Protein AF-0000000067521881 (afdb_homodimer)

Foldseek 3Di:
DPDQAEEEEEELDPVLVVLVCVLCVQWRHHYHYHYHVVLVVCVPPPPPCDLVNSQVVLLVVVQVSVVVVHQAYEYQDLVSVLSYDPVPHPDPRHYHYLCLLVLVVQQPDPFAAEEEEADPVNVVSSVVVSVVSSVVVPGDHNYHYYYQYPLVVCVVVVVLVSSLVSLLVVVVVVVVPDPHAAEYRHSSNVVSQVVNCVVPVHDYHYSSVRRSVVCCVVVVIDTDPPD/DPDAAEEEEEELDPVLVVLVCVLCVQWRHHYHYHYHVVLVVCVPPPPPCDLVNSQVVLLVVVQVSVVVVHQAYEYQDLVSVLSYDPVPHPDPRHYHYLCLLVLVVQLPDPFAAEEEEADPVNVVSSVVVSVVSSVVVPGDHNYHYYYQYPLVVCVVVVVLVSSLVSLLVVVVVVVVPDPHAAEYRHSSNVVSQVVNCVVPVHDYHYSSVRRSVVCCVVRVIDTDPPD

Organism: Bacillus anthracis (NCBI:txid1392)

Radius of gyration: 23.56 Å; Cα contacts (8 Å, |Δi|>4): 724; chains: 2; bounding box: 46×70×55 Å

pLDDT: mean 90.74, std 8.78, range [34.91, 98.25]

Sequence (454 aa):
MELRKRLGCLHAHYSNIEYIENALSSFNIELIHFVDPALMYRVTSNENFLESNAQLKVKEQIEWIAQCNVDAILITCTNYIAILQEDQLSTSVPIIKVDEPFFDYISNIQQPQTILFTNPATVEGTVKRLKHHANNYQKSLDLEVIVIDSTFELIMQGLKEEYNQEITKSLNQIMKDEKKVISVAQLSMVDASQQVEYKTSKTIINPLNTLVSYIVNQLELEKKNQLMELRKRLGCLHAHYSNIEYIENALSSFNIELIHFVDPALMYRVTSNENFLESNAQLKVKEQIEWIAQCNVDAILITCTNYIAILQEDQLSTSVPIIKVDEPFFDYISNIQQPQTILFTNPATVEGTVKRLKHHANNYQKSLDLEVIVIDSTFELIMQGLKEEYNQEITKSLNQIMKDEKKVISVAQLSMVDASQQVEYKTSKTIINPLNTLVSYIVNQLELEKKNQL

Nearest PDB structures (foldseek):
  3out-assembly1_B  TM=7.288E-01  e=3.641E-08  Francisella tularensis subsp. tularensis
  2vvt-assembly1_B  TM=7.458E-01  e=1.969E-07  Enterococcus faecalis
  3out-assembly1_A  TM=7.317E-01  e=1.969E-07  Francisella tularensis subsp. tularensis
  3ist-assembly1_A  TM=7.489E-01  e=1.065E-06  Listeria monocytogenes EGD-e
  2oho-assembly1_A  TM=7.396E-01  e=1.002E-06  Streptococcus pyogenes M1 GAS

Structure (mmCIF, N/CA/C/O backbone):
data_AF-0000000067521881-model_v1
#
loop_
_entity.id
_entity.type
_entity.pdbx_description
1 polymer 'Aspartate racemase'
#
loop_
_atom_site.group_PDB
_atom_site.id
_atom_site.type_symbol
_atom_site.label_atom_id
_atom_site.label_alt_id
_atom_site.label_comp_id
_atom_site.label_asym_id
_atom_site.label_entity_id
_atom_site.label_seq_id
_atom_site.pdbx_PDB_ins_code
_atom_site.Cartn_x
_atom_site.Cartn_y
_atom_site.Cartn_z
_atom_site.occupancy
_atom_site.B_iso_or_equiv
_atom_site.auth_seq_id
_atom_site.auth_comp_id
_atom_site.auth_asym_id
_atom_site.auth_atom_id
_atom_site.pdbx_PDB_model_num
ATOM 1 N N . MET A 1 1 ? -3.945 -12.047 28.375 1 35.41 1 MET A N 1
ATOM 2 C CA . MET A 1 1 ? -2.881 -11.5 27.547 1 35.41 1 MET A CA 1
ATOM 3 C C . MET A 1 1 ? -3.404 -10.367 26.656 1 35.41 1 MET A C 1
ATOM 5 O O . MET A 1 1 ? -4.418 -10.531 25.984 1 35.41 1 MET A O 1
ATOM 9 N N . GLU A 1 2 ? -3.207 -9.141 27.031 1 50.16 2 GLU A N 1
ATOM 10 C CA . GLU A 1 2 ? -3.893 -8.008 26.422 1 50.16 2 GLU A CA 1
ATOM 11 C C . GLU A 1 2 ? -3.727 -8.031 24.906 1 50.16 2 GLU A C 1
ATOM 13 O O . GLU A 1 2 ? -2.625 -8.258 24.391 1 50.16 2 GLU A O 1
ATOM 18 N N . LEU A 1 3 ? -4.738 -8.219 24.078 1 67.31 3 LEU A N 1
ATOM 19 C CA . LEU A 1 3 ? -4.828 -8.398 22.625 1 67.31 3 LEU A CA 1
ATOM 20 C C . LEU A 1 3 ? -4.098 -7.281 21.891 1 67.31 3 LEU A C 1
ATOM 22 O O . LEU A 1 3 ? -4.168 -6.121 22.297 1 67.31 3 LEU A O 1
ATOM 26 N N . ARG A 1 4 ? -3.146 -7.594 21.125 1 85.06 4 ARG A N 1
ATOM 27 C CA . ARG A 1 4 ? -2.367 -6.688 20.297 1 85.06 4 ARG A CA 1
ATOM 28 C C . ARG A 1 4 ? -3.273 -5.707 19.562 1 85.06 4 ARG A C 1
ATOM 30 O O . ARG A 1 4 ? -4.258 -6.109 18.938 1 85.06 4 ARG A O 1
ATOM 37 N N . LYS A 1 5 ? -3.107 -4.34 19.875 1 93.94 5 LYS A N 1
ATOM 38 C CA . LYS A 1 5 ? -3.869 -3.301 19.188 1 93.94 5 LYS A CA 1
ATOM 39 C C . LYS A 1 5 ? -3.637 -3.352 17.688 1 93.94 5 LYS A C 1
ATOM 41 O O . LYS A 1 5 ? -2.533 -3.666 17.234 1 93.94 5 LYS A O 1
ATOM 46 N N . ARG A 1 6 ? -4.723 -3.125 17.062 1 94.25 6 ARG A N 1
ATOM 47 C CA . ARG A 1 6 ? -4.66 -3.119 15.602 1 94.25 6 ARG A CA 1
ATOM 48 C C . ARG A 1 6 ? -5.02 -1.745 15.047 1 94.25 6 ARG A C 1
ATOM 50 O O . ARG A 1 6 ? -6.047 -1.171 15.406 1 94.25 6 ARG A O 1
ATOM 57 N N . LEU A 1 7 ? -4.18 -1.203 14.195 1 96.88 7 LEU A N 1
ATOM 58 C CA . LEU A 1 7 ? -4.379 0.098 13.562 1 96.88 7 LEU A CA 1
ATOM 59 C C . LEU A 1 7 ? -4.52 -0.045 12.055 1 96.88 7 LEU A C 1
ATOM 61 O O . LEU A 1 7 ? -3.607 -0.54 11.383 1 96.88 7 LEU A O 1
ATOM 65 N N . GLY A 1 8 ? -5.703 0.278 11.508 1 97.06 8 GLY A N 1
ATOM 66 C CA . GLY A 1 8 ? -5.867 0.383 10.062 1 97.06 8 GLY A CA 1
ATOM 67 C C . GLY A 1 8 ? -5.391 1.71 9.508 1 97.06 8 GLY A C 1
ATOM 68 O O . GLY A 1 8 ? -5.809 2.771 9.969 1 97.06 8 GLY A O 1
ATOM 69 N N . CYS A 1 9 ? -4.508 1.667 8.555 1 97.81 9 CYS A N 1
ATOM 70 C CA . CYS A 1 9 ? -3.928 2.885 7.996 1 97.81 9 CYS A CA 1
ATOM 71 C C . CYS A 1 9 ? -4.336 3.068 6.539 1 97.81 9 CYS A C 1
ATOM 73 O O . CYS A 1 9 ? -4.109 2.188 5.711 1 97.81 9 CYS A O 1
ATOM 75 N N . LEU A 1 10 ? -4.953 4.191 6.246 1 97.56 10 LEU A N 1
ATOM 76 C CA . LEU A 1 10 ? -5.34 4.531 4.879 1 97.56 10 LEU A CA 1
ATOM 77 C C . LEU A 1 10 ? -4.387 5.57 4.289 1 97.56 10 LEU A C 1
ATOM 79 O O . LEU A 1 10 ? -4.277 6.684 4.809 1 97.56 10 LEU A O 1
ATOM 83 N N . HIS A 1 11 ? -3.742 5.188 3.189 1 95.75 11 HIS A N 1
ATOM 84 C CA . HIS A 1 11 ? -2.771 6.031 2.502 1 95.75 11 HIS A CA 1
ATOM 85 C C . HIS A 1 11 ? -3.225 6.344 1.079 1 95.75 11 HIS A C 1
ATOM 87 O O . HIS A 1 11 ? -3.869 5.516 0.432 1 95.75 11 HIS A O 1
ATOM 93 N N . ALA A 1 12 ? -2.844 7.508 0.588 1 91.88 12 ALA A N 1
ATOM 94 C CA . ALA A 1 12 ? -3.057 7.836 -0.819 1 91.88 12 ALA A CA 1
ATOM 95 C C . ALA A 1 12 ? -1.874 7.383 -1.672 1 91.88 12 ALA A C 1
ATOM 97 O O . ALA A 1 12 ? -1.986 7.285 -2.896 1 91.88 12 ALA A O 1
ATOM 98 N N . HIS A 1 13 ? -0.817 7.164 -1.057 1 90.94 13 HIS A N 1
ATOM 99 C CA . HIS A 1 13 ? 0.387 6.66 -1.705 1 90.94 13 HIS A CA 1
ATOM 100 C C . HIS A 1 13 ? 1.129 5.68 -0.802 1 90.94 13 HIS A C 1
ATOM 102 O O . HIS A 1 13 ? 1.209 5.887 0.411 1 90.94 13 HIS A O 1
ATOM 108 N N . TYR A 1 14 ? 1.736 4.68 -1.375 1 93.44 14 TYR A N 1
ATOM 109 C CA . TYR A 1 14 ? 2.303 3.574 -0.606 1 93.44 14 TYR A CA 1
ATOM 110 C C . TYR A 1 14 ? 3.553 4.02 0.143 1 93.44 14 TYR A C 1
ATOM 112 O O . TYR A 1 14 ? 3.949 3.391 1.128 1 93.44 14 TYR A O 1
ATOM 120 N N . SER A 1 15 ? 4.176 5.109 -0.265 1 90.5 15 SER A N 1
ATOM 121 C CA . SER A 1 15 ? 5.41 5.582 0.356 1 90.5 15 SER A CA 1
ATOM 122 C C . SER A 1 15 ? 5.176 5.984 1.81 1 90.5 15 SER A C 1
ATOM 124 O O . SER A 1 15 ? 6.121 6.043 2.6 1 90.5 15 SER A O 1
ATOM 126 N N . ASN A 1 16 ? 3.936 6.211 2.207 1 93.06 16 ASN A N 1
ATOM 127 C CA . ASN A 1 16 ? 3.635 6.641 3.57 1 93.06 16 ASN A CA 1
A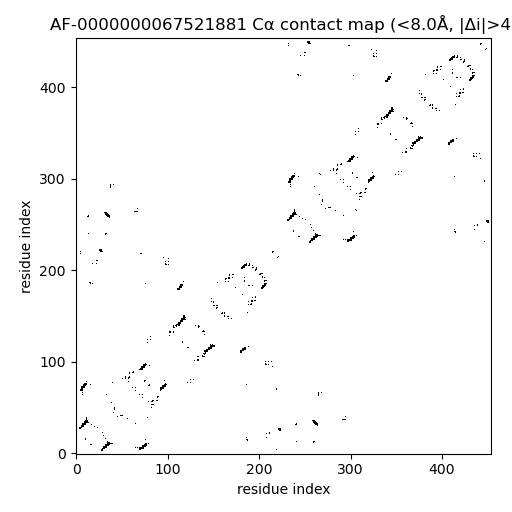TOM 128 C C . ASN A 1 16 ? 3.684 5.469 4.547 1 93.06 16 ASN A C 1
ATOM 130 O O . ASN A 1 16 ? 3.756 5.672 5.762 1 93.06 16 ASN A O 1
ATOM 134 N N . ILE A 1 17 ? 3.66 4.273 4.043 1 94.5 17 ILE A N 1
ATOM 135 C CA . ILE A 1 17 ? 3.658 3.074 4.875 1 94.5 17 ILE A CA 1
ATOM 136 C C . ILE A 1 17 ? 4.914 3.045 5.742 1 94.5 17 ILE A C 1
ATOM 138 O O . ILE A 1 17 ? 4.832 2.832 6.957 1 94.5 17 ILE A O 1
ATOM 142 N N . GLU A 1 18 ? 6.012 3.34 5.121 1 92 18 GLU A N 1
ATOM 143 C CA . GLU A 1 18 ? 7.289 3.221 5.816 1 92 18 GLU A CA 1
ATOM 144 C C . GLU A 1 18 ? 7.375 4.195 6.988 1 92 18 GLU A C 1
ATOM 146 O O . GLU A 1 18 ? 7.969 3.883 8.023 1 92 18 GLU A O 1
ATOM 151 N N . TYR A 1 19 ? 6.773 5.359 6.852 1 93.81 19 TYR A N 1
ATOM 152 C CA . TYR A 1 19 ? 6.789 6.336 7.934 1 93.81 19 TYR A CA 1
ATOM 153 C C . TYR A 1 19 ? 6.055 5.801 9.156 1 93.81 19 TYR A C 1
ATOM 155 O O . TYR A 1 19 ? 6.559 5.898 10.281 1 93.81 19 TYR A O 1
ATOM 163 N N . ILE A 1 20 ? 4.938 5.148 8.945 1 95.69 20 ILE A N 1
ATOM 164 C CA . ILE A 1 20 ? 4.117 4.664 10.047 1 95.69 20 ILE A CA 1
ATOM 165 C C . ILE A 1 20 ? 4.738 3.402 10.641 1 95.69 20 ILE A C 1
ATOM 167 O O . ILE A 1 20 ? 4.824 3.258 11.859 1 95.69 20 ILE A O 1
ATOM 171 N N . GLU A 1 21 ? 5.219 2.533 9.758 1 92.62 21 GLU A N 1
ATOM 172 C CA . GLU A 1 21 ? 5.883 1.315 10.219 1 92.62 21 GLU A CA 1
ATOM 173 C C . GLU A 1 21 ? 7.07 1.642 11.117 1 92.62 21 GLU A C 1
ATOM 175 O O . GLU A 1 21 ? 7.203 1.082 12.211 1 92.62 21 GLU A O 1
ATOM 180 N N . ASN A 1 22 ? 7.879 2.562 10.664 1 91.94 22 ASN A N 1
ATOM 181 C CA . ASN A 1 22 ? 9.07 2.924 11.422 1 91.94 22 ASN A CA 1
ATOM 182 C C . ASN A 1 22 ? 8.719 3.645 12.719 1 91.94 22 ASN A C 1
ATOM 184 O O . ASN A 1 22 ? 9.305 3.369 13.766 1 91.94 22 ASN A O 1
ATOM 188 N N . ALA A 1 23 ? 7.766 4.504 12.648 1 93.44 23 ALA A N 1
ATOM 189 C CA . ALA A 1 23 ? 7.398 5.332 13.789 1 93.44 23 ALA A CA 1
ATOM 190 C C . ALA A 1 23 ? 6.832 4.48 14.93 1 93.44 23 ALA A C 1
ATOM 192 O O . ALA A 1 23 ? 7.027 4.797 16.109 1 93.44 23 ALA A O 1
ATOM 193 N N . LEU A 1 24 ? 6.188 3.346 14.578 1 94.25 24 LEU A N 1
ATOM 194 C CA . LEU A 1 24 ? 5.512 2.553 15.594 1 94.25 24 LEU A CA 1
ATOM 195 C C . LEU A 1 24 ? 6.207 1.208 15.789 1 94.25 24 LEU A C 1
ATOM 197 O O . LEU A 1 24 ? 5.648 0.299 16.406 1 94.25 24 LEU A O 1
ATOM 201 N N . SER A 1 25 ? 7.426 1.089 15.281 1 90.62 25 SER A N 1
ATOM 202 C CA . SER A 1 25 ? 8.148 -0.181 15.266 1 90.62 25 SER A CA 1
ATOM 203 C C . SER A 1 25 ? 8.469 -0.653 16.672 1 90.62 25 SER A C 1
ATOM 205 O O . SER A 1 25 ? 8.609 -1.854 16.922 1 90.62 25 SER A O 1
ATOM 207 N N . SER A 1 26 ? 8.57 0.261 17.641 1 92.31 26 SER A N 1
ATOM 208 C CA . SER A 1 26 ? 8.977 -0.089 19 1 92.31 26 SER A CA 1
ATOM 209 C C . SER A 1 26 ? 7.77 -0.469 19.859 1 92.31 26 SER A C 1
ATOM 211 O O . SER A 1 26 ? 7.922 -0.858 21.016 1 92.31 26 SER A O 1
ATOM 213 N N . PHE A 1 27 ? 6.656 -0.385 19.297 1 93.38 27 PHE A N 1
ATOM 214 C CA . PHE A 1 27 ? 5.445 -0.625 20.078 1 93.38 27 PHE A CA 1
ATOM 215 C C . PHE A 1 27 ? 4.773 -1.923 19.641 1 93.38 27 PHE A C 1
ATOM 217 O O . PHE A 1 27 ? 4.98 -2.395 18.531 1 93.38 27 PHE A O 1
ATOM 224 N N . ASN A 1 28 ? 4.055 -2.539 20.562 1 90.75 28 ASN A N 1
ATOM 225 C CA . ASN A 1 28 ? 3.273 -3.742 20.281 1 90.75 28 ASN A CA 1
ATOM 226 C C . ASN A 1 28 ? 1.952 -3.406 19.594 1 90.75 28 ASN A C 1
ATOM 228 O O . ASN A 1 28 ? 0.921 -3.275 20.266 1 90.75 28 ASN A O 1
ATOM 232 N N . ILE A 1 29 ? 1.996 -3.318 18.312 1 93.12 29 ILE A N 1
ATOM 233 C CA . ILE A 1 29 ? 0.831 -2.928 17.516 1 93.12 29 ILE A CA 1
ATOM 234 C C . ILE A 1 29 ? 0.868 -3.619 16.156 1 93.12 29 ILE A C 1
ATOM 236 O O . ILE A 1 29 ? 1.942 -3.834 15.594 1 93.12 29 ILE A O 1
ATOM 240 N N . GLU A 1 30 ? -0.245 -4.051 15.688 1 91.38 30 GLU A N 1
ATOM 241 C CA . GLU A 1 30 ? -0.391 -4.574 14.336 1 91.38 30 GLU A CA 1
ATOM 242 C C . GLU A 1 30 ? -0.896 -3.496 13.383 1 91.38 30 GLU A C 1
ATOM 244 O O . GLU A 1 30 ? -1.925 -2.865 13.633 1 91.38 30 GLU A O 1
ATOM 249 N N . LEU A 1 31 ? -0.163 -3.309 12.352 1 94.25 31 LEU A N 1
ATOM 250 C CA . LEU A 1 31 ? -0.525 -2.301 11.359 1 94.25 31 LEU A CA 1
ATOM 251 C C . LEU A 1 31 ? -1.102 -2.949 10.109 1 94.25 31 LEU A C 1
ATOM 253 O O . LEU A 1 31 ? -0.491 -3.857 9.539 1 94.25 31 LEU A O 1
ATOM 257 N N . ILE A 1 32 ? -2.277 -2.516 9.719 1 93.94 32 ILE A N 1
ATOM 258 C CA . ILE A 1 32 ? -2.92 -2.949 8.484 1 93.94 32 ILE A CA 1
ATOM 259 C C . ILE A 1 32 ? -2.977 -1.786 7.492 1 93.94 32 ILE A C 1
ATOM 261 O O . ILE A 1 32 ? -3.693 -0.808 7.719 1 93.94 32 ILE A O 1
ATOM 265 N N . HIS A 1 33 ? -2.273 -1.905 6.375 1 95.94 33 HIS A N 1
ATOM 266 C CA . HIS A 1 33 ? -2.115 -0.774 5.469 1 95.94 33 HIS A CA 1
ATOM 267 C C . HIS A 1 33 ? -3.027 -0.91 4.254 1 95.94 33 HIS A C 1
ATOM 269 O O . HIS A 1 33 ? -3.047 -1.957 3.6 1 95.94 33 HIS A O 1
ATOM 275 N N . PHE A 1 34 ? -3.77 0.102 3.998 1 97.19 34 PHE A N 1
ATOM 276 C CA . PHE A 1 34 ? -4.57 0.292 2.795 1 97.19 34 PHE A CA 1
ATOM 277 C C . PHE A 1 34 ? -4.016 1.434 1.951 1 97.19 34 PHE A C 1
ATOM 279 O O . PHE A 1 34 ? -3.627 2.475 2.484 1 97.19 34 PHE A O 1
ATOM 286 N N . VAL A 1 35 ? -3.881 1.198 0.702 1 96.81 35 VAL A N 1
ATOM 287 C CA . VAL A 1 35 ? -3.395 2.23 -0.208 1 96.81 35 VAL A CA 1
ATOM 288 C C . VAL A 1 35 ? -4.391 2.424 -1.349 1 96.81 35 VAL A C 1
ATOM 290 O O . VAL A 1 35 ? -4.742 1.467 -2.041 1 96.81 35 VAL A O 1
ATOM 293 N N . ASP A 1 36 ? -4.879 3.598 -1.503 1 96.06 36 ASP A N 1
ATOM 294 C CA . ASP A 1 36 ? -5.785 3.955 -2.59 1 96.06 36 ASP A CA 1
ATOM 295 C C . ASP A 1 36 ? -5.418 5.312 -3.189 1 96.06 36 ASP A C 1
ATOM 297 O O . ASP A 1 36 ? -5.895 6.352 -2.729 1 96.06 36 ASP A O 1
ATOM 301 N N . PRO A 1 37 ? -4.676 5.324 -4.242 1 92.19 37 PRO A N 1
ATOM 302 C CA . PRO A 1 37 ? -4.27 6.586 -4.871 1 92.19 37 PRO A CA 1
ATOM 303 C C . PRO A 1 37 ? -5.348 7.164 -5.785 1 92.19 37 PRO A C 1
ATOM 305 O O . PRO A 1 37 ? -5.227 8.297 -6.25 1 92.19 37 PRO A O 1
ATOM 308 N N . ALA A 1 38 ? -6.398 6.434 -6.02 1 91.5 38 ALA A N 1
ATOM 309 C CA . ALA A 1 38 ? -7.305 6.754 -7.121 1 91.5 38 ALA A CA 1
ATOM 310 C C . ALA A 1 38 ? -8.164 7.973 -6.789 1 91.5 38 ALA A C 1
ATOM 312 O O . ALA A 1 38 ? -8.547 8.727 -7.684 1 91.5 38 ALA A O 1
ATOM 313 N N . LEU A 1 39 ? -8.461 8.125 -5.535 1 87.12 39 LEU A N 1
ATOM 314 C CA . LEU A 1 39 ? -9.359 9.211 -5.164 1 87.12 39 LEU A CA 1
ATOM 315 C C . LEU A 1 39 ? -8.812 10.555 -5.641 1 87.12 39 LEU A C 1
ATOM 317 O O . LEU A 1 39 ? -9.547 11.352 -6.234 1 87.12 39 LEU A O 1
ATOM 321 N N . MET A 1 40 ? -7.539 10.781 -5.406 1 80.38 40 MET A N 1
ATOM 322 C CA . MET A 1 40 ? -6.949 12.062 -5.785 1 80.38 40 MET A CA 1
ATOM 323 C C . MET A 1 40 ? -6.895 12.211 -7.301 1 80.38 40 MET A C 1
ATOM 325 O O . MET A 1 40 ? -7.137 13.297 -7.832 1 80.38 40 MET A O 1
ATOM 329 N N . TYR A 1 41 ? -6.637 11.141 -7.961 1 80.38 41 TYR A N 1
ATOM 330 C CA . TYR A 1 41 ? -6.629 11.156 -9.422 1 80.38 41 TYR A CA 1
ATOM 331 C C . TYR A 1 41 ? -8.008 11.508 -9.969 1 80.38 41 TYR A C 1
ATOM 333 O O . TYR A 1 41 ? -8.125 12.328 -10.883 1 80.38 41 TYR A O 1
ATOM 341 N N . ARG A 1 42 ? -9 10.961 -9.375 1 83.75 42 ARG A N 1
ATOM 342 C CA . ARG A 1 42 ? -10.359 11.148 -9.867 1 83.75 42 ARG A CA 1
ATOM 343 C C . ARG A 1 42 ? -10.859 12.562 -9.586 1 83.75 42 ARG A C 1
ATOM 345 O O . ARG A 1 42 ? -11.523 13.172 -10.43 1 83.75 42 ARG A O 1
ATOM 352 N N . VAL A 1 43 ? -10.562 13.047 -8.461 1 79.81 43 VAL A N 1
ATOM 353 C CA . VAL A 1 43 ? -11.008 14.375 -8.062 1 79.81 43 VAL A CA 1
ATOM 354 C C . VAL A 1 43 ? -10.344 15.43 -8.945 1 79.81 43 VAL A C 1
ATOM 356 O O . VAL A 1 43 ? -10.969 16.422 -9.305 1 79.81 43 VAL A O 1
ATOM 359 N N . THR A 1 44 ? -9.109 15.203 -9.391 1 74.25 44 THR A N 1
ATOM 360 C CA . THR A 1 44 ? -8.359 16.203 -10.141 1 74.25 44 THR A CA 1
ATOM 361 C C . THR A 1 44 ? -8.578 16.031 -11.641 1 74.25 44 THR A C 1
ATOM 363 O O . THR A 1 44 ? -8.539 17 -12.398 1 74.25 44 THR A O 1
ATOM 366 N N . SER A 1 45 ? -8.805 14.836 -12.055 1 74.38 45 SER A N 1
ATOM 367 C CA . SER A 1 45 ? -8.766 14.57 -13.484 1 74.38 45 SER A CA 1
ATOM 368 C C . SER A 1 45 ? -10.172 14.43 -14.062 1 74.38 45 SER A C 1
ATOM 370 O O . SER A 1 45 ? -10.359 14.523 -15.281 1 74.38 45 SER A O 1
ATOM 372 N N . ASN A 1 46 ? -11.148 14.188 -13.203 1 72.25 46 ASN A N 1
ATOM 373 C CA . ASN A 1 46 ? -12.492 13.93 -13.703 1 72.25 46 ASN A CA 1
ATOM 374 C C . ASN A 1 46 ? -13.453 15.055 -13.32 1 72.25 46 ASN A C 1
ATOM 376 O O . ASN A 1 46 ? -13.906 15.125 -12.18 1 72.25 46 ASN A O 1
ATOM 380 N N . GLU A 1 47 ? -13.789 15.727 -14.242 1 71.69 47 GLU A N 1
ATOM 381 C CA . GLU A 1 47 ? -14.672 16.875 -14.016 1 71.69 47 GLU A CA 1
ATOM 382 C C . GLU A 1 47 ? -16.047 16.406 -13.547 1 71.69 47 GLU A C 1
ATOM 384 O O . GLU A 1 47 ? -16.766 17.156 -12.875 1 71.69 47 GLU A O 1
ATOM 389 N N . ASN A 1 48 ? -16.344 15.172 -13.875 1 73.69 48 ASN A N 1
ATOM 390 C CA . ASN A 1 48 ? -17.672 14.656 -13.523 1 73.69 48 ASN A CA 1
ATOM 391 C C . ASN A 1 48 ? -17.656 13.984 -12.156 1 73.69 48 ASN A C 1
ATOM 393 O O . ASN A 1 48 ? -18.703 13.547 -11.664 1 73.69 48 ASN A O 1
ATOM 397 N N . PHE A 1 49 ? -16.547 13.938 -11.664 1 76.81 49 PHE A N 1
ATOM 398 C CA . PHE A 1 49 ? -16.438 13.367 -10.328 1 76.81 49 PHE A CA 1
ATOM 399 C C . PHE A 1 49 ? -16.719 14.414 -9.266 1 76.81 49 PHE A C 1
ATOM 401 O O . PHE A 1 49 ? -15.828 15.195 -8.906 1 76.81 49 PHE A O 1
ATOM 408 N N . LEU A 1 50 ? -17.969 14.359 -8.75 1 80.5 50 LEU A N 1
ATOM 409 C CA . LEU A 1 50 ? -18.469 15.375 -7.832 1 80.5 50 LEU A CA 1
ATOM 410 C C . LEU A 1 50 ? -17.922 15.148 -6.426 1 80.5 50 LEU A C 1
ATOM 412 O O . LEU A 1 50 ? -17.469 14.047 -6.102 1 80.5 50 LEU A O 1
ATOM 416 N N . GLU A 1 51 ? -17.922 16.141 -5.727 1 84.56 51 GLU A N 1
ATOM 417 C CA . GLU A 1 51 ? -17.5 16.078 -4.328 1 84.56 51 GLU A CA 1
ATOM 418 C C . GLU A 1 51 ? -18.297 15.031 -3.557 1 84.56 51 GLU A C 1
ATOM 420 O O . GLU A 1 51 ? -17.75 14.344 -2.693 1 84.56 51 GLU A O 1
ATOM 425 N N . SER A 1 52 ? -19.578 14.867 -3.916 1 89.62 52 SER A N 1
ATOM 426 C CA . SER A 1 52 ? -20.422 13.891 -3.254 1 89.62 52 SER A CA 1
ATOM 427 C C . SER A 1 52 ? -19.938 12.469 -3.527 1 89.62 52 SER A C 1
ATOM 429 O O . SER A 1 52 ? -20 11.609 -2.645 1 89.62 52 SER A O 1
ATOM 431 N N . ASN A 1 53 ? -19.453 12.242 -4.715 1 91.5 53 ASN A N 1
ATOM 432 C CA . ASN A 1 53 ? -18.891 10.945 -5.055 1 91.5 53 ASN A CA 1
ATOM 433 C C . ASN A 1 53 ? -17.625 10.648 -4.25 1 91.5 53 ASN A C 1
ATOM 435 O O . ASN A 1 53 ? -17.422 9.523 -3.797 1 91.5 53 ASN A O 1
ATOM 439 N N . ALA A 1 54 ? -16.859 11.664 -4.148 1 91.56 54 ALA A N 1
ATOM 440 C CA . ALA A 1 54 ? -15.625 11.523 -3.371 1 91.56 54 ALA A CA 1
ATOM 441 C C . ALA A 1 54 ? -15.938 11.219 -1.908 1 91.56 54 ALA A C 1
ATOM 443 O O . ALA A 1 54 ? -15.305 10.359 -1.3 1 91.56 54 ALA A O 1
ATOM 444 N N . GLN A 1 55 ? -16.953 11.891 -1.395 1 93.94 55 GLN A N 1
ATOM 445 C CA . GLN A 1 55 ? -17.359 11.68 -0.011 1 93.94 55 GLN A CA 1
ATOM 446 C C . GLN A 1 55 ? -17.875 10.25 0.199 1 93.94 55 GLN A C 1
ATOM 448 O O . GLN A 1 55 ? -17.547 9.609 1.196 1 93.94 55 GLN A O 1
ATOM 453 N N . LEU A 1 56 ? -18.625 9.805 -0.716 1 94.25 56 LEU A N 1
ATOM 454 C CA . LEU A 1 56 ? -19.141 8.445 -0.643 1 94.25 56 LEU A CA 1
ATOM 455 C C . LEU A 1 56 ? -18.016 7.422 -0.693 1 94.25 56 LEU A C 1
ATOM 457 O O . LEU A 1 56 ? -18.031 6.43 0.04 1 94.25 56 LEU A O 1
ATOM 461 N N . LYS A 1 57 ? -17.078 7.676 -1.546 1 94.44 57 LYS A N 1
ATOM 462 C CA . LYS A 1 57 ? -15.945 6.758 -1.686 1 94.44 57 LYS A CA 1
ATOM 463 C C . LYS A 1 57 ? -15.125 6.699 -0.404 1 94.44 57 LYS A C 1
ATOM 465 O O . LYS A 1 57 ? -14.719 5.617 0.031 1 94.44 57 LYS A O 1
ATOM 470 N N . VAL A 1 58 ? -14.852 7.832 0.181 1 95.5 58 VAL A N 1
ATOM 471 C CA . VAL A 1 58 ? -14.094 7.879 1.431 1 95.5 58 VAL A CA 1
ATOM 472 C C . VAL A 1 58 ? -14.859 7.133 2.521 1 95.5 58 VAL A C 1
ATOM 474 O O . VAL A 1 58 ? -14.273 6.344 3.27 1 95.5 58 VAL A O 1
ATOM 477 N N . LYS A 1 59 ? -16.188 7.367 2.592 1 96.44 59 LYS A N 1
ATOM 478 C CA . LYS A 1 59 ? -17.031 6.664 3.559 1 96.44 59 LYS A CA 1
ATOM 479 C C . LYS A 1 59 ? -16.922 5.152 3.383 1 96.44 59 LYS A C 1
ATOM 481 O O . LYS A 1 59 ? -16.719 4.422 4.355 1 96.44 59 LYS A O 1
ATOM 486 N N . GLU A 1 60 ? -17 4.73 2.172 1 95.5 60 GLU A N 1
ATOM 487 C CA . GLU A 1 60 ? -16.906 3.311 1.853 1 95.5 60 GLU A CA 1
ATOM 488 C C . GLU A 1 60 ? -15.562 2.736 2.297 1 95.5 60 GLU A C 1
ATOM 490 O O . GLU A 1 60 ? -15.508 1.635 2.848 1 95.5 60 GLU A O 1
ATOM 495 N N . GLN A 1 61 ? -14.531 3.455 2.025 1 95.69 61 GLN A N 1
ATOM 496 C CA . GLN A 1 61 ? -13.188 3 2.369 1 95.69 61 GLN A CA 1
ATOM 497 C C . GLN A 1 61 ? -13.023 2.873 3.881 1 95.69 61 GLN A C 1
ATOM 499 O O . GLN A 1 61 ? -12.5 1.869 4.371 1 95.69 61 GLN A O 1
ATOM 504 N N . ILE A 1 62 ? -13.5 3.877 4.574 1 97.38 62 ILE A N 1
ATOM 505 C CA . ILE A 1 62 ? -13.367 3.885 6.027 1 97.38 62 ILE A CA 1
ATOM 506 C C . ILE A 1 62 ? -14.172 2.73 6.625 1 97.38 62 ILE A C 1
ATOM 508 O O . ILE A 1 62 ? -13.672 1.999 7.484 1 97.38 62 ILE A O 1
ATOM 512 N N . GLU A 1 63 ? -15.359 2.525 6.16 1 96.75 63 GLU A N 1
ATOM 513 C CA . GLU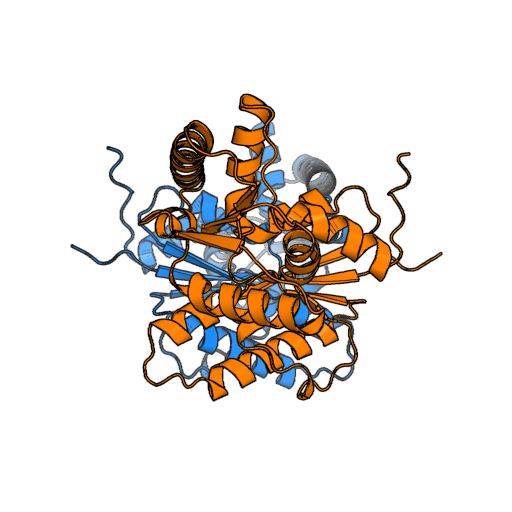 A 1 63 ? -16.219 1.463 6.684 1 96.75 63 GLU A CA 1
ATOM 514 C C . GLU A 1 63 ? -15.656 0.086 6.344 1 96.75 63 GLU A C 1
ATOM 516 O O . GLU A 1 63 ? -15.789 -0.857 7.125 1 96.75 63 GLU A O 1
ATOM 521 N N . TRP A 1 64 ? -15.062 -0.017 5.156 1 95.62 64 TRP A N 1
ATOM 522 C CA . TRP A 1 64 ? -14.398 -1.245 4.738 1 95.62 64 TRP A CA 1
ATOM 523 C C . TRP A 1 64 ? -13.227 -1.571 5.664 1 95.62 64 TRP A C 1
ATOM 525 O O . TRP A 1 64 ? -13.086 -2.709 6.117 1 95.62 64 TRP A O 1
ATOM 535 N N . ILE A 1 65 ? -12.43 -0.612 6.047 1 96.62 65 ILE A N 1
ATOM 536 C CA . ILE A 1 65 ? -11.289 -0.781 6.941 1 96.62 65 ILE A CA 1
ATOM 537 C C . ILE A 1 65 ? -11.781 -1.17 8.336 1 96.62 65 ILE A C 1
ATOM 539 O O . ILE A 1 65 ? -11.195 -2.037 8.984 1 96.62 65 ILE A O 1
ATOM 543 N N . ALA A 1 66 ? -12.875 -0.563 8.719 1 95.81 66 ALA A N 1
ATOM 544 C CA . ALA A 1 66 ? -13.43 -0.808 10.047 1 95.81 66 ALA A CA 1
ATOM 545 C C . ALA A 1 66 ? -13.844 -2.268 10.211 1 95.81 66 ALA A C 1
ATOM 547 O O . ALA A 1 66 ? -13.922 -2.775 11.328 1 95.81 66 ALA A O 1
ATOM 548 N N . GLN A 1 67 ? -14.062 -2.973 9.117 1 91.88 67 GLN A N 1
ATOM 549 C CA . GLN A 1 67 ? -14.5 -4.363 9.164 1 91.88 67 GLN A CA 1
ATOM 550 C C . GLN A 1 67 ? -13.328 -5.297 9.453 1 91.88 67 GLN A C 1
ATOM 552 O O . GLN A 1 67 ? -13.508 -6.504 9.617 1 91.88 67 GLN A O 1
ATOM 557 N N . CYS A 1 68 ? -12.117 -4.762 9.602 1 90.5 68 CYS A N 1
ATOM 558 C CA . CYS A 1 68 ? -10.93 -5.566 9.844 1 90.5 68 CYS A CA 1
ATOM 559 C C . CYS A 1 68 ? -10.625 -5.641 11.336 1 90.5 68 CYS A C 1
ATOM 561 O O . CYS A 1 68 ? -9.484 -5.895 11.727 1 90.5 68 CYS A O 1
ATOM 563 N N . ASN A 1 69 ? -11.555 -5.363 12.195 1 89.94 69 ASN A N 1
ATOM 564 C CA . ASN A 1 69 ? -11.414 -5.434 13.641 1 89.94 69 ASN A CA 1
ATOM 565 C C . ASN A 1 69 ? -10.273 -4.559 14.141 1 89.94 69 ASN A C 1
ATOM 567 O O . ASN A 1 69 ? -9.406 -5.02 14.891 1 89.94 69 ASN A O 1
ATOM 571 N N . VAL A 1 70 ? -10.211 -3.402 13.633 1 94.56 70 VAL A N 1
ATOM 572 C CA . VAL A 1 70 ? -9.172 -2.459 14.039 1 94.56 70 VAL A CA 1
ATOM 573 C C . VAL A 1 70 ? -9.648 -1.659 15.25 1 94.56 70 VAL A C 1
ATOM 575 O O . VAL A 1 70 ? -10.852 -1.44 15.422 1 94.56 70 VAL A O 1
ATOM 578 N N . ASP A 1 71 ? -8.68 -1.245 16.094 1 97.19 71 ASP A N 1
ATOM 579 C CA . ASP A 1 71 ? -8.977 -0.43 17.266 1 97.19 71 ASP A CA 1
ATOM 580 C C . ASP A 1 71 ? -9.102 1.046 16.891 1 97.19 71 ASP A C 1
ATOM 582 O O . ASP A 1 71 ? -9.734 1.822 17.609 1 97.19 71 ASP A O 1
ATOM 586 N N . ALA A 1 72 ? -8.484 1.42 15.82 1 98 72 ALA A N 1
ATOM 587 C CA . ALA A 1 72 ? -8.555 2.77 15.266 1 98 72 ALA A CA 1
ATOM 588 C C . ALA A 1 72 ? -8.156 2.781 13.789 1 98 72 ALA A C 1
ATOM 590 O O . ALA A 1 72 ? -7.578 1.815 13.289 1 98 72 ALA A O 1
ATOM 591 N N . ILE A 1 73 ? -8.562 3.812 13.094 1 98.19 73 ILE A N 1
ATOM 592 C CA . ILE A 1 73 ? -8.188 4.031 11.703 1 98.19 73 ILE A CA 1
ATOM 593 C C . ILE A 1 73 ? -7.363 5.312 11.586 1 98.19 73 ILE A C 1
ATOM 595 O O . ILE A 1 73 ? -7.781 6.367 12.062 1 98.19 73 ILE A O 1
ATOM 599 N N . LEU A 1 74 ? -6.227 5.211 11.039 1 98.25 74 LEU A N 1
ATOM 600 C CA . LEU A 1 74 ? -5.367 6.359 10.766 1 98.25 74 LEU A CA 1
ATOM 601 C C . LEU A 1 74 ? -5.469 6.777 9.297 1 98.25 74 LEU A C 1
ATOM 603 O O . LEU A 1 74 ? -5.277 5.953 8.398 1 98.25 74 LEU A O 1
ATOM 607 N N . ILE A 1 75 ? -5.812 7.988 9.047 1 97.38 75 ILE A N 1
ATOM 608 C CA . ILE A 1 75 ? -5.793 8.539 7.695 1 97.38 75 ILE A CA 1
ATOM 609 C C . ILE A 1 75 ? -4.574 9.445 7.523 1 97.38 75 ILE A C 1
ATOM 611 O O . ILE A 1 75 ? -4.41 10.422 8.25 1 97.38 75 ILE A O 1
ATOM 615 N N . THR A 1 76 ? -3.76 9.109 6.539 1 95.75 76 THR A N 1
ATOM 616 C CA . THR A 1 76 ? -2.508 9.844 6.406 1 95.75 76 THR A CA 1
ATOM 617 C C . THR A 1 76 ? -2.6 10.859 5.27 1 95.75 76 THR A C 1
ATOM 619 O O . THR A 1 76 ? -1.716 11.703 5.113 1 95.75 76 THR A O 1
ATOM 622 N N . CYS A 1 77 ? -3.57 10.789 4.469 1 89.38 77 CYS A N 1
ATOM 623 C CA . CYS A 1 77 ? -3.682 11.719 3.355 1 89.38 77 CYS A CA 1
ATOM 624 C C . CYS A 1 77 ? -4.602 12.883 3.707 1 89.38 77 CYS A C 1
ATOM 626 O O . CYS A 1 77 ? -5.758 12.68 4.082 1 89.38 77 CYS A O 1
ATOM 628 N N . THR A 1 78 ? -4.133 13.992 3.451 1 86 78 THR A N 1
ATOM 629 C CA . THR A 1 78 ? -4.852 15.211 3.814 1 86 78 THR A CA 1
ATOM 630 C C . THR A 1 78 ? -6.098 15.375 2.947 1 86 78 THR A C 1
ATOM 632 O O . THR A 1 78 ? -7.121 15.883 3.414 1 86 78 THR A O 1
ATOM 635 N N . ASN A 1 79 ? -6.023 14.922 1.722 1 84.12 79 ASN A N 1
ATOM 636 C CA . ASN A 1 79 ? -7.191 15.031 0.853 1 84.12 79 ASN A CA 1
ATOM 637 C C . ASN A 1 79 ? -8.32 14.117 1.317 1 84.12 79 ASN A C 1
ATOM 639 O O . ASN A 1 79 ? -9.492 14.492 1.255 1 84.12 79 ASN A O 1
ATOM 643 N N . TYR A 1 80 ? -7.977 12.945 1.735 1 90.5 80 TYR A N 1
ATOM 644 C CA . TYR A 1 80 ? -8.977 12.047 2.307 1 90.5 80 TYR A CA 1
ATOM 645 C C . TYR A 1 80 ? -9.633 12.672 3.529 1 90.5 80 TYR A C 1
ATOM 647 O O . TYR A 1 80 ? -10.852 12.602 3.691 1 90.5 80 TYR A O 1
ATOM 655 N N . ILE A 1 81 ? -8.828 13.328 4.332 1 92.12 81 ILE A N 1
ATOM 656 C CA . ILE A 1 81 ? -9.312 13.953 5.559 1 92.12 81 ILE A CA 1
ATOM 657 C C . ILE A 1 81 ? -10.258 15.102 5.219 1 92.12 81 ILE A C 1
ATOM 659 O O . ILE A 1 81 ? -11.328 15.234 5.82 1 92.12 81 ILE A O 1
ATOM 663 N N . ALA A 1 82 ? -9.914 15.875 4.207 1 87 82 ALA A N 1
ATOM 664 C CA . ALA A 1 82 ? -10.711 17.031 3.807 1 87 82 ALA A CA 1
ATOM 665 C C . ALA A 1 82 ? -12.078 16.594 3.275 1 87 82 ALA A C 1
ATOM 667 O O . ALA A 1 82 ? -13.07 17.312 3.436 1 87 82 ALA A O 1
ATOM 668 N N . ILE A 1 83 ? -12.156 15.43 2.711 1 90.56 83 ILE A N 1
ATOM 669 C CA . ILE A 1 83 ? -13.359 14.953 2.045 1 90.56 83 ILE A CA 1
ATOM 670 C C . ILE A 1 83 ? -14.227 14.172 3.037 1 90.56 83 ILE A C 1
ATOM 672 O O . ILE A 1 83 ? -15.438 14.055 2.857 1 90.56 83 ILE A O 1
ATOM 676 N N . LEU A 1 84 ? -13.68 13.719 4.07 1 93.56 84 LEU A N 1
ATOM 677 C CA . LEU A 1 84 ? -14.32 12.836 5.043 1 93.56 84 LEU A CA 1
ATOM 678 C C . LEU A 1 84 ? -15.461 13.562 5.754 1 93.56 84 LEU A C 1
ATOM 680 O O . LEU A 1 84 ? -15.289 14.68 6.234 1 93.56 84 LEU A O 1
ATOM 684 N N . GLN A 1 85 ? -16.594 12.922 5.758 1 93.38 85 GLN A N 1
ATOM 685 C CA . GLN A 1 85 ? -17.734 13.32 6.582 1 93.38 85 GLN A CA 1
ATOM 686 C C . GLN A 1 85 ? -17.953 12.344 7.738 1 93.38 85 GLN A C 1
ATOM 688 O O . GLN A 1 85 ? -18.703 11.383 7.609 1 93.38 85 GLN A O 1
ATOM 693 N N . GLU A 1 86 ? -17.375 12.672 8.812 1 91 86 GLU A N 1
ATOM 694 C CA . GLU A 1 86 ? -17.312 11.742 9.938 1 91 86 GLU A CA 1
ATOM 695 C C . GLU A 1 86 ? -18.719 11.43 10.469 1 91 86 GLU A C 1
ATOM 697 O O . GLU A 1 86 ? -18.984 10.305 10.898 1 91 86 GLU A O 1
ATOM 702 N N . ASP A 1 87 ? -19.578 12.367 10.406 1 91.56 87 ASP A N 1
ATOM 703 C CA . ASP A 1 87 ? -20.922 12.227 10.961 1 91.56 87 ASP A CA 1
ATOM 704 C C . ASP A 1 87 ? -21.75 11.242 10.148 1 91.56 87 ASP A C 1
ATOM 706 O O . ASP A 1 87 ? -22.781 10.758 10.609 1 91.56 87 ASP A O 1
ATOM 710 N N . GLN A 1 88 ? -21.312 10.922 8.977 1 92.56 88 GLN A N 1
ATOM 711 C CA . GLN A 1 88 ? -22.078 10.047 8.086 1 92.56 88 GLN A CA 1
ATOM 712 C C . GLN A 1 88 ? -21.594 8.609 8.18 1 92.56 88 GLN A C 1
ATOM 714 O O . GLN A 1 88 ? -22.172 7.711 7.562 1 92.56 88 GLN A O 1
ATOM 719 N N . LEU A 1 89 ? -20.562 8.406 8.961 1 94.38 89 LEU A N 1
ATOM 720 C CA . LEU A 1 89 ? -20.016 7.059 9.086 1 94.38 89 LEU A CA 1
ATOM 721 C C . LEU A 1 89 ? -20.922 6.176 9.93 1 94.38 89 LEU A C 1
ATOM 723 O O . LEU A 1 89 ? -21.5 6.633 10.914 1 94.38 89 LEU A O 1
ATOM 727 N N . SER A 1 90 ? -21 4.926 9.562 1 93.88 90 SER A N 1
ATOM 728 C CA . SER A 1 90 ? -21.812 3.965 10.312 1 93.88 90 SER A CA 1
ATOM 729 C C . SER A 1 90 ? -20.969 3.205 11.328 1 93.88 90 SER A C 1
ATOM 731 O O . SER A 1 90 ? -21.484 2.381 12.086 1 93.88 90 SER A O 1
ATOM 733 N N . THR A 1 91 ? -19.703 3.436 11.367 1 93.31 91 THR A N 1
ATOM 734 C CA . THR A 1 91 ? -18.797 2.756 12.281 1 93.31 91 THR A CA 1
ATOM 735 C C . THR A 1 91 ? -18.453 3.656 13.469 1 93.31 91 THR A C 1
ATOM 737 O O . THR A 1 91 ? -18.469 4.883 13.352 1 93.31 91 THR A O 1
ATOM 740 N N . SER A 1 92 ? -18.109 2.949 14.57 1 94 92 SER A N 1
ATOM 741 C CA . SER A 1 92 ? -17.734 3.684 15.773 1 94 92 SER A CA 1
ATOM 742 C C . SER A 1 92 ? -16.219 3.623 16 1 94 92 SER A C 1
ATOM 744 O O . SER A 1 92 ? -15.719 4.137 17 1 94 92 SER A O 1
ATOM 746 N N . VAL A 1 93 ? -15.531 3 15.062 1 96.38 93 VAL A N 1
ATOM 747 C CA . VAL A 1 93 ? -14.078 2.916 15.188 1 96.38 93 VAL A CA 1
ATOM 748 C C . VAL A 1 93 ? -13.477 4.32 15.164 1 96.38 93 VAL A C 1
ATOM 750 O O . VAL A 1 93 ? -13.781 5.117 14.273 1 96.38 93 VAL A O 1
ATOM 753 N N . PRO A 1 94 ? -12.672 4.664 16.141 1 97.06 94 PRO A N 1
ATOM 754 C CA . PRO A 1 94 ? -12.07 6 16.172 1 97.06 94 PRO A CA 1
ATOM 755 C C . PRO A 1 94 ? -11.203 6.285 14.945 1 97.06 94 PRO A C 1
ATOM 757 O O . PRO A 1 94 ? -10.484 5.402 14.477 1 97.06 94 PRO A O 1
ATOM 760 N N . ILE A 1 95 ? -11.305 7.52 14.484 1 97.38 95 ILE A N 1
ATOM 761 C CA . ILE A 1 95 ? -10.508 7.961 13.344 1 97.38 95 ILE A CA 1
ATOM 762 C C . ILE A 1 95 ? -9.422 8.922 13.812 1 97.38 95 ILE A C 1
ATOM 764 O O . ILE A 1 95 ? -9.711 9.906 14.5 1 97.38 95 ILE A O 1
ATOM 768 N N . ILE A 1 96 ? -8.242 8.602 13.508 1 97.06 96 ILE A N 1
ATOM 769 C CA . ILE A 1 96 ? -7.094 9.469 13.758 1 97.06 96 ILE A CA 1
ATOM 770 C C . ILE A 1 96 ? -6.66 10.133 12.453 1 97.06 96 ILE A C 1
ATOM 772 O O . ILE A 1 96 ? -6.418 9.445 11.453 1 97.06 96 ILE A O 1
ATOM 776 N N . LYS A 1 97 ? -6.641 11.383 12.469 1 96.19 97 LYS A N 1
ATOM 777 C CA . LYS A 1 97 ? -6.184 12.164 11.328 1 96.19 97 LYS A CA 1
ATOM 778 C C . LYS A 1 97 ? -4.758 12.664 11.539 1 96.19 97 LYS A C 1
ATOM 780 O O . LYS A 1 97 ? -4.461 13.305 12.547 1 96.19 97 LYS A O 1
ATOM 785 N N . VAL A 1 98 ? -3.961 12.414 10.602 1 95.94 98 VAL A N 1
ATOM 786 C CA . VAL A 1 98 ? -2.525 12.641 10.742 1 95.94 98 VAL A CA 1
ATOM 787 C C . VAL A 1 98 ? -2.262 14.117 11.016 1 95.94 98 VAL A C 1
ATOM 789 O O . VAL A 1 98 ? -1.302 14.469 11.711 1 95.94 98 VAL A O 1
ATOM 792 N N . ASP A 1 99 ? -3.123 14.969 10.578 1 94.38 99 ASP A N 1
ATOM 793 C CA . ASP A 1 99 ? -2.818 16.391 10.633 1 94.38 99 ASP A CA 1
ATOM 794 C C . ASP A 1 99 ? -3.295 17.016 11.945 1 94.38 99 ASP A C 1
ATOM 796 O O . ASP A 1 99 ? -2.834 18.094 12.336 1 94.38 99 ASP A O 1
ATOM 800 N N . GLU A 1 100 ? -4.168 16.375 12.68 1 94.44 100 GLU A N 1
ATOM 801 C CA . GLU A 1 100 ? -4.793 17.016 13.828 1 94.44 100 GLU A CA 1
ATOM 802 C C . GLU A 1 100 ? -3.797 17.203 14.969 1 94.44 100 GLU A C 1
ATOM 804 O O . GLU A 1 100 ? -3.674 18.297 15.523 1 94.44 100 GLU A O 1
ATOM 809 N N . PRO A 1 101 ? -3.084 16.156 15.289 1 95.75 101 PRO A N 1
ATOM 810 C CA . PRO A 1 101 ? -2.061 16.406 16.312 1 95.75 101 PRO A CA 1
ATOM 811 C C . PRO A 1 101 ? -1.04 17.453 15.867 1 95.75 101 PRO A C 1
ATOM 813 O O . PRO A 1 101 ? -0.553 18.234 16.688 1 95.75 101 PRO A O 1
ATOM 816 N N . PHE A 1 102 ? -0.77 17.453 14.656 1 96.12 102 PHE A N 1
ATOM 817 C CA . PHE A 1 102 ? 0.126 18.453 14.07 1 96.12 102 PHE A CA 1
ATOM 818 C C . PHE A 1 102 ? -0.462 19.844 14.195 1 96.12 102 PHE A C 1
ATOM 820 O O . PHE A 1 102 ? 0.227 20.781 14.609 1 96.12 102 PHE A O 1
ATOM 827 N N . PHE A 1 103 ? -1.72 19.969 13.898 1 96.06 103 PHE A N 1
ATOM 828 C CA . PHE A 1 103 ? -2.434 21.234 14.031 1 96.06 103 PHE A CA 1
ATOM 829 C C . PHE A 1 103 ? -2.422 21.703 15.477 1 96.06 103 PHE A C 1
ATOM 831 O O . PHE A 1 103 ? -2.205 22.891 15.742 1 96.06 103 PHE A O 1
ATOM 838 N N . ASP A 1 104 ? -2.674 20.828 16.344 1 94.94 104 ASP A N 1
ATOM 839 C CA . ASP A 1 104 ? -2.656 21.156 17.766 1 94.94 104 ASP A CA 1
ATOM 840 C C . ASP A 1 104 ? -1.315 21.766 18.172 1 94.94 104 ASP A C 1
ATOM 842 O O . ASP A 1 104 ? -1.273 22.781 18.875 1 94.94 104 ASP A O 1
ATOM 846 N N . TYR A 1 105 ? -0.313 21.172 17.688 1 94.56 105 TYR A N 1
ATOM 847 C CA . TYR A 1 105 ? 1.031 21.625 18.047 1 94.56 105 TYR A CA 1
ATOM 848 C C . TYR A 1 105 ? 1.333 22.984 17.453 1 94.56 105 TYR A C 1
ATOM 850 O O . TYR A 1 105 ? 1.773 23.891 18.156 1 94.56 105 TYR A O 1
ATOM 858 N N . ILE A 1 106 ? 1.088 23.125 16.219 1 94.19 106 ILE A N 1
ATOM 859 C CA . ILE A 1 106 ? 1.408 24.344 15.477 1 94.19 106 ILE A CA 1
ATOM 860 C C . ILE A 1 106 ? 0.574 25.5 16.016 1 94.19 106 ILE A C 1
ATOM 862 O O . ILE A 1 106 ? 1.048 26.641 16.062 1 94.19 106 ILE A O 1
ATOM 866 N N . SER A 1 107 ? -0.618 25.25 16.375 1 95.25 107 SER A N 1
ATOM 867 C CA . SER A 1 107 ? -1.529 26.297 16.859 1 95.25 107 SER A CA 1
ATOM 868 C C . SER A 1 107 ? -1.085 26.844 18.203 1 95.25 107 SER A C 1
ATOM 870 O O . SER A 1 107 ? -1.513 27.922 18.609 1 95.25 107 SER A O 1
ATOM 872 N N . ASN A 1 108 ? -0.265 26.141 18.844 1 93.5 108 ASN A N 1
ATOM 873 C CA . ASN A 1 108 ? 0.181 26.562 20.156 1 93.5 108 ASN A CA 1
ATOM 874 C C . ASN A 1 108 ? 1.476 27.375 20.078 1 93.5 108 ASN A C 1
ATOM 876 O O . ASN A 1 108 ? 1.97 27.859 21.109 1 93.5 108 ASN A O 1
ATOM 880 N N . ILE A 1 109 ? 1.931 27.531 18.891 1 92.81 109 ILE A N 1
ATOM 881 C CA . ILE A 1 109 ? 3.139 28.312 18.688 1 92.81 109 ILE A CA 1
ATOM 882 C C . ILE A 1 109 ? 2.766 29.781 18.453 1 92.81 109 ILE A C 1
ATOM 884 O O . ILE A 1 109 ? 1.988 30.094 17.562 1 92.81 109 ILE A O 1
ATOM 888 N N . GLN A 1 110 ? 3.332 30.672 19.219 1 89.56 110 GLN A N 1
ATOM 889 C CA . GLN A 1 110 ? 2.99 32.094 19.172 1 89.56 110 GLN A CA 1
ATOM 890 C C . GLN A 1 110 ? 3.904 32.844 18.203 1 89.56 110 GLN A C 1
ATOM 892 O O . GLN A 1 110 ? 3.523 33.875 17.656 1 89.56 110 GLN A O 1
ATOM 897 N N . GLN A 1 111 ? 4.961 32.25 17.938 1 91.25 111 GLN A N 1
ATOM 898 C CA . GLN A 1 111 ? 5.914 32.875 17.031 1 91.25 111 GLN A CA 1
ATOM 899 C C . GLN A 1 111 ? 5.441 32.781 15.586 1 91.25 111 GLN A C 1
ATOM 901 O O . GLN A 1 111 ? 4.641 31.906 15.25 1 91.25 111 GLN A O 1
ATOM 906 N N . PRO A 1 112 ? 5.934 33.75 14.773 1 93.69 112 PRO A N 1
ATOM 907 C CA . PRO A 1 112 ? 5.68 33.562 13.336 1 93.69 112 PRO A CA 1
ATOM 908 C C . PRO A 1 112 ? 6.133 32.219 12.812 1 93.69 112 PRO A C 1
ATOM 910 O O . PRO A 1 112 ? 7.176 31.703 13.227 1 93.69 112 PRO A O 1
ATOM 913 N N . GLN A 1 113 ? 5.27 31.688 11.961 1 95.06 113 GLN A N 1
ATOM 914 C CA . GLN A 1 113 ? 5.523 30.344 11.469 1 95.06 113 GLN A CA 1
ATOM 915 C C . GLN A 1 113 ? 5.508 30.297 9.945 1 95.06 113 GLN A C 1
ATOM 917 O O . GLN A 1 113 ? 4.797 31.062 9.305 1 95.06 113 GLN A O 1
ATOM 922 N N . THR A 1 114 ? 6.355 29.438 9.414 1 95.62 114 THR A N 1
ATOM 923 C CA . THR A 1 114 ? 6.301 29.078 8 1 95.62 114 THR A CA 1
ATOM 924 C C . THR A 1 114 ? 6.008 27.594 7.832 1 95.62 114 THR A C 1
ATOM 926 O O . THR A 1 114 ? 6.676 26.75 8.438 1 95.62 114 THR A O 1
ATOM 929 N N . ILE A 1 115 ? 4.973 27.344 7.078 1 96.44 115 ILE A N 1
ATOM 930 C CA . ILE A 1 115 ? 4.629 25.953 6.777 1 96.44 115 ILE A CA 1
ATOM 931 C C . ILE A 1 115 ? 4.883 25.672 5.301 1 96.44 115 ILE A C 1
ATOM 933 O O . ILE A 1 115 ? 4.453 26.422 4.43 1 96.44 115 ILE A O 1
ATOM 937 N N . LEU A 1 116 ? 5.629 24.594 5.031 1 96.75 116 LEU A N 1
ATOM 938 C CA . LEU A 1 116 ? 6.012 24.266 3.664 1 96.75 116 LEU A CA 1
ATOM 939 C C . LEU A 1 116 ? 5.188 23.094 3.143 1 96.75 116 LEU A C 1
ATOM 941 O O . LEU A 1 116 ? 4.852 22.172 3.898 1 96.75 116 LEU A O 1
ATOM 945 N N . PHE A 1 117 ? 4.906 23.156 1.82 1 96.06 117 PHE A N 1
ATOM 946 C CA . PHE A 1 117 ? 4.203 22.125 1.069 1 96.06 117 PHE A CA 1
ATOM 947 C C . PHE A 1 117 ? 4.965 21.766 -0.2 1 96.06 117 PHE A C 1
ATOM 949 O O . PHE A 1 117 ? 5.754 22.562 -0.705 1 96.06 117 PHE A O 1
ATOM 956 N N . THR A 1 118 ? 4.766 20.531 -0.64 1 94.25 118 THR A N 1
ATOM 957 C CA . THR A 1 118 ? 5.266 20.172 -1.963 1 94.25 118 THR A CA 1
ATOM 958 C C . THR A 1 118 ? 4.113 19.969 -2.939 1 94.25 118 THR A C 1
ATOM 960 O O . THR A 1 118 ? 4.273 20.141 -4.148 1 94.25 118 THR A O 1
ATOM 963 N N . ASN A 1 119 ? 2.971 19.562 -2.424 1 88.31 119 ASN A N 1
ATOM 964 C CA . ASN A 1 119 ? 1.786 19.344 -3.248 1 88.31 119 ASN A CA 1
ATOM 965 C C . ASN A 1 119 ? 0.846 20.547 -3.205 1 88.31 119 ASN A C 1
ATOM 967 O O . ASN A 1 119 ? 0.156 20.766 -2.207 1 88.31 119 ASN A O 1
ATOM 971 N N . PRO A 1 120 ? 0.753 21.266 -4.301 1 88.56 120 PRO A N 1
ATOM 972 C CA . PRO A 1 120 ? -0.102 22.453 -4.289 1 88.56 120 PRO A CA 1
ATOM 973 C C . PRO A 1 120 ? -1.574 22.109 -4.059 1 88.56 120 PRO A C 1
ATOM 975 O O . PRO A 1 120 ? -2.309 22.906 -3.473 1 88.56 120 PRO A O 1
ATOM 978 N N . ALA A 1 121 ? -1.955 20.938 -4.418 1 81.75 121 ALA A N 1
ATOM 979 C CA . ALA A 1 121 ? -3.361 20.562 -4.348 1 81.75 121 ALA A CA 1
ATOM 980 C C . ALA A 1 121 ? -3.809 20.375 -2.9 1 81.75 121 ALA A C 1
ATOM 982 O O . ALA A 1 121 ? -5.008 20.359 -2.611 1 81.75 121 ALA A O 1
ATOM 983 N N . THR A 1 122 ? -2.857 20.25 -1.983 1 87.5 122 THR A N 1
ATOM 984 C CA . THR A 1 122 ? -3.205 19.984 -0.592 1 87.5 122 THR A CA 1
ATOM 985 C C . THR A 1 122 ? -3.211 21.281 0.218 1 87.5 122 THR A C 1
ATOM 987 O O . THR A 1 122 ? -3.711 21.312 1.344 1 87.5 122 THR A O 1
ATOM 990 N N . VAL A 1 123 ? -2.727 22.375 -0.31 1 92.19 123 VAL A N 1
ATOM 991 C CA . VAL A 1 123 ? -2.467 23.594 0.433 1 92.19 123 VAL A CA 1
ATOM 992 C C . VAL A 1 123 ? -3.783 24.188 0.941 1 92.19 123 VAL A C 1
ATOM 994 O O . VAL A 1 123 ? -3.971 24.344 2.148 1 92.19 123 VAL A O 1
ATOM 997 N N . GLU A 1 124 ? -4.668 24.453 0.053 1 90.06 124 GLU A N 1
ATOM 998 C CA . GLU A 1 124 ? -5.914 25.125 0.42 1 90.06 124 GLU A CA 1
ATOM 999 C C . GLU A 1 124 ? -6.68 24.328 1.471 1 90.06 124 GLU A C 1
ATOM 1001 O O . GLU A 1 124 ? -7.07 24.859 2.508 1 90.06 124 GLU A O 1
ATOM 1006 N N . GLY A 1 125 ? -6.852 23.047 1.242 1 88.94 125 GLY A N 1
ATOM 1007 C CA . GLY A 1 125 ? -7.582 22.203 2.174 1 88.94 125 GLY A CA 1
ATOM 1008 C C . GLY A 1 125 ? -6.914 22.094 3.533 1 88.94 125 GLY A C 1
ATOM 1009 O O . GLY A 1 125 ? -7.582 22.156 4.566 1 88.94 125 GLY A O 1
ATOM 1010 N N . THR A 1 126 ? -5.602 21.969 3.537 1 93.38 126 THR A N 1
ATOM 1011 C CA . THR A 1 126 ? -4.848 21.828 4.777 1 93.38 126 THR A CA 1
ATOM 1012 C C . THR A 1 126 ? -4.871 23.109 5.586 1 93.38 126 THR A C 1
ATOM 1014 O O . THR A 1 126 ? -5.156 23.094 6.785 1 93.38 126 THR A O 1
ATOM 1017 N N . VAL A 1 127 ? -4.672 24.219 4.926 1 94.38 127 VAL A N 1
ATOM 1018 C CA . VAL A 1 127 ? -4.605 25.516 5.605 1 94.38 127 VAL A CA 1
ATOM 1019 C C . VAL A 1 127 ? -5.984 25.875 6.156 1 94.38 127 VAL A C 1
ATOM 1021 O O . VAL A 1 127 ? -6.098 26.391 7.273 1 94.38 127 VAL A O 1
ATOM 1024 N N . LYS A 1 128 ? -7.012 25.594 5.379 1 93.62 128 LYS A N 1
ATOM 1025 C CA . LYS A 1 128 ? -8.375 25.844 5.848 1 93.62 128 LYS A CA 1
ATOM 1026 C C . LYS A 1 128 ? -8.664 25.062 7.117 1 93.62 128 LYS A C 1
ATOM 1028 O O . LYS A 1 128 ? -9.211 25.594 8.078 1 93.62 128 LYS A O 1
ATOM 1033 N N . ARG A 1 129 ? -8.328 23.859 7.102 1 93.94 129 ARG A N 1
ATOM 1034 C CA . ARG A 1 129 ? -8.57 23.016 8.258 1 93.94 129 ARG A CA 1
ATOM 1035 C C . ARG A 1 129 ? -7.707 23.438 9.445 1 93.94 129 ARG A C 1
ATOM 1037 O O . ARG A 1 129 ? -8.156 23.391 10.594 1 93.94 129 ARG A O 1
ATOM 1044 N N . LEU A 1 130 ? -6.48 23.859 9.148 1 95.38 130 LEU A N 1
ATOM 1045 C CA . LEU A 1 130 ? -5.594 24.359 10.195 1 95.38 130 LEU A CA 1
ATOM 1046 C C . LEU A 1 130 ? -6.176 25.609 10.852 1 95.38 130 LEU A C 1
ATOM 1048 O O . LEU A 1 130 ? -6.23 25.703 12.078 1 95.38 130 LEU A O 1
ATOM 1052 N N . LYS A 1 131 ? -6.613 26.5 10.055 1 94.5 131 LYS A N 1
ATOM 1053 C CA . LYS A 1 131 ? -7.199 27.734 10.562 1 94.5 131 LYS A CA 1
ATOM 1054 C C . LYS A 1 131 ? -8.469 27.453 11.359 1 94.5 131 LYS A C 1
ATOM 1056 O O . LYS A 1 131 ? -8.688 28.047 12.414 1 94.5 131 LYS A O 1
ATOM 1061 N N . HIS A 1 132 ? -9.258 26.578 10.82 1 93.38 132 HIS A N 1
ATOM 1062 C CA . HIS A 1 132 ? -10.469 26.188 11.539 1 93.38 132 HIS A CA 1
ATOM 1063 C C . HIS A 1 132 ? -10.133 25.562 12.891 1 93.38 132 HIS A C 1
ATOM 1065 O O . HIS A 1 132 ? -10.773 25.875 13.898 1 93.38 132 HIS A O 1
ATOM 1071 N N . HIS A 1 133 ? -9.172 24.734 12.883 1 93.38 133 HIS A N 1
ATOM 1072 C CA . HIS A 1 133 ? -8.711 24.094 14.109 1 93.38 133 HIS A CA 1
ATOM 1073 C C . HIS A 1 133 ? -8.227 25.125 15.125 1 93.38 133 HIS A C 1
ATOM 1075 O O . HIS A 1 133 ? -8.602 25.062 16.297 1 93.38 133 HIS A O 1
ATOM 1081 N N . ALA A 1 134 ? -7.43 26.031 14.695 1 93.88 134 ALA A N 1
ATOM 1082 C CA . ALA A 1 134 ? -6.898 27.078 15.562 1 93.88 134 ALA A CA 1
ATOM 1083 C C . ALA A 1 134 ? -8.016 27.953 16.109 1 93.88 134 ALA A C 1
ATOM 1085 O O . ALA A 1 134 ? -8.023 28.297 17.297 1 93.88 134 ALA A O 1
ATOM 1086 N N . ASN A 1 135 ? -8.945 28.25 15.281 1 92.62 135 ASN A N 1
ATOM 1087 C CA . ASN A 1 135 ? -10.07 29.078 15.68 1 92.62 135 ASN A CA 1
ATOM 1088 C C . ASN A 1 135 ? -10.922 28.406 16.75 1 92.62 135 ASN A C 1
ATOM 1090 O O . ASN A 1 135 ? -11.422 29.062 17.672 1 92.62 135 ASN A O 1
ATOM 1094 N N . ASN A 1 136 ? -11.141 27.141 16.594 1 91.31 136 ASN A N 1
ATOM 1095 C CA . ASN A 1 136 ? -11.922 26.375 17.562 1 91.31 136 ASN A CA 1
ATOM 1096 C C . ASN A 1 136 ? -11.305 26.438 18.953 1 91.31 136 ASN A C 1
ATOM 1098 O O . ASN A 1 136 ? -12.016 26.328 19.953 1 91.31 136 ASN A O 1
ATOM 1102 N N . TYR A 1 137 ? -10.062 26.719 19 1 88.81 137 TYR A N 1
ATOM 1103 C CA . TYR A 1 137 ? -9.375 26.797 20.281 1 88.81 137 TYR A CA 1
ATOM 1104 C C . TYR A 1 137 ? -8.969 28.234 20.609 1 88.81 137 TYR A C 1
ATOM 1106 O O . TYR A 1 137 ? -8.141 28.469 21.484 1 88.81 137 TYR A O 1
ATOM 1114 N N . GLN A 1 138 ? -9.43 29.188 19.828 1 90.38 138 GLN A N 1
ATOM 1115 C CA . GLN A 1 138 ? -9.242 30.625 20.031 1 90.38 138 GLN A CA 1
ATOM 1116 C C . GLN A 1 138 ? -7.762 31 19.953 1 90.38 138 GLN A C 1
ATOM 1118 O O . GLN A 1 138 ? -7.262 31.719 20.812 1 90.38 138 GLN A O 1
ATOM 1123 N N . LYS A 1 139 ? -7.168 30.328 18.984 1 89.38 139 LYS A N 1
ATOM 1124 C CA . LYS A 1 139 ? -5.758 30.625 18.734 1 89.38 139 LYS A CA 1
ATOM 1125 C C . LYS A 1 139 ? -5.57 31.406 17.438 1 89.38 139 LYS A C 1
ATOM 1127 O O . LYS A 1 139 ? -6.289 31.188 16.469 1 89.38 139 LYS A O 1
ATOM 1132 N N . SER A 1 140 ? -4.637 32.344 17.531 1 87.94 140 SER A N 1
ATOM 1133 C CA . SER A 1 140 ? -4.262 33.094 16.328 1 87.94 140 SER A CA 1
ATOM 1134 C C . SER A 1 140 ? -2.973 32.531 15.727 1 87.94 140 SER A C 1
ATOM 1136 O O . SER A 1 140 ? -2.033 32.219 16.453 1 87.94 140 SER A O 1
ATOM 1138 N N . LEU A 1 141 ? -3.035 32.469 14.406 1 90.69 141 LEU A N 1
ATOM 1139 C CA . LEU A 1 141 ? -1.882 31.922 13.703 1 90.69 141 LEU A CA 1
ATOM 1140 C C . LEU A 1 141 ? -1.217 32.969 12.836 1 90.69 141 LEU A C 1
ATOM 1142 O O . LEU A 1 141 ? -1.889 33.656 12.07 1 90.69 141 LEU A O 1
ATOM 1146 N N . ASP A 1 142 ? 0.05 33.281 13.094 1 92.88 142 ASP A N 1
ATOM 1147 C CA . ASP A 1 142 ? 0.896 34 12.164 1 92.88 142 ASP A CA 1
ATOM 1148 C C . ASP A 1 142 ? 1.653 33.062 11.234 1 92.88 142 ASP A C 1
ATOM 1150 O O . ASP A 1 142 ? 2.781 32.656 11.531 1 92.88 142 ASP A O 1
ATOM 1154 N N . LEU A 1 143 ? 0.983 32.781 10.117 1 94.12 143 LEU A N 1
ATOM 1155 C CA . LEU A 1 143 ? 1.419 31.656 9.305 1 94.12 143 LEU A CA 1
ATOM 1156 C C . LEU A 1 143 ? 1.736 32.094 7.883 1 94.12 143 LEU A C 1
ATOM 1158 O O . LEU A 1 143 ? 0.919 32.75 7.238 1 94.12 143 LEU A O 1
ATOM 1162 N N . GLU A 1 144 ? 2.896 31.812 7.453 1 95.06 144 GLU A N 1
ATOM 1163 C CA . GLU A 1 144 ? 3.281 31.922 6.047 1 95.06 144 GLU A CA 1
ATOM 1164 C C . GLU A 1 144 ? 3.295 30.547 5.379 1 95.06 144 GLU A C 1
ATOM 1166 O O . GLU A 1 144 ? 3.787 29.562 5.957 1 95.06 144 GLU A O 1
ATOM 1171 N N . VAL A 1 145 ? 2.732 30.5 4.168 1 96.25 145 VAL A N 1
ATOM 1172 C CA . VAL A 1 145 ? 2.664 29.25 3.424 1 96.25 145 VAL A CA 1
ATOM 1173 C C . VAL A 1 145 ? 3.613 29.297 2.229 1 96.25 145 VAL A C 1
ATOM 1175 O O . VAL A 1 145 ? 3.576 30.25 1.444 1 96.25 145 VAL A O 1
ATOM 1178 N N . ILE A 1 146 ? 4.504 28.312 2.131 1 95.81 146 ILE A N 1
ATOM 1179 C CA . ILE A 1 146 ? 5.406 28.203 0.987 1 95.81 146 ILE A CA 1
ATOM 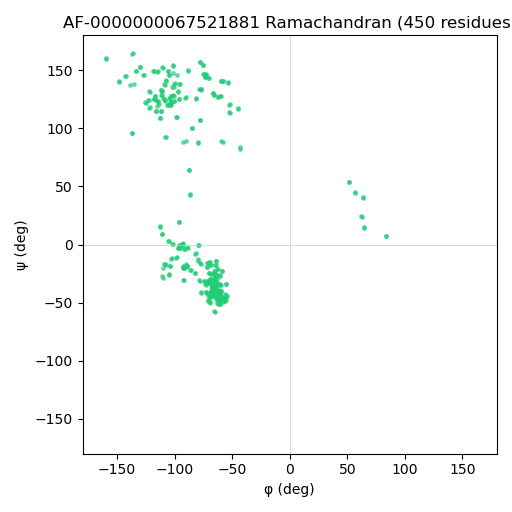1180 C C . ILE A 1 146 ? 5.211 26.859 0.295 1 95.81 146 ILE A C 1
ATOM 1182 O O . ILE A 1 146 ? 5.195 25.812 0.949 1 95.81 146 ILE A O 1
ATOM 1186 N N . VAL A 1 147 ? 5.066 26.875 -1.021 1 96 147 VAL A N 1
ATOM 1187 C CA . VAL A 1 147 ? 4.988 25.672 -1.824 1 96 147 VAL A CA 1
ATOM 1188 C C . VAL A 1 147 ? 6.293 25.469 -2.598 1 96 147 VAL A C 1
ATOM 1190 O O . VAL A 1 147 ? 6.734 26.375 -3.312 1 96 147 VAL A O 1
ATOM 1193 N N . ILE A 1 148 ? 6.914 24.359 -2.336 1 94.81 148 ILE A N 1
ATOM 1194 C CA . ILE A 1 148 ? 8.094 24.016 -3.125 1 94.81 148 ILE A CA 1
ATOM 1195 C C . ILE A 1 148 ? 7.66 23.469 -4.48 1 94.81 148 ILE A C 1
ATOM 1197 O O . ILE A 1 148 ? 7.27 22.297 -4.586 1 94.81 148 ILE A O 1
ATOM 1201 N N . ASP A 1 149 ? 7.809 24.156 -5.508 1 87.5 149 ASP A N 1
ATOM 1202 C CA . ASP A 1 149 ? 7.219 23.875 -6.812 1 87.5 149 ASP A CA 1
ATOM 1203 C C . ASP A 1 149 ? 7.906 22.672 -7.48 1 87.5 149 ASP A C 1
ATOM 1205 O O . ASP A 1 149 ? 9.102 22.469 -7.297 1 87.5 149 ASP A O 1
ATOM 1209 N N . SER A 1 150 ? 7.152 21.953 -8.203 1 83.06 150 SER A N 1
ATOM 1210 C CA . SER A 1 150 ? 7.582 20.922 -9.148 1 83.06 150 SER A CA 1
ATOM 1211 C C . SER A 1 150 ? 8.336 19.797 -8.438 1 83.06 150 SER A C 1
ATOM 1213 O O . SER A 1 150 ? 9.281 19.234 -8.984 1 83.06 150 SER A O 1
ATOM 1215 N N . THR A 1 151 ? 8.055 19.656 -7.16 1 89.31 151 THR A N 1
ATOM 1216 C CA . THR A 1 151 ? 8.773 18.625 -6.41 1 89.31 151 THR A CA 1
ATOM 1217 C C . THR A 1 151 ? 7.875 17.422 -6.148 1 89.31 151 THR A C 1
ATOM 1219 O O . THR A 1 151 ? 8.336 16.281 -6.16 1 89.31 151 THR A O 1
ATOM 1222 N N . PHE A 1 152 ? 6.598 17.594 -6.105 1 84.94 152 PHE A N 1
ATOM 1223 C CA . PHE A 1 152 ? 5.668 16.547 -5.715 1 84.94 152 PHE A CA 1
ATOM 1224 C C . PHE A 1 152 ? 5.609 15.445 -6.773 1 84.94 152 PHE A C 1
ATOM 1226 O O . PHE A 1 152 ? 5.473 14.266 -6.445 1 84.94 152 PHE A O 1
ATOM 1233 N N . GLU A 1 153 ? 5.828 15.797 -7.98 1 81.44 153 GLU A N 1
ATOM 1234 C CA . GLU A 1 153 ? 5.805 14.828 -9.07 1 81.44 153 GLU A CA 1
ATOM 1235 C C . GLU A 1 153 ? 6.914 13.797 -8.914 1 81.44 153 GLU A C 1
ATOM 1237 O O . GLU A 1 153 ? 6.762 12.648 -9.328 1 81.44 153 GLU A O 1
ATOM 1242 N N . LEU A 1 154 ? 7.988 14.242 -8.305 1 85.06 154 LEU A N 1
ATOM 1243 C CA . LEU A 1 154 ? 9.125 13.352 -8.117 1 85.06 154 LEU A CA 1
ATOM 1244 C C . LEU A 1 154 ? 8.75 12.172 -7.227 1 85.06 154 LEU A C 1
ATOM 1246 O O . LEU A 1 154 ? 9.086 11.023 -7.531 1 85.06 154 LEU A O 1
ATOM 1250 N N . ILE A 1 155 ? 8 12.438 -6.207 1 81.62 155 ILE A N 1
ATOM 1251 C CA . ILE A 1 155 ? 7.629 11.391 -5.266 1 81.62 155 ILE A CA 1
ATOM 1252 C C . ILE A 1 155 ? 6.617 10.445 -5.922 1 81.62 155 ILE A C 1
ATOM 1254 O O . ILE A 1 155 ? 6.641 9.234 -5.68 1 81.62 155 ILE A O 1
ATOM 1258 N N . MET A 1 156 ? 5.754 10.945 -6.809 1 75.06 156 MET A N 1
ATOM 1259 C CA . MET A 1 156 ? 4.762 10.133 -7.512 1 75.06 156 MET A CA 1
ATOM 1260 C C . MET A 1 156 ? 5.434 9.211 -8.523 1 75.06 156 MET A C 1
ATOM 1262 O O . MET A 1 156 ? 4.922 8.133 -8.82 1 75.06 156 MET A O 1
ATOM 1266 N N . GLN A 1 157 ? 6.629 9.68 -8.93 1 74.75 157 GLN A N 1
ATOM 1267 C CA . GLN A 1 157 ? 7.363 8.906 -9.922 1 74.75 157 GLN A CA 1
ATOM 1268 C C . GLN A 1 157 ? 8.344 7.945 -9.258 1 74.75 157 GLN A C 1
ATOM 1270 O O . GLN A 1 157 ? 9.109 7.258 -9.945 1 74.75 157 GLN A O 1
ATOM 1275 N N . GLY A 1 158 ? 8.312 8.016 -7.93 1 75.12 158 GLY A N 1
ATOM 1276 C CA . GLY A 1 158 ? 9.188 7.109 -7.211 1 75.12 158 GLY A CA 1
ATOM 1277 C C . GLY A 1 158 ? 10.609 7.629 -7.086 1 75.12 158 GLY A C 1
ATOM 1278 O O . GLY A 1 158 ? 11.508 6.895 -6.68 1 75.12 158 GLY A O 1
ATOM 1279 N N . LEU A 1 159 ? 10.789 8.859 -7.5 1 84.06 159 LEU A N 1
ATOM 1280 C CA . LEU A 1 159 ? 12.109 9.469 -7.418 1 84.06 159 LEU A CA 1
ATOM 1281 C C . LEU A 1 159 ? 12.328 10.125 -6.059 1 84.06 159 LEU A C 1
ATOM 1283 O O . LEU A 1 159 ? 12.531 11.336 -5.969 1 84.06 159 LEU A O 1
ATOM 1287 N N . LYS A 1 160 ? 12.336 9.32 -5.062 1 86.44 160 LYS A N 1
ATOM 1288 C CA . LYS A 1 160 ? 12.352 9.75 -3.666 1 86.44 160 LYS A CA 1
ATOM 1289 C C . LYS A 1 160 ? 13.625 10.523 -3.34 1 86.44 160 LYS A C 1
ATOM 1291 O O . LYS A 1 160 ? 13.586 11.531 -2.631 1 86.44 160 LYS A O 1
ATOM 1296 N N . GLU A 1 161 ? 14.75 10.07 -3.814 1 90.88 161 GLU A N 1
ATOM 1297 C CA . GLU A 1 161 ? 16.016 10.727 -3.51 1 90.88 161 GLU A CA 1
ATOM 1298 C C . GLU A 1 161 ? 16.062 12.141 -4.07 1 90.88 161 GLU A C 1
ATOM 1300 O O . GLU A 1 161 ? 16.484 13.078 -3.381 1 90.88 161 GLU A O 1
ATOM 1305 N N . GLU A 1 162 ? 15.672 12.234 -5.312 1 92.94 162 GLU A N 1
ATOM 1306 C CA . GLU A 1 162 ? 15.617 13.555 -5.926 1 92.94 162 GLU A CA 1
ATOM 1307 C C . GLU A 1 162 ? 14.625 14.461 -5.195 1 92.94 162 GLU A C 1
ATOM 1309 O O . GLU A 1 162 ? 14.906 15.641 -4.977 1 92.94 162 GLU A O 1
ATOM 1314 N N . TYR A 1 163 ? 13.539 13.883 -4.855 1 94.06 163 TYR A N 1
ATOM 1315 C CA . TYR A 1 163 ? 12.523 14.578 -4.074 1 94.06 163 TYR A CA 1
AT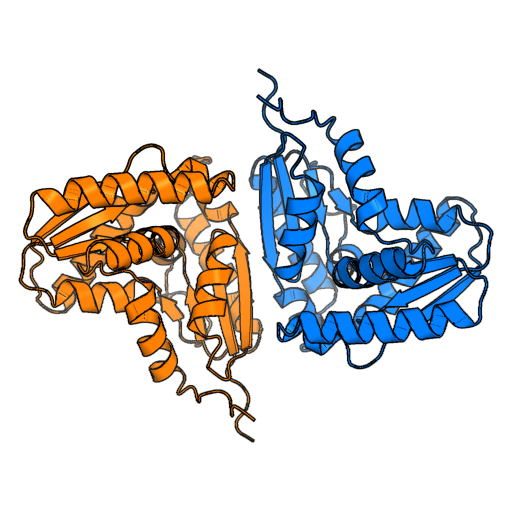OM 1316 C C . TYR A 1 163 ? 13.109 15.117 -2.775 1 94.06 163 TYR A C 1
ATOM 1318 O O . TYR A 1 163 ? 12.992 16.312 -2.479 1 94.06 163 TYR A O 1
ATOM 1326 N N . ASN A 1 164 ? 13.805 14.336 -2.072 1 95.38 164 ASN A N 1
ATOM 1327 C CA . ASN A 1 164 ? 14.398 14.734 -0.8 1 95.38 164 ASN A CA 1
ATOM 1328 C C . ASN A 1 164 ? 15.445 15.82 -0.985 1 95.38 164 ASN A C 1
ATOM 1330 O O . ASN A 1 164 ? 15.547 16.734 -0.168 1 95.38 164 ASN A O 1
ATOM 1334 N N . GLN A 1 165 ? 16.141 15.703 -2.037 1 95.88 165 GLN A N 1
ATOM 1335 C CA . GLN A 1 165 ? 17.188 16.703 -2.312 1 95.88 165 GLN A CA 1
ATOM 1336 C C . GLN A 1 165 ? 16.578 18.078 -2.553 1 95.88 165 GLN A C 1
ATOM 1338 O O . GLN A 1 165 ? 17.078 19.078 -2.053 1 95.88 165 GLN A O 1
ATOM 1343 N N . GLU A 1 166 ? 15.539 18.078 -3.291 1 96.44 166 GLU A N 1
ATOM 1344 C CA . GLU A 1 166 ? 14.875 19.344 -3.586 1 96.44 166 GLU A CA 1
ATOM 1345 C C . GLU A 1 166 ? 14.297 19.984 -2.322 1 96.44 166 GLU A C 1
ATOM 1347 O O . GLU A 1 166 ? 14.398 21.188 -2.125 1 96.44 166 GLU A O 1
ATOM 1352 N N . ILE A 1 167 ? 13.703 19.219 -1.511 1 96.88 167 ILE A N 1
ATOM 1353 C CA . ILE A 1 167 ? 13.141 19.719 -0.263 1 96.88 167 ILE A CA 1
ATOM 1354 C C . ILE A 1 167 ? 14.258 20.234 0.642 1 96.88 167 ILE A C 1
ATOM 1356 O O . ILE A 1 167 ? 14.141 21.312 1.237 1 96.88 167 ILE A O 1
ATOM 1360 N N . THR A 1 168 ? 15.32 19.438 0.706 1 96.62 168 THR A N 1
ATOM 1361 C CA . THR A 1 168 ? 16.453 19.828 1.527 1 96.62 168 THR A CA 1
ATOM 1362 C C . THR A 1 168 ? 17.016 21.172 1.076 1 96.62 168 THR A C 1
ATOM 1364 O O . THR A 1 168 ? 17.281 22.047 1.902 1 96.62 168 THR A O 1
ATOM 1367 N N . LYS A 1 169 ? 17.188 21.312 -0.203 1 95.31 169 LYS A N 1
ATOM 1368 C CA . LYS A 1 169 ? 17.688 22.578 -0.765 1 95.31 169 LYS A CA 1
ATOM 1369 C C . LYS A 1 169 ? 16.766 23.734 -0.39 1 95.31 169 LYS A C 1
ATOM 1371 O O . LYS A 1 169 ? 17.25 24.797 0.029 1 95.31 169 LYS A O 1
ATOM 1376 N N . SER A 1 170 ? 15.539 23.547 -0.542 1 95.19 170 SER A N 1
ATOM 1377 C CA . SER A 1 170 ? 14.562 24.594 -0.24 1 95.19 170 SER A CA 1
ATOM 1378 C C . SER A 1 170 ? 14.578 24.953 1.243 1 95.19 170 SER A C 1
ATOM 1380 O O . SER A 1 170 ? 14.547 26.125 1.606 1 95.19 170 SER A O 1
ATOM 1382 N N . LEU A 1 171 ? 14.602 23.953 2.074 1 95.69 171 LEU A N 1
ATOM 1383 C CA . LEU A 1 171 ? 14.625 24.172 3.518 1 95.69 171 LEU A CA 1
ATOM 1384 C C . LEU A 1 171 ? 15.875 24.922 3.932 1 95.69 171 LEU A C 1
ATOM 1386 O O . LEU A 1 171 ? 15.805 25.859 4.738 1 95.69 171 LEU A O 1
ATOM 1390 N N . ASN A 1 172 ? 16.984 24.578 3.344 1 94.06 172 ASN A N 1
ATOM 1391 C CA . ASN A 1 172 ? 18.234 25.266 3.664 1 94.06 172 ASN A CA 1
ATOM 1392 C C . ASN A 1 172 ? 18.188 26.734 3.279 1 94.06 172 ASN A C 1
ATOM 1394 O O . ASN A 1 172 ? 18.719 27.594 3.998 1 94.06 172 ASN A O 1
ATOM 1398 N N . GLN A 1 173 ? 17.594 26.984 2.209 1 91.88 173 GLN A N 1
ATOM 1399 C CA . GLN A 1 173 ? 17.469 28.359 1.748 1 91.88 173 GLN A CA 1
ATOM 1400 C C . GLN A 1 173 ? 16.547 29.172 2.66 1 91.88 173 GLN A C 1
ATOM 1402 O O . GLN A 1 173 ? 16.859 30.312 3.018 1 91.88 173 GLN A O 1
ATOM 1407 N N . ILE A 1 174 ? 15.5 28.609 3.09 1 91.38 174 ILE A N 1
ATOM 1408 C CA . ILE A 1 174 ? 14.492 29.281 3.893 1 91.38 174 ILE A CA 1
ATOM 1409 C C . ILE A 1 174 ? 15.023 29.516 5.305 1 91.38 174 ILE A C 1
ATOM 1411 O O . ILE A 1 174 ? 14.742 30.547 5.922 1 91.38 174 ILE A O 1
ATOM 1415 N N . MET A 1 175 ? 15.789 28.672 5.832 1 89.12 175 MET A N 1
ATOM 1416 C CA . MET A 1 175 ? 16.25 28.703 7.215 1 89.12 175 MET A CA 1
ATOM 1417 C C . MET A 1 175 ? 17.391 29.703 7.375 1 89.12 175 MET A C 1
ATOM 1419 O O . MET A 1 175 ? 17.75 30.078 8.5 1 89.12 175 MET A O 1
ATOM 1423 N N . LYS A 1 176 ? 17.969 30.188 6.336 1 84.06 176 LYS A N 1
ATOM 1424 C CA . LYS A 1 176 ? 19.062 31.156 6.391 1 84.06 176 LYS A CA 1
ATOM 1425 C C . LYS A 1 176 ? 18.547 32.531 6.832 1 84.06 176 LYS A C 1
ATOM 1427 O O . LYS A 1 176 ? 19.25 33.25 7.535 1 84.06 176 LYS A O 1
ATOM 1432 N N . ASP A 1 177 ? 17.438 32.875 6.559 1 71.44 177 ASP A N 1
ATOM 1433 C CA . ASP A 1 177 ? 17.047 34.281 6.648 1 71.44 177 ASP A CA 1
ATOM 1434 C C . ASP A 1 177 ? 16.078 34.5 7.812 1 71.44 177 ASP A C 1
ATOM 1436 O O . ASP A 1 177 ? 15.844 35.656 8.219 1 71.44 177 ASP A O 1
ATOM 1440 N N . GLU A 1 178 ? 15.438 33.594 8.312 1 69.75 178 GLU A N 1
ATOM 1441 C CA . GLU A 1 178 ? 14.289 33.938 9.141 1 69.75 178 GLU A CA 1
ATOM 1442 C C . GLU A 1 178 ? 14.266 33.125 10.422 1 69.75 178 GLU A C 1
ATOM 1444 O O . GLU A 1 178 ? 14.758 31.984 10.461 1 69.75 178 GLU A O 1
ATOM 1449 N N . LYS A 1 179 ? 13.945 33.938 11.281 1 78.44 179 LYS A N 1
ATOM 1450 C CA . LYS A 1 179 ? 13.766 33.344 12.602 1 78.44 179 LYS A CA 1
ATOM 1451 C C . LYS A 1 179 ? 12.344 32.812 12.773 1 78.44 179 LYS A C 1
ATOM 1453 O O . LYS A 1 179 ? 11.664 33.156 13.75 1 78.44 179 LYS A O 1
ATOM 1458 N N . LYS A 1 180 ? 11.875 32.25 11.906 1 89.38 180 LYS A N 1
ATOM 1459 C CA . LYS A 1 180 ? 10.531 31.688 11.992 1 89.38 180 LYS A CA 1
ATOM 1460 C C . LYS A 1 180 ? 10.562 30.203 12.328 1 89.38 180 LYS A C 1
ATOM 1462 O O . LYS A 1 180 ? 11.539 29.516 12.031 1 89.38 180 LYS A O 1
ATOM 1467 N N . VAL A 1 181 ? 9.531 29.891 13.07 1 94.06 181 VAL A N 1
ATOM 1468 C CA . VAL A 1 181 ? 9.336 28.453 13.273 1 94.06 181 VAL A CA 1
ATOM 1469 C C . VAL A 1 181 ? 8.961 27.781 11.953 1 94.06 181 VAL A C 1
ATOM 1471 O O . VAL A 1 181 ? 8.094 28.281 11.227 1 94.06 181 VAL A O 1
ATOM 1474 N N . ILE A 1 182 ? 9.625 26.688 11.586 1 95.5 182 ILE A N 1
ATOM 1475 C CA . ILE A 1 182 ? 9.453 26.031 10.297 1 95.5 182 ILE A CA 1
ATOM 1476 C C . ILE A 1 182 ? 8.773 24.688 10.484 1 95.5 182 ILE A C 1
ATOM 1478 O O . ILE A 1 182 ? 9.141 23.922 11.383 1 95.5 182 ILE A O 1
ATOM 1482 N N . SER A 1 183 ? 7.766 24.453 9.68 1 96 183 SER A N 1
ATOM 1483 C CA . SER A 1 183 ? 7.113 23.156 9.656 1 96 183 SER A CA 1
ATOM 1484 C C . SER A 1 183 ? 6.906 22.656 8.227 1 96 183 SER A C 1
ATOM 1486 O O . SER A 1 183 ? 6.863 23.453 7.293 1 96 183 SER A O 1
ATOM 1488 N N . VAL A 1 184 ? 6.93 21.359 8.062 1 96.31 184 VAL A N 1
ATOM 1489 C CA . VAL A 1 184 ? 6.543 20.734 6.805 1 96.31 184 VAL A CA 1
ATOM 1490 C C . VAL A 1 184 ? 5.207 20.016 6.977 1 96.31 184 VAL A C 1
ATOM 1492 O O . VAL A 1 184 ? 4.984 19.344 7.977 1 96.31 184 VAL A O 1
ATOM 1495 N N . ALA A 1 185 ? 4.352 20.141 6.012 1 94 185 ALA A N 1
ATOM 1496 C CA . ALA A 1 185 ? 2.947 19.812 6.23 1 94 185 ALA A CA 1
ATOM 1497 C C . ALA A 1 185 ? 2.66 18.359 5.848 1 94 185 ALA A C 1
ATOM 1499 O O . ALA A 1 185 ? 1.658 17.797 6.277 1 94 185 ALA A O 1
ATOM 1500 N N . GLN A 1 186 ? 3.537 17.766 5.027 1 92.69 186 GLN A N 1
ATOM 1501 C CA . GLN A 1 186 ? 3.213 16.438 4.48 1 92.69 186 GLN A CA 1
ATOM 1502 C C . GLN A 1 186 ? 4.172 15.383 5.008 1 92.69 186 GLN A C 1
ATOM 1504 O O . GLN A 1 186 ? 5.363 15.641 5.188 1 92.69 186 GLN A O 1
ATOM 1509 N N . LEU A 1 187 ? 3.688 14.188 5.129 1 92.69 187 LEU A N 1
ATOM 1510 C CA . LEU A 1 187 ? 4.484 13.078 5.629 1 92.69 187 LEU A CA 1
ATOM 1511 C C . LEU A 1 187 ? 5.676 12.805 4.715 1 92.69 187 LEU A C 1
ATOM 1513 O O . LEU A 1 187 ? 6.758 12.445 5.184 1 92.69 187 LEU A O 1
ATOM 1517 N N . SER A 1 188 ? 5.504 12.992 3.391 1 91.44 188 SER A N 1
ATOM 1518 C CA . SER A 1 188 ? 6.562 12.703 2.43 1 91.44 188 SER A CA 1
ATOM 1519 C C . SER A 1 188 ? 7.773 13.609 2.65 1 91.44 188 SER A C 1
ATOM 1521 O O . SER A 1 188 ? 8.867 13.312 2.17 1 91.44 188 SER A O 1
ATOM 1523 N N . MET A 1 189 ? 7.625 14.672 3.42 1 94.56 189 MET A N 1
ATOM 1524 C CA . MET A 1 189 ? 8.688 15.656 3.6 1 94.56 189 MET A CA 1
ATOM 1525 C C . MET A 1 189 ? 9.492 15.367 4.859 1 94.56 189 MET A C 1
ATOM 1527 O O . MET A 1 189 ? 10.469 16.062 5.152 1 94.56 189 MET A O 1
ATOM 1531 N N . VAL A 1 190 ? 9.172 14.367 5.586 1 94.5 190 VAL A N 1
ATOM 1532 C CA . VAL A 1 190 ? 9.742 14.086 6.902 1 94.5 190 VAL A CA 1
ATOM 1533 C C . VAL A 1 190 ? 11.219 13.734 6.766 1 94.5 190 VAL A C 1
ATOM 1535 O O . VAL A 1 190 ? 12.062 14.281 7.484 1 94.5 190 VAL A O 1
ATOM 1538 N N . ASP A 1 191 ? 11.555 12.922 5.809 1 94.75 191 ASP A N 1
ATOM 1539 C CA . ASP A 1 191 ? 12.938 12.5 5.66 1 94.75 191 ASP A CA 1
ATOM 1540 C C . ASP A 1 191 ? 13.859 13.688 5.414 1 94.75 191 ASP A C 1
ATOM 1542 O O . ASP A 1 191 ? 14.875 13.852 6.098 1 94.75 191 ASP A O 1
ATOM 1546 N N . ALA A 1 192 ? 13.484 14.461 4.477 1 96 192 ALA A N 1
ATOM 1547 C CA . ALA A 1 192 ? 14.281 15.641 4.141 1 96 192 ALA A CA 1
ATOM 1548 C C . ALA A 1 192 ? 14.367 16.609 5.32 1 96 192 ALA A C 1
ATOM 1550 O O . ALA A 1 192 ? 15.438 17.141 5.613 1 96 192 ALA A O 1
ATOM 1551 N N . SER A 1 193 ? 13.234 16.812 5.988 1 96.44 193 SER A N 1
ATOM 1552 C CA . SER A 1 193 ? 13.203 17.719 7.125 1 96.44 193 SER A CA 1
ATOM 1553 C C . SER A 1 193 ? 14.117 17.234 8.242 1 96.44 193 SER A C 1
ATOM 1555 O O . SER A 1 193 ? 14.828 18.031 8.859 1 96.44 193 SER A O 1
ATOM 1557 N N . GLN A 1 194 ? 14.117 15.977 8.5 1 95.38 194 GLN A N 1
ATOM 1558 C CA . GLN A 1 194 ? 14.969 15.414 9.547 1 95.38 194 GLN A CA 1
ATOM 1559 C C . GLN A 1 194 ? 16.438 15.523 9.18 1 95.38 194 GLN A C 1
ATOM 1561 O O . GLN A 1 194 ? 17.281 15.758 10.047 1 95.38 194 GLN A O 1
ATOM 1566 N N . GLN A 1 195 ? 16.672 15.312 7.918 1 95.62 195 GLN A N 1
ATOM 1567 C CA . GLN A 1 195 ? 18.047 15.461 7.449 1 95.62 195 GLN A CA 1
ATOM 1568 C C . GLN A 1 195 ? 18.547 16.891 7.664 1 95.62 195 GLN A C 1
ATOM 1570 O O . GLN A 1 195 ? 19.672 17.094 8.133 1 95.62 195 GLN A O 1
ATOM 1575 N N . VAL A 1 196 ? 17.781 17.766 7.328 1 96.31 196 VAL A N 1
ATOM 1576 C CA . VAL A 1 196 ? 18.141 19.172 7.477 1 96.31 196 VAL A CA 1
ATOM 1577 C C . VAL A 1 196 ? 18.281 19.516 8.953 1 96.31 196 VAL A C 1
ATOM 1579 O O . VAL A 1 196 ? 19.203 20.234 9.352 1 96.31 196 VAL A O 1
ATOM 1582 N N . GLU A 1 197 ? 17.344 19.031 9.766 1 94.62 197 GLU A N 1
ATOM 1583 C CA . GLU A 1 197 ? 17.422 19.234 11.211 1 94.62 197 GLU A CA 1
ATOM 1584 C C . GLU A 1 197 ? 18.75 18.734 11.766 1 94.62 197 GLU A C 1
ATOM 1586 O O . GLU A 1 197 ? 19.375 19.391 12.586 1 94.62 197 GLU A O 1
ATOM 1591 N N . TYR A 1 198 ? 19.062 17.625 11.312 1 93.88 198 TYR A N 1
ATOM 1592 C CA . TYR A 1 198 ? 20.297 17 11.781 1 93.88 198 TYR A CA 1
ATOM 1593 C C . TYR A 1 198 ? 21.516 17.859 11.43 1 93.88 198 TYR A C 1
ATOM 1595 O O . TYR A 1 198 ? 22.406 18.062 12.25 1 93.88 198 TYR A O 1
ATOM 1603 N N . LYS A 1 199 ? 21.531 18.406 10.289 1 93 199 LYS A N 1
ATOM 1604 C CA . LYS A 1 199 ? 22.672 19.172 9.789 1 93 199 LYS A CA 1
ATOM 1605 C C . LYS A 1 199 ? 22.703 20.562 10.391 1 93 199 LYS A C 1
ATOM 1607 O O . LYS A 1 199 ? 23.781 21.125 10.633 1 93 199 LYS A O 1
ATOM 1612 N N . THR A 1 200 ? 21.594 21.125 10.688 1 91.69 200 THR A N 1
ATOM 1613 C CA . THR A 1 200 ? 21.531 22.531 11.07 1 91.69 200 THR A CA 1
ATOM 1614 C C . THR A 1 200 ? 21.266 22.672 12.562 1 91.69 200 THR A C 1
ATOM 1616 O O . THR A 1 200 ? 21.422 23.75 13.133 1 91.69 200 THR A O 1
ATOM 1619 N N . SER A 1 201 ? 20.781 21.625 13.219 1 90.56 201 SER A N 1
ATOM 1620 C CA . SER A 1 201 ? 20.375 21.625 14.617 1 90.56 201 SER A CA 1
ATOM 1621 C C . SER A 1 201 ? 19.188 22.547 14.852 1 90.56 201 SER A C 1
ATOM 1623 O O . SER A 1 201 ? 18.938 22.984 15.977 1 90.56 201 SER A O 1
ATOM 1625 N N . LYS A 1 202 ? 18.578 22.906 13.789 1 91.69 202 LYS A N 1
ATOM 1626 C CA . LYS A 1 202 ? 17.344 23.672 13.875 1 91.69 202 LYS A CA 1
ATOM 1627 C C . LYS A 1 202 ? 16.125 22.766 13.773 1 91.69 202 LYS A C 1
ATOM 1629 O O . LYS A 1 202 ? 16.078 21.875 12.93 1 91.69 202 LYS A O 1
ATOM 1634 N N . THR A 1 203 ? 15.203 23.047 14.578 1 92.25 203 THR A N 1
ATOM 1635 C CA . THR A 1 203 ? 14.023 22.188 14.641 1 92.25 203 THR A CA 1
ATOM 1636 C C . THR A 1 203 ? 13.094 22.469 13.461 1 92.25 203 THR A C 1
ATOM 1638 O O . THR A 1 203 ? 12.82 23.625 13.141 1 92.25 203 THR A O 1
ATOM 1641 N N . ILE A 1 204 ? 12.656 21.453 12.828 1 95.38 204 ILE A N 1
ATOM 1642 C CA . ILE A 1 204 ? 11.617 21.5 11.812 1 95.38 204 ILE A CA 1
ATOM 1643 C C . ILE A 1 204 ? 10.453 20.609 12.227 1 95.38 204 ILE A C 1
ATOM 1645 O O . ILE A 1 204 ? 10.609 19.391 12.336 1 95.38 204 ILE A O 1
ATOM 1649 N N . ILE A 1 205 ? 9.312 21.234 12.398 1 95.5 205 ILE A N 1
ATOM 1650 C CA . ILE A 1 205 ? 8.156 20.484 12.883 1 95.5 205 ILE A CA 1
ATOM 1651 C C . ILE A 1 205 ? 7.543 19.688 11.734 1 95.5 205 ILE A C 1
ATOM 1653 O O . ILE A 1 205 ? 7.434 20.188 10.609 1 95.5 205 ILE A O 1
ATOM 1657 N N . ASN A 1 206 ? 7.238 18.438 11.984 1 95.5 206 ASN A N 1
ATOM 1658 C CA . ASN A 1 206 ? 6.566 17.609 11 1 95.5 206 ASN A CA 1
ATOM 1659 C C . ASN A 1 206 ? 5.457 16.766 11.633 1 95.5 206 ASN A C 1
ATOM 1661 O O . ASN A 1 206 ? 5.395 16.641 12.859 1 95.5 206 ASN A O 1
ATOM 1665 N N . PRO A 1 207 ? 4.57 16.219 10.852 1 95.06 207 PRO A N 1
ATOM 1666 C CA . PRO A 1 207 ? 3.387 15.547 11.391 1 95.06 207 PRO A CA 1
ATOM 1667 C C . PRO A 1 207 ? 3.727 14.266 12.148 1 95.06 207 PRO A C 1
ATOM 1669 O O . PRO A 1 207 ? 2.977 13.852 13.039 1 95.06 207 PRO A O 1
ATOM 1672 N N . LEU A 1 208 ? 4.793 13.664 11.836 1 94.56 208 LEU A N 1
ATOM 1673 C CA . LEU A 1 208 ? 5.133 12.375 12.438 1 94.56 208 LEU A CA 1
ATOM 1674 C C . LEU A 1 208 ? 5.453 12.547 13.922 1 94.56 208 LEU A C 1
ATOM 1676 O O . LEU A 1 208 ? 5.113 11.68 14.734 1 94.56 208 LEU A O 1
ATOM 1680 N N . ASN A 1 209 ? 6.023 13.625 14.312 1 87.94 209 ASN A N 1
ATOM 1681 C CA . ASN A 1 209 ? 6.43 13.898 15.688 1 87.94 209 ASN A CA 1
ATOM 1682 C C . ASN A 1 209 ? 5.242 13.859 16.641 1 87.94 209 ASN A C 1
ATOM 1684 O O . ASN A 1 209 ? 5.316 13.234 17.703 1 87.94 209 ASN A O 1
ATOM 1688 N N . THR A 1 210 ? 4.258 14.461 16.281 1 91.38 210 THR A N 1
ATOM 1689 C CA . THR A 1 210 ? 3.096 14.602 17.156 1 91.38 210 THR A CA 1
ATOM 1690 C C . THR A 1 210 ? 2.168 13.398 17.016 1 91.38 210 THR A C 1
ATOM 1692 O O . THR A 1 210 ? 1.408 13.086 17.938 1 91.38 210 THR A O 1
ATOM 1695 N N . LEU A 1 211 ? 2.283 12.719 15.914 1 95.81 211 LEU A N 1
ATOM 1696 C CA . LEU A 1 211 ? 1.372 11.625 15.609 1 95.81 211 LEU A CA 1
ATOM 1697 C C . LEU A 1 211 ? 1.645 10.422 16.516 1 95.81 211 LEU A C 1
ATOM 1699 O O . LEU A 1 211 ? 0.712 9.812 17.047 1 95.81 211 LEU A O 1
ATOM 1703 N N . VAL A 1 212 ? 2.871 10.102 16.734 1 94.38 212 VAL A N 1
ATOM 1704 C CA . VAL A 1 212 ? 3.258 8.898 17.469 1 94.38 212 VAL A CA 1
ATOM 1705 C C . VAL A 1 212 ? 2.738 8.977 18.891 1 94.38 212 VAL A C 1
ATOM 1707 O O . VAL A 1 212 ? 2.082 8.055 19.375 1 94.38 212 VAL A O 1
ATOM 1710 N N . SER A 1 213 ? 3.037 10.125 19.547 1 93.44 213 SER A N 1
ATOM 1711 C CA . SER A 1 213 ? 2.57 10.281 20.906 1 93.44 213 SER A CA 1
ATOM 1712 C C . SER A 1 213 ? 1.05 10.219 20.984 1 93.44 213 SER A C 1
ATOM 1714 O O . SER A 1 213 ? 0.496 9.648 21.938 1 93.44 213 SER A O 1
ATOM 1716 N N . TYR A 1 214 ? 0.484 10.797 20.047 1 96.19 214 TYR A N 1
ATOM 1717 C CA . TYR A 1 214 ? -0.975 10.797 20.016 1 96.19 214 TYR A CA 1
ATOM 1718 C C . TYR A 1 214 ? -1.516 9.375 19.922 1 96.19 214 TYR A C 1
ATOM 1720 O O . TYR A 1 214 ? -2.41 8.992 20.672 1 96.19 214 TYR A O 1
ATOM 1728 N N . ILE A 1 215 ? -0.989 8.531 19 1 96.94 215 ILE A N 1
ATOM 1729 C CA . ILE A 1 215 ? -1.444 7.164 18.781 1 96.94 215 ILE A CA 1
ATOM 1730 C C . ILE A 1 215 ? -1.176 6.324 20.031 1 96.94 215 ILE A C 1
ATOM 1732 O O . ILE A 1 215 ? -2.041 5.562 20.469 1 96.94 215 ILE A O 1
ATOM 1736 N N . VAL A 1 216 ? -0.005 6.484 20.594 1 95.38 216 VAL A N 1
ATOM 1737 C CA . VAL A 1 216 ? 0.397 5.715 21.766 1 95.38 216 VAL A CA 1
ATOM 1738 C C . VAL A 1 216 ? -0.565 5.988 22.922 1 95.38 216 VAL A C 1
ATOM 1740 O O . VAL A 1 216 ? -0.998 5.062 23.609 1 95.38 216 VAL A O 1
ATOM 1743 N N . ASN A 1 217 ? -0.879 7.238 23.078 1 95.25 217 ASN A N 1
ATOM 1744 C CA . ASN A 1 217 ? -1.795 7.625 24.141 1 95.25 217 ASN A CA 1
ATOM 1745 C C . ASN A 1 217 ? -3.217 7.148 23.859 1 95.25 217 ASN A C 1
ATOM 1747 O O . ASN A 1 217 ? -3.875 6.59 24.75 1 95.25 217 ASN A O 1
ATOM 1751 N N . GLN A 1 218 ? -3.666 7.348 22.672 1 95.25 218 GLN A N 1
ATOM 1752 C CA . GLN A 1 218 ? -5.035 7.012 22.297 1 95.25 218 GLN A CA 1
ATOM 1753 C C . GLN A 1 218 ? -5.277 5.508 22.391 1 95.25 218 GLN A C 1
ATOM 1755 O O . GLN A 1 218 ? -6.359 5.074 22.797 1 95.25 218 GLN A O 1
ATOM 1760 N N . LEU A 1 219 ? -4.262 4.68 22 1 96 219 LEU A N 1
ATOM 1761 C CA . LEU A 1 219 ? -4.426 3.229 21.969 1 96 219 LEU A CA 1
ATOM 1762 C C . LEU A 1 219 ? -3.764 2.572 23.172 1 96 219 LEU A C 1
ATOM 1764 O O . LEU A 1 219 ? -3.744 1.345 23.281 1 96 219 LEU A O 1
ATOM 1768 N N . GLU A 1 220 ? -3.166 3.346 24.062 1 95.12 220 GLU A N 1
ATOM 1769 C CA . GLU A 1 220 ? -2.492 2.83 25.25 1 95.12 220 GLU A CA 1
ATOM 1770 C C . GLU A 1 220 ? -1.502 1.728 24.891 1 95.12 220 GLU A C 1
ATOM 1772 O O . GLU A 1 220 ? -1.553 0.631 25.453 1 95.12 220 GLU A O 1
ATOM 1777 N N . LEU A 1 221 ? -0.667 2.107 23.984 1 94.5 221 LEU A N 1
ATOM 1778 C CA . LEU A 1 221 ? 0.28 1.119 23.469 1 94.5 221 LEU A CA 1
ATOM 1779 C C . LEU A 1 221 ? 1.384 0.854 24.484 1 94.5 221 LEU A C 1
ATOM 1781 O O . LEU A 1 221 ? 1.82 1.769 25.188 1 94.5 221 LEU A O 1
ATOM 1785 N N . GLU A 1 222 ? 1.849 -0.412 24.484 1 93.06 222 GLU A N 1
ATOM 1786 C CA . GLU A 1 222 ? 3.018 -0.812 25.266 1 93.06 222 GLU A CA 1
ATOM 1787 C C . GLU A 1 222 ? 4.23 -1.024 24.359 1 93.06 222 GLU A C 1
ATOM 1789 O O . GLU A 1 222 ? 4.09 -1.421 23.203 1 93.06 222 GLU A O 1
ATOM 1794 N N . LYS A 1 223 ? 5.375 -0.784 24.875 1 91.69 223 LYS A N 1
ATOM 1795 C CA . LYS A 1 223 ? 6.602 -1.07 24.141 1 91.69 223 LYS A CA 1
ATOM 1796 C C . LYS A 1 223 ? 6.836 -2.574 24.031 1 91.69 223 LYS A C 1
ATOM 1798 O O . LYS A 1 223 ? 6.449 -3.338 24.922 1 91.69 223 LYS A O 1
ATOM 1803 N N . LYS A 1 224 ? 7.375 -2.908 22.844 1 86.25 224 LYS A N 1
ATOM 1804 C CA . LYS A 1 224 ? 7.73 -4.312 22.672 1 86.25 224 LYS A CA 1
ATOM 1805 C C . LYS A 1 224 ? 8.758 -4.758 23.703 1 86.25 224 LYS A C 1
ATOM 1807 O O . LYS A 1 224 ? 9.633 -3.979 24.094 1 86.25 224 LYS A O 1
ATOM 1812 N N . ASN A 1 225 ? 8.43 -5.918 24.438 1 72.06 225 ASN A N 1
ATOM 1813 C CA . ASN A 1 225 ? 9.398 -6.438 25.391 1 72.06 225 ASN A CA 1
ATOM 1814 C C . ASN A 1 225 ? 10.727 -6.773 24.719 1 72.06 225 ASN A C 1
ATOM 1816 O O . ASN A 1 225 ? 10.742 -7.426 23.672 1 72.06 225 ASN A O 1
ATOM 1820 N N . GLN A 1 226 ? 11.711 -5.875 24.578 1 56.97 226 GLN A N 1
ATOM 1821 C CA . GLN A 1 226 ? 13.031 -6.285 24.125 1 56.97 226 GLN A CA 1
ATOM 1822 C C . GLN A 1 226 ? 13.477 -7.574 24.812 1 56.97 226 GLN A C 1
ATOM 1824 O O . GLN A 1 226 ? 13.57 -7.633 26.031 1 56.97 226 GLN A O 1
ATOM 1829 N N . LEU A 1 227 ? 13.102 -8.75 24.359 1 34.91 227 LEU A N 1
ATOM 1830 C CA . LEU A 1 227 ? 13.867 -9.852 24.922 1 34.91 227 LEU A CA 1
ATOM 1831 C C . LEU A 1 227 ? 15.312 -9.82 24.422 1 34.91 227 LEU A C 1
ATOM 1833 O O . LEU A 1 227 ? 15.562 -9.484 23.266 1 34.91 227 LEU A O 1
ATOM 1837 N N . MET B 1 1 ? 5.598 11.781 -28.531 1 34.97 1 MET B N 1
ATOM 1838 C CA . MET B 1 1 ? 6.332 11.211 -27.406 1 34.97 1 MET B CA 1
ATOM 1839 C C . MET B 1 1 ? 5.52 10.109 -26.719 1 34.97 1 MET B C 1
ATOM 1841 O O . MET B 1 1 ? 4.352 10.32 -26.391 1 34.97 1 MET B O 1
ATOM 1845 N N . GLU B 1 2 ? 5.766 8.883 -27.031 1 50.03 2 GLU B N 1
ATOM 1846 C CA . GLU B 1 2 ? 4.879 7.785 -26.656 1 50.03 2 GLU B CA 1
ATOM 1847 C C . GLU B 1 2 ? 4.57 7.801 -25.172 1 50.03 2 GLU B C 1
ATOM 1849 O O . GLU B 1 2 ? 5.469 7.984 -24.344 1 50.03 2 GLU B O 1
ATOM 1854 N N . LEU B 1 3 ? 3.371 8.047 -24.688 1 67.25 3 LEU B N 1
ATOM 1855 C CA . LEU B 1 3 ? 2.852 8.234 -23.328 1 67.25 3 LEU B CA 1
ATOM 1856 C C . LEU B 1 3 ? 3.268 7.082 -22.422 1 67.25 3 LEU B C 1
ATOM 1858 O O . LEU B 1 3 ? 3.273 5.926 -22.859 1 67.25 3 LEU B O 1
ATOM 1862 N N . ARG B 1 4 ? 3.949 7.355 -21.406 1 85.12 4 ARG B N 1
ATOM 1863 C CA . ARG B 1 4 ? 4.391 6.418 -20.375 1 85.12 4 ARG B CA 1
ATOM 1864 C C . ARG B 1 4 ? 3.256 5.484 -19.969 1 85.12 4 ARG B C 1
ATOM 1866 O O . ARG B 1 4 ? 2.146 5.941 -19.672 1 85.12 4 ARG B O 1
ATOM 1873 N N . LYS B 1 5 ? 3.443 4.105 -20.234 1 93.94 5 LYS B N 1
ATOM 1874 C CA . LYS B 1 5 ? 2.459 3.111 -19.828 1 93.94 5 LYS B CA 1
ATOM 1875 C C . LYS B 1 5 ? 2.219 3.164 -18.328 1 93.94 5 LYS B C 1
ATOM 1877 O O . LYS B 1 5 ? 3.143 3.426 -17.547 1 93.94 5 LYS B O 1
ATOM 1882 N N . ARG B 1 6 ? 0.98 3.002 -18.078 1 94.38 6 ARG B N 1
ATOM 1883 C CA . ARG B 1 6 ? 0.592 3.006 -16.672 1 94.38 6 ARG B CA 1
ATOM 1884 C C . ARG B 1 6 ? 0.01 1.657 -16.25 1 94.38 6 ARG B C 1
ATOM 1886 O O . ARG B 1 6 ? -0.883 1.132 -16.922 1 94.38 6 ARG B O 1
ATOM 1893 N N . LEU B 1 7 ? 0.524 1.084 -15.188 1 96.94 7 LEU B N 1
ATOM 1894 C CA . LEU B 1 7 ? 0.076 -0.201 -14.664 1 96.94 7 LEU B CA 1
ATOM 1895 C C . LEU B 1 7 ? -0.514 -0.041 -13.266 1 96.94 7 LEU B C 1
ATOM 1897 O O . LEU B 1 7 ? 0.172 0.415 -12.352 1 96.94 7 LEU B O 1
ATOM 1901 N N . GLY B 1 8 ? -1.824 -0.301 -13.117 1 97.06 8 GLY B N 1
ATOM 1902 C CA . GLY B 1 8 ? -2.424 -0.389 -11.797 1 97.06 8 GLY B CA 1
ATOM 1903 C C . GLY B 1 8 ? -2.205 -1.734 -11.133 1 97.06 8 GLY B C 1
ATOM 1904 O O . GLY B 1 8 ? -2.498 -2.779 -11.719 1 97.06 8 GLY B O 1
ATOM 1905 N N . CYS B 1 9 ? -1.665 -1.729 -9.945 1 97.81 9 CYS B N 1
ATOM 1906 C CA . CYS B 1 9 ? -1.343 -2.969 -9.25 1 97.81 9 CYS B CA 1
ATOM 1907 C C . CYS B 1 9 ? -2.189 -3.123 -7.992 1 97.81 9 CYS B C 1
ATOM 1909 O O . CYS B 1 9 ? -2.191 -2.246 -7.129 1 97.81 9 CYS B O 1
ATOM 1911 N N . LEU B 1 10 ? -2.916 -4.215 -7.906 1 97.56 10 LEU B N 1
ATOM 1912 C CA . LEU B 1 10 ? -3.719 -4.531 -6.73 1 97.56 10 LEU B CA 1
ATOM 1913 C C . LEU B 1 10 ? -3.047 -5.605 -5.887 1 97.56 10 LEU B C 1
ATOM 1915 O O . LEU B 1 10 ? -2.834 -6.727 -6.355 1 97.56 10 LEU B O 1
ATOM 1919 N N . HIS B 1 11 ? -2.76 -5.246 -4.637 1 95.75 11 HIS B N 1
ATOM 1920 C CA . HIS B 1 11 ? -2.09 -6.129 -3.689 1 95.75 11 HIS B CA 1
ATOM 1921 C C . HIS B 1 11 ? -2.971 -6.41 -2.477 1 95.75 11 HIS B C 1
ATOM 1923 O O . HIS B 1 11 ? -3.738 -5.543 -2.051 1 95.75 11 HIS B O 1
ATOM 1929 N N . ALA B 1 12 ? -2.818 -7.59 -1.898 1 91.81 12 ALA B N 1
ATOM 1930 C CA . ALA B 1 12 ? -3.467 -7.898 -0.625 1 91.81 12 ALA B CA 1
ATOM 1931 C C . ALA B 1 12 ? -2.58 -7.496 0.551 1 91.81 12 ALA B C 1
ATOM 1933 O O . ALA B 1 12 ? -3.057 -7.375 1.683 1 91.81 12 ALA B O 1
ATOM 1934 N N . HIS B 1 13 ? -1.374 -7.336 0.292 1 90.88 13 HIS B N 1
ATOM 1935 C CA . HIS B 1 13 ? -0.402 -6.883 1.281 1 90.88 13 HIS B CA 1
ATOM 1936 C C . HIS B 1 13 ? 0.624 -5.945 0.655 1 90.88 13 HIS B C 1
ATOM 1938 O O . HIS B 1 13 ? 1.061 -6.164 -0.477 1 90.88 13 HIS B O 1
ATOM 1944 N N . TYR B 1 14 ? 1.066 -4.965 1.391 1 93.44 14 TYR B N 1
ATOM 1945 C CA . TYR B 1 14 ? 1.89 -3.895 0.841 1 93.44 14 TYR B CA 1
ATOM 1946 C C . TYR B 1 14 ? 3.289 -4.398 0.508 1 93.44 14 TYR B C 1
ATOM 1948 O O . TYR B 1 14 ? 3.996 -3.797 -0.304 1 93.44 14 TYR B O 1
ATOM 1956 N N . SER B 1 15 ? 3.715 -5.516 1.081 1 90.38 15 SER B N 1
ATOM 1957 C CA . SER B 1 15 ? 5.059 -6.043 0.865 1 90.38 15 SER B CA 1
ATOM 1958 C C . SER B 1 15 ? 5.266 -6.449 -0.59 1 90.38 15 SER B C 1
ATOM 1960 O O . SER B 1 15 ? 6.402 -6.559 -1.054 1 90.38 15 SER B O 1
ATOM 1962 N N . ASN B 1 16 ? 4.188 -6.629 -1.348 1 93.12 16 ASN B N 1
ATOM 1963 C CA . ASN B 1 16 ? 4.297 -7.051 -2.74 1 93.12 16 ASN B CA 1
ATOM 1964 C C . ASN B 1 16 ? 4.703 -5.891 -3.646 1 93.12 16 ASN B C 1
ATOM 1966 O O . ASN B 1 16 ? 5.137 -6.105 -4.777 1 93.12 16 ASN B O 1
ATOM 1970 N N . ILE B 1 17 ? 4.574 -4.691 -3.166 1 94.5 17 ILE B N 1
ATOM 1971 C CA . ILE B 1 17 ? 4.883 -3.498 -3.947 1 94.5 17 ILE B CA 1
ATOM 1972 C C . ILE B 1 17 ? 6.348 -3.531 -4.383 1 94.5 17 ILE B C 1
ATOM 1974 O O . ILE B 1 17 ? 6.656 -3.32 -5.559 1 94.5 17 ILE B O 1
ATOM 1978 N N . GLU B 1 18 ? 7.195 -3.873 -3.455 1 91.94 18 GLU B N 1
ATOM 1979 C CA . GLU B 1 18 ? 8.625 -3.818 -3.719 1 91.94 18 GLU B CA 1
ATOM 1980 C C . GLU B 1 18 ? 9.023 -4.805 -4.816 1 91.94 18 GLU B C 1
ATOM 1982 O O . GLU B 1 18 ? 9.93 -4.523 -5.609 1 91.94 18 GLU B O 1
ATOM 1987 N N . TYR B 1 19 ? 8.352 -5.93 -4.883 1 93.81 19 TYR B N 1
ATOM 1988 C CA . TYR B 1 19 ? 8.656 -6.914 -5.914 1 93.81 19 TYR B CA 1
ATOM 1989 C C . TYR B 1 19 ? 8.367 -6.355 -7.305 1 93.81 19 TYR B C 1
ATOM 1991 O O . TYR B 1 19 ? 9.188 -6.484 -8.219 1 93.81 19 TYR B O 1
ATOM 1999 N N . ILE B 1 20 ? 7.262 -5.648 -7.441 1 95.69 20 ILE B N 1
ATOM 2000 C CA . ILE B 1 20 ? 6.848 -5.133 -8.742 1 95.69 20 ILE B CA 1
ATOM 2001 C C . ILE B 1 20 ? 7.684 -3.91 -9.102 1 95.69 20 ILE B C 1
ATOM 2003 O O . ILE B 1 20 ? 8.148 -3.779 -10.242 1 95.69 20 ILE B O 1
ATOM 2007 N N . GLU B 1 21 ? 7.918 -3.061 -8.109 1 92.69 21 GLU B N 1
ATOM 2008 C CA . GLU B 1 21 ? 8.75 -1.881 -8.336 1 92.69 21 GLU B CA 1
ATOM 2009 C C . GLU B 1 21 ? 10.141 -2.27 -8.82 1 92.69 21 GLU B C 1
ATOM 2011 O O . GLU B 1 21 ? 10.625 -1.729 -9.82 1 92.69 21 GLU B O 1
ATOM 2016 N N . ASN B 1 22 ? 10.719 -3.217 -8.141 1 91.94 22 ASN B N 1
ATOM 2017 C CA . ASN B 1 22 ? 12.07 -3.641 -8.492 1 91.94 22 ASN B CA 1
ATOM 2018 C C . ASN B 1 22 ? 12.102 -4.355 -9.844 1 91.94 22 ASN B C 1
ATOM 2020 O O . ASN B 1 22 ? 12.992 -4.117 -10.656 1 91.94 22 ASN B O 1
ATOM 2024 N N . ALA B 1 23 ? 11.133 -5.164 -10.078 1 93.44 23 ALA B N 1
ATOM 2025 C CA . ALA B 1 23 ? 11.094 -5.984 -11.289 1 93.44 23 ALA B CA 1
ATOM 2026 C C . ALA B 1 23 ? 10.953 -5.117 -12.531 1 93.44 23 ALA B C 1
ATOM 2028 O O . ALA B 1 23 ? 11.484 -5.453 -13.594 1 93.44 23 ALA B O 1
ATOM 2029 N N . LEU B 1 24 ? 10.281 -3.953 -12.391 1 94.31 24 LEU B N 1
ATOM 2030 C CA . LEU B 1 24 ? 9.992 -3.137 -13.562 1 94.31 24 LEU B CA 1
ATOM 2031 C C . LEU B 1 24 ? 10.773 -1.828 -13.523 1 94.31 24 LEU B C 1
ATOM 2033 O O . LEU B 1 24 ? 10.477 -0.898 -14.273 1 94.31 24 LEU B O 1
ATOM 2037 N N . SER B 1 25 ? 11.789 -1.768 -12.664 1 90.62 25 SER B N 1
ATOM 2038 C CA . SER B 1 25 ? 12.523 -0.533 -12.422 1 90.62 25 SER B CA 1
ATOM 2039 C C . SER B 1 25 ? 13.289 -0.087 -13.664 1 90.62 25 SER B C 1
ATOM 2041 O O . SER B 1 25 ? 13.547 1.104 -13.844 1 90.62 25 SER B O 1
ATOM 2043 N N . SER B 1 26 ? 13.641 -1.002 -14.555 1 92.38 26 SER B N 1
ATOM 2044 C CA . SER B 1 26 ? 14.453 -0.681 -15.727 1 92.38 26 SER B CA 1
ATOM 2045 C C . SER B 1 26 ? 13.594 -0.254 -16.906 1 92.38 26 SER B C 1
ATOM 2047 O O . SER B 1 26 ? 14.109 0.117 -17.953 1 92.38 26 SER B O 1
ATOM 2049 N N . PHE B 1 27 ? 12.352 -0.29 -16.719 1 93.5 27 PHE B N 1
ATOM 2050 C CA . PHE B 1 27 ? 11.453 0.001 -17.828 1 93.5 27 PHE B CA 1
ATOM 2051 C C . PHE B 1 27 ? 10.742 1.333 -17.625 1 93.5 27 PHE B C 1
ATOM 2053 O O . PHE B 1 27 ? 10.617 1.802 -16.484 1 93.5 27 PHE B O 1
ATOM 2060 N N . ASN B 1 28 ? 10.375 1.98 -18.719 1 90.75 28 ASN B N 1
ATOM 2061 C CA . ASN B 1 28 ? 9.602 3.219 -18.672 1 90.75 28 ASN B CA 1
ATOM 2062 C C . ASN B 1 28 ? 8.117 2.951 -18.438 1 90.75 28 ASN B C 1
ATOM 2064 O O . ASN B 1 28 ? 7.34 2.855 -19.391 1 90.75 28 ASN B O 1
ATOM 2068 N N . ILE B 1 29 ? 7.758 2.873 -17.188 1 93.19 29 ILE B N 1
ATOM 2069 C CA . ILE B 1 29 ? 6.391 2.541 -16.797 1 93.19 29 ILE B CA 1
ATOM 2070 C C . ILE B 1 29 ? 6.043 3.242 -15.484 1 93.19 29 ILE B C 1
ATOM 2072 O O . ILE B 1 29 ? 6.902 3.412 -14.617 1 93.19 29 ILE B O 1
ATOM 2076 N N . GLU B 1 30 ? 4.859 3.721 -15.383 1 91.38 30 GLU B N 1
ATOM 2077 C CA . GLU B 1 30 ? 4.328 4.262 -14.133 1 91.38 30 GLU B CA 1
ATOM 2078 C C . GLU B 1 30 ? 3.5 3.219 -13.391 1 91.38 30 GLU B C 1
ATOM 2080 O O . GLU B 1 30 ? 2.568 2.639 -13.953 1 91.38 30 GLU B O 1
ATOM 2085 N N . LEU B 1 31 ? 3.869 3.01 -12.18 1 94.31 31 LEU B N 1
ATOM 2086 C CA . LEU B 1 31 ? 3.172 2.027 -11.359 1 94.31 31 LEU B CA 1
ATOM 2087 C C . LEU B 1 31 ? 2.268 2.715 -10.344 1 94.31 31 LEU B C 1
ATOM 2089 O O . LEU B 1 31 ? 2.715 3.596 -9.602 1 94.31 31 LEU B O 1
ATOM 2093 N N . ILE B 1 32 ? 1.009 2.336 -10.336 1 94 32 ILE B N 1
ATOM 2094 C CA . ILE B 1 32 ? 0.04 2.807 -9.352 1 94 32 ILE B CA 1
ATOM 2095 C C . ILE B 1 32 ? -0.372 1.654 -8.438 1 94 32 ILE B C 1
ATOM 2097 O O . ILE B 1 32 ? -1.029 0.709 -8.883 1 94 32 ILE B O 1
ATOM 2101 N N . HIS B 1 33 ? -0.045 1.754 -7.156 1 95.94 33 HIS B N 1
ATOM 2102 C CA . HIS B 1 33 ? -0.227 0.621 -6.254 1 95.94 33 HIS B CA 1
ATOM 2103 C C . HIS B 1 33 ? -1.46 0.808 -5.379 1 95.94 33 HIS B C 1
ATOM 2105 O O . HIS B 1 33 ? -1.629 1.858 -4.754 1 95.94 33 HIS B O 1
ATOM 2111 N N . PHE B 1 34 ? -2.287 -0.171 -5.375 1 97.25 34 PHE B N 1
ATOM 2112 C CA . PHE B 1 34 ? -3.426 -0.313 -4.477 1 97.25 34 PHE B CA 1
ATOM 2113 C C . PHE B 1 34 ? -3.215 -1.475 -3.512 1 97.25 34 PHE B C 1
ATOM 2115 O O . PHE B 1 34 ? -2.727 -2.535 -3.906 1 97.25 34 PHE B O 1
ATOM 2122 N N . VAL B 1 35 ? -3.471 -1.236 -2.281 1 96.75 35 VAL B N 1
ATOM 2123 C CA . VAL B 1 35 ? -3.344 -2.285 -1.274 1 96.75 35 VAL B CA 1
ATOM 2124 C C . VAL B 1 35 ? -4.652 -2.42 -0.5 1 96.75 35 VAL B C 1
ATOM 2126 O O . VAL B 1 35 ? -5.156 -1.44 0.055 1 96.75 35 VAL B O 1
ATOM 2129 N N . ASP B 1 36 ? -5.219 -3.57 -0.504 1 96.06 36 ASP B N 1
ATOM 2130 C CA . ASP B 1 36 ? -6.43 -3.875 0.248 1 96.06 36 ASP B CA 1
ATOM 2131 C C . ASP B 1 36 ? -6.328 -5.242 0.923 1 96.06 36 ASP B C 1
ATOM 2133 O O . ASP B 1 36 ? -6.691 -6.262 0.33 1 96.06 36 ASP B O 1
ATOM 2137 N N . PRO B 1 37 ? -5.949 -5.281 2.152 1 92.12 37 PRO B N 1
ATOM 2138 C CA . PRO B 1 37 ? -5.812 -6.551 2.865 1 92.12 37 PRO B CA 1
ATOM 2139 C C . PRO B 1 37 ? -7.148 -7.07 3.402 1 92.12 37 PRO B C 1
ATOM 2141 O O . PRO B 1 37 ? -7.227 -8.211 3.875 1 92.12 37 PRO B O 1
ATOM 2144 N N . ALA B 1 38 ? -8.18 -6.289 3.328 1 91.62 38 ALA B N 1
ATOM 2145 C CA . ALA B 1 38 ? -9.391 -6.559 4.094 1 91.62 38 ALA B CA 1
ATOM 2146 C C . ALA B 1 38 ? -10.164 -7.738 3.502 1 91.62 38 ALA B C 1
ATOM 2148 O O . ALA B 1 38 ? -10.836 -8.469 4.227 1 91.62 38 ALA B O 1
ATOM 2149 N N . LEU B 1 39 ? -10.055 -7.879 2.207 1 87.38 39 LEU B N 1
ATOM 2150 C CA . LEU B 1 39 ? -10.836 -8.93 1.565 1 87.38 39 LEU B CA 1
ATOM 2151 C C . LEU B 1 39 ? -10.523 -10.289 2.18 1 87.38 39 LEU B C 1
ATOM 2153 O O . LEU B 1 39 ? -11.438 -11.055 2.508 1 87.38 39 LEU B O 1
ATOM 2157 N N . MET B 1 40 ? -9.25 -10.578 2.359 1 80.56 40 MET B N 1
ATOM 2158 C CA . MET B 1 40 ? -8.859 -11.875 2.893 1 80.56 40 MET B CA 1
ATOM 2159 C C . MET B 1 40 ? -9.289 -12.023 4.348 1 80.56 40 MET B C 1
ATOM 2161 O O . MET B 1 40 ? -9.727 -13.094 4.77 1 80.56 40 MET B O 1
ATOM 2165 N N . TYR B 1 41 ? -9.211 -10.961 5.07 1 80.19 41 TYR B N 1
ATOM 2166 C CA . TYR B 1 41 ? -9.656 -10.969 6.457 1 80.19 41 TYR B CA 1
ATOM 2167 C C . TYR B 1 41 ? -11.148 -11.266 6.547 1 80.19 41 TYR B C 1
ATOM 2169 O O . TYR B 1 41 ? -11.578 -12.07 7.371 1 80.19 41 TYR B O 1
ATOM 2177 N N . ARG B 1 42 ? -11.883 -10.68 5.672 1 83.69 42 ARG B N 1
ATOM 2178 C CA . ARG B 1 42 ? -13.336 -10.812 5.715 1 83.69 42 ARG B CA 1
ATOM 2179 C C . ARG B 1 42 ? -13.773 -12.211 5.277 1 83.69 42 ARG B C 1
ATOM 2181 O O . ARG B 1 42 ? -14.688 -12.789 5.863 1 83.69 42 ARG B O 1
ATOM 2188 N N . VAL B 1 43 ? -13.164 -12.711 4.297 1 79.69 43 VAL B N 1
ATOM 2189 C CA . VAL B 1 43 ? -13.508 -14.023 3.766 1 79.69 43 VAL B CA 1
ATOM 2190 C C . VAL B 1 43 ? -13.195 -15.102 4.805 1 79.69 43 VAL B C 1
ATOM 2192 O O . VAL B 1 43 ? -13.938 -16.078 4.938 1 79.69 43 VAL B O 1
ATOM 2195 N N . THR B 1 44 ? -12.156 -14.922 5.625 1 73.88 44 THR B N 1
ATOM 2196 C CA . THR B 1 44 ? -11.719 -15.953 6.562 1 73.88 44 THR B CA 1
ATOM 2197 C C . THR B 1 44 ? -12.383 -15.766 7.922 1 73.88 44 THR B C 1
ATOM 2199 O O . THR B 1 44 ? -12.625 -16.734 8.641 1 73.88 44 THR B O 1
ATOM 2202 N N . SER B 1 45 ? -12.672 -14.547 8.25 1 73.94 45 SER B N 1
ATOM 2203 C CA . SER B 1 45 ? -13.062 -14.281 9.633 1 73.94 45 SER B CA 1
ATOM 2204 C C . SER B 1 45 ? -14.57 -14.078 9.75 1 73.94 45 SER B C 1
ATOM 2206 O O . SER B 1 45 ? -15.125 -14.148 10.844 1 73.94 45 SER B O 1
ATOM 2208 N N . ASN B 1 46 ? -15.219 -13.797 8.633 1 71.81 46 ASN B N 1
ATOM 2209 C CA . ASN B 1 46 ? -16.641 -13.477 8.695 1 71.81 46 ASN B CA 1
ATOM 2210 C C . ASN B 1 46 ? -17.484 -14.555 8.031 1 71.81 46 ASN B C 1
ATOM 2212 O O . ASN B 1 46 ? -17.578 -14.609 6.801 1 71.81 46 ASN B O 1
ATOM 2216 N N . GLU B 1 47 ? -18.109 -15.203 8.797 1 71.62 47 GLU B N 1
ATOM 2217 C CA . GLU B 1 47 ? -18.938 -16.297 8.305 1 71.62 47 GLU B CA 1
ATOM 2218 C C . GLU B 1 47 ? -20.078 -15.789 7.438 1 71.62 47 GLU B C 1
ATOM 2220 O O . GLU B 1 47 ? -20.594 -16.516 6.578 1 71.62 47 GLU B O 1
ATOM 2225 N N . ASN B 1 48 ? -20.406 -14.531 7.664 1 73.19 48 ASN B N 1
ATOM 2226 C CA . ASN B 1 48 ? -21.531 -13.961 6.93 1 73.19 48 ASN B CA 1
ATOM 2227 C C . ASN B 1 48 ? -21.078 -13.297 5.637 1 73.19 48 ASN B C 1
ATOM 2229 O O . ASN B 1 48 ? -21.906 -12.812 4.855 1 73.19 48 ASN B O 1
ATOM 2233 N N . PHE B 1 49 ? -19.859 -13.305 5.516 1 76.19 49 PHE B N 1
ATOM 2234 C CA . PHE B 1 49 ? -19.328 -12.75 4.285 1 76.19 49 PHE B CA 1
ATOM 2235 C C . PHE B 1 49 ? -19.312 -13.789 3.172 1 76.19 49 PHE B C 1
ATOM 2237 O O . PHE B 1 49 ? -18.406 -14.625 3.1 1 76.19 49 PHE B O 1
ATOM 2244 N N . LEU B 1 50 ? -20.359 -13.656 2.295 1 80.19 50 LEU B N 1
ATOM 2245 C CA . LEU B 1 50 ? -20.609 -14.648 1.255 1 80.19 50 LEU B CA 1
ATOM 2246 C C . LEU B 1 50 ? -19.641 -14.461 0.087 1 80.19 50 LEU B C 1
ATOM 2248 O O . LEU B 1 50 ? -19.047 -13.391 -0.071 1 80.19 50 LEU B O 1
ATOM 2252 N N . GLU B 1 51 ? -19.484 -15.469 -0.594 1 84.5 51 GLU B N 1
ATOM 2253 C CA . GLU B 1 51 ? -18.656 -15.445 -1.795 1 84.5 51 GLU B CA 1
ATOM 2254 C C . GLU B 1 51 ? -19.125 -14.359 -2.762 1 84.5 51 GLU B C 1
ATOM 2256 O O . GLU B 1 51 ? -18.297 -13.703 -3.41 1 84.5 51 GLU B O 1
ATOM 2261 N N . SER B 1 52 ? -20.438 -14.117 -2.803 1 89.62 52 SER B N 1
ATOM 2262 C CA . SER B 1 52 ? -21 -13.102 -3.686 1 89.62 52 SER B CA 1
ATOM 2263 C C . SER B 1 52 ? -20.547 -11.703 -3.264 1 89.62 52 SER B C 1
ATOM 2265 O O . SER B 1 52 ? -20.297 -10.844 -4.113 1 89.62 52 SER B O 1
ATOM 2267 N N . ASN B 1 53 ? -20.438 -11.5 -1.983 1 91.56 53 ASN B N 1
ATOM 2268 C CA . ASN B 1 53 ? -19.938 -10.227 -1.474 1 91.56 53 ASN B CA 1
ATOM 2269 C C . ASN B 1 53 ? -18.484 -10 -1.854 1 91.56 53 ASN B C 1
ATOM 2271 O O . ASN B 1 53 ? -18.094 -8.883 -2.215 1 91.56 53 ASN B O 1
ATOM 2275 N N . ALA B 1 54 ? -17.766 -11.047 -1.723 1 91.62 54 ALA B N 1
ATOM 2276 C CA . ALA B 1 54 ? -16.359 -10.977 -2.088 1 91.62 54 ALA B CA 1
ATOM 2277 C C . ALA B 1 54 ? -16.188 -10.664 -3.572 1 91.62 54 ALA B C 1
ATOM 2279 O O . ALA B 1 54 ? -15.359 -9.836 -3.951 1 91.62 54 ALA B O 1
ATOM 2280 N N . GLN B 1 55 ? -17.031 -11.281 -4.383 1 93.94 55 GLN B N 1
ATOM 2281 C CA . GLN B 1 55 ? -16.984 -11.062 -5.824 1 93.94 55 GLN B CA 1
ATOM 2282 C C . GLN B 1 55 ? -17.344 -9.617 -6.168 1 93.94 55 GLN B C 1
ATOM 2284 O O . GLN B 1 55 ? -16.688 -9 -7.012 1 93.94 55 GLN B O 1
ATOM 2289 N N . LEU B 1 56 ? -18.312 -9.125 -5.52 1 94.31 56 LEU B N 1
ATOM 2290 C CA . LEU B 1 56 ? -18.719 -7.746 -5.738 1 94.31 56 LEU B CA 1
ATOM 2291 C C . LEU B 1 56 ? -17.609 -6.777 -5.336 1 94.31 56 LEU B C 1
ATOM 2293 O O . LEU B 1 56 ? -17.359 -5.793 -6.031 1 94.31 56 LEU B O 1
ATOM 2297 N N . LYS B 1 57 ? -16.984 -7.078 -4.234 1 94.5 57 LYS B N 1
ATOM 2298 C CA . LYS B 1 57 ? -15.914 -6.211 -3.748 1 94.5 57 LYS B CA 1
ATOM 2299 C C . LYS B 1 57 ? -14.734 -6.203 -4.719 1 94.5 57 LYS B C 1
ATOM 2301 O O . LYS B 1 57 ? -14.164 -5.145 -4.996 1 94.5 57 LYS B O 1
ATOM 2306 N N . VAL B 1 58 ? -14.359 -7.352 -5.203 1 95.56 58 VAL B N 1
ATOM 2307 C CA . VAL B 1 58 ? -13.266 -7.445 -6.164 1 95.56 58 VAL B CA 1
ATOM 2308 C C . VAL B 1 58 ? -13.617 -6.668 -7.43 1 95.56 58 VAL B C 1
ATOM 2310 O O . VAL B 1 58 ? -12.789 -5.91 -7.953 1 95.56 58 VAL B O 1
ATOM 2313 N N . LYS B 1 59 ? -14.867 -6.836 -7.91 1 96.5 59 LYS B N 1
ATOM 2314 C CA . LYS B 1 59 ? -15.336 -6.098 -9.078 1 96.5 59 LYS B CA 1
ATOM 2315 C C . LYS B 1 59 ? -15.219 -4.59 -8.867 1 96.5 59 LYS B C 1
ATOM 2317 O O . LYS B 1 59 ? -14.688 -3.877 -9.719 1 96.5 59 LYS B O 1
ATOM 2322 N N . GLU B 1 60 ? -15.648 -4.16 -7.738 1 95.56 60 GLU B N 1
ATOM 2323 C CA . GLU B 1 60 ? -15.586 -2.744 -7.391 1 95.56 60 GLU B CA 1
ATOM 2324 C C . GLU B 1 60 ? -14.148 -2.236 -7.398 1 95.56 60 GLU B C 1
ATOM 2326 O O . GLU B 1 60 ? -13.875 -1.144 -7.898 1 95.56 60 GLU B O 1
ATOM 2331 N N . GLN B 1 61 ? -13.281 -3.002 -6.828 1 95.69 61 GLN B N 1
ATOM 2332 C CA . GLN B 1 61 ? -11.875 -2.613 -6.738 1 95.69 61 GLN B CA 1
ATOM 2333 C C . GLN B 1 61 ? -11.25 -2.504 -8.125 1 95.69 61 GLN B C 1
ATOM 2335 O O . GLN B 1 61 ? -10.555 -1.528 -8.422 1 95.69 61 GLN B O 1
ATOM 2340 N N . ILE B 1 62 ? -11.539 -3.484 -8.945 1 97.44 62 ILE B N 1
ATOM 2341 C CA . ILE B 1 62 ? -10.969 -3.506 -10.281 1 97.44 62 ILE B CA 1
ATOM 2342 C C . ILE B 1 62 ? -11.492 -2.32 -11.094 1 97.44 62 ILE B C 1
ATOM 2344 O O . ILE B 1 62 ? -10.719 -1.618 -11.75 1 97.44 62 ILE B O 1
ATOM 2348 N N . GLU B 1 63 ? -12.758 -2.061 -11.016 1 96.75 63 GLU B N 1
ATOM 2349 C CA . GLU B 1 63 ? -13.359 -0.961 -11.766 1 96.75 63 GLU B CA 1
ATOM 2350 C C . GLU B 1 63 ? -12.867 0.39 -11.258 1 96.75 63 GLU B C 1
ATOM 2352 O O . GLU B 1 63 ? -12.703 1.332 -12.039 1 96.75 63 GLU B O 1
ATOM 2357 N N . TRP B 1 64 ? -12.656 0.475 -9.945 1 95.62 64 TRP B N 1
ATOM 2358 C CA . TRP B 1 64 ? -12.094 1.674 -9.336 1 95.62 64 TRP B CA 1
ATOM 2359 C C . TRP B 1 64 ? -10.688 1.939 -9.852 1 95.62 64 TRP B C 1
ATOM 2361 O O . TRP B 1 64 ? -10.359 3.066 -10.234 1 95.62 64 TRP B O 1
ATOM 2371 N N . ILE B 1 65 ? -9.859 0.934 -9.977 1 96.62 65 ILE B N 1
ATOM 2372 C CA . ILE B 1 65 ? -8.492 1.044 -10.484 1 96.62 65 ILE B CA 1
ATOM 2373 C C . ILE B 1 65 ? -8.516 1.443 -11.953 1 96.62 65 ILE B C 1
ATOM 2375 O O . ILE B 1 65 ? -7.719 2.279 -12.391 1 96.62 65 ILE B O 1
ATOM 2379 N N . ALA B 1 66 ? -9.469 0.89 -12.656 1 95.88 66 ALA B N 1
ATOM 2380 C CA . ALA B 1 66 ? -9.578 1.147 -14.094 1 95.88 66 ALA B CA 1
ATOM 2381 C C . ALA B 1 66 ? -9.852 2.623 -14.367 1 95.88 66 ALA B C 1
ATOM 2383 O O . ALA B 1 66 ? -9.562 3.123 -15.453 1 95.88 66 ALA B O 1
ATOM 2384 N N . GLN B 1 67 ? -10.359 3.342 -13.398 1 92 67 GLN B N 1
ATOM 2385 C CA . GLN B 1 67 ? -10.695 4.75 -13.57 1 92 67 GLN B CA 1
ATOM 2386 C C . GLN B 1 67 ? -9.445 5.629 -13.469 1 92 67 GLN B C 1
ATOM 2388 O O . GLN B 1 67 ? -9.523 6.844 -13.664 1 92 67 GLN B O 1
ATOM 2393 N N . CYS B 1 68 ? -8.281 5.047 -13.242 1 90.62 68 CYS B N 1
ATOM 2394 C CA . CYS B 1 68 ? -7.039 5.797 -13.102 1 90.62 68 CYS B CA 1
ATOM 2395 C C . CYS B 1 68 ? -6.277 5.848 -14.414 1 90.62 68 CYS B C 1
ATOM 2397 O O . CYS B 1 68 ? -5.059 6.031 -14.43 1 90.62 68 CYS B O 1
ATOM 2399 N N . ASN B 1 69 ? -6.914 5.617 -15.523 1 90.06 69 ASN B N 1
ATOM 2400 C CA . ASN B 1 69 ? -6.324 5.676 -16.859 1 90.06 69 ASN B CA 1
ATOM 2401 C C . ASN B 1 69 ? -5.121 4.742 -16.984 1 90.06 69 ASN B C 1
ATOM 2403 O O . ASN B 1 69 ? -4.047 5.156 -17.422 1 90.06 69 ASN B O 1
ATOM 2407 N N . VAL B 1 70 ? -5.277 3.568 -16.5 1 94.62 70 VAL B N 1
ATOM 2408 C CA . VAL B 1 70 ? -4.211 2.572 -16.562 1 94.62 70 VAL B CA 1
ATOM 2409 C C . VAL B 1 70 ? -4.328 1.787 -17.875 1 94.62 70 VAL B C 1
ATOM 2411 O O . VAL B 1 70 ? -5.426 1.625 -18.406 1 94.62 70 VAL B O 1
ATOM 2414 N N . ASP B 1 71 ? -3.17 1.322 -18.391 1 97.19 71 ASP B N 1
ATOM 2415 C CA . ASP B 1 71 ? -3.133 0.513 -19.609 1 97.19 71 ASP B CA 1
ATOM 2416 C C . ASP B 1 71 ? -3.438 -0.951 -19.297 1 97.19 71 ASP B C 1
ATOM 2418 O O . ASP B 1 71 ? -3.857 -1.701 -20.188 1 97.19 71 ASP B O 1
ATOM 2422 N N . ALA B 1 72 ? -3.199 -1.345 -18.094 1 98 72 ALA B N 1
ATOM 2423 C CA . ALA B 1 72 ? -3.504 -2.686 -17.594 1 98 72 ALA B CA 1
ATOM 2424 C C . ALA B 1 72 ? -3.58 -2.705 -16.078 1 98 72 ALA B C 1
ATOM 2426 O O . ALA B 1 72 ? -3.137 -1.763 -15.406 1 98 72 ALA B O 1
ATOM 2427 N N . ILE B 1 73 ? -4.223 -3.713 -15.531 1 98.19 73 ILE B N 1
ATOM 2428 C CA . ILE B 1 73 ? -4.297 -3.938 -14.094 1 98.19 73 ILE B CA 1
ATOM 2429 C C . ILE B 1 73 ? -3.615 -5.258 -13.742 1 98.19 73 ILE B C 1
ATOM 2431 O O . ILE B 1 73 ? -3.922 -6.297 -14.32 1 98.19 73 ILE B O 1
ATOM 2435 N N . LEU B 1 74 ? -2.691 -5.203 -12.867 1 98.25 74 LEU B N 1
ATOM 2436 C CA . LEU B 1 74 ? -2.018 -6.391 -12.352 1 98.25 74 LEU B CA 1
ATOM 2437 C C . LEU B 1 74 ? -2.584 -6.789 -10.992 1 98.25 74 LEU B C 1
ATOM 2439 O O . LEU B 1 74 ? -2.639 -5.973 -10.07 1 98.25 74 LEU B O 1
ATOM 2443 N N . ILE B 1 75 ? -3.049 -7.984 -10.867 1 97.38 75 ILE B N 1
ATOM 2444 C CA . ILE B 1 75 ? -3.477 -8.531 -9.578 1 97.38 75 ILE B CA 1
ATOM 2445 C C . ILE B 1 75 ? -2.41 -9.484 -9.047 1 97.38 75 ILE B C 1
ATOM 2447 O O . ILE B 1 75 ? -2.082 -10.484 -9.695 1 97.38 75 ILE B O 1
ATOM 2451 N N . THR B 1 76 ? -1.913 -9.164 -7.855 1 95.75 76 THR B N 1
ATOM 2452 C CA . THR B 1 76 ? -0.802 -9.961 -7.348 1 95.75 76 THR B CA 1
ATOM 2453 C C . THR B 1 76 ? -1.286 -10.961 -6.305 1 95.75 76 THR B C 1
ATOM 2455 O O . THR B 1 76 ? -0.532 -11.844 -5.879 1 95.75 76 THR B O 1
ATOM 2458 N N . CYS B 1 77 ? -2.451 -10.852 -5.844 1 89.25 77 CYS B N 1
ATOM 2459 C CA . CYS B 1 77 ? -2.943 -11.773 -4.824 1 89.25 77 CYS B CA 1
ATOM 2460 C C . CYS B 1 77 ? -3.768 -12.891 -5.449 1 89.25 77 CYS B C 1
ATOM 2462 O O . CYS B 1 77 ? -4.738 -12.625 -6.16 1 89.25 77 CYS B O 1
ATOM 2464 N N . THR B 1 78 ? -3.465 -14.008 -5.062 1 85.81 78 THR B N 1
ATOM 2465 C CA . THR B 1 78 ? -4.098 -15.195 -5.633 1 85.81 78 THR B CA 1
ATOM 2466 C C . THR B 1 78 ? -5.555 -15.297 -5.195 1 85.81 78 THR B C 1
ATOM 2468 O O . THR B 1 78 ? -6.41 -15.75 -5.957 1 85.81 78 THR B O 1
ATOM 2471 N N . ASN B 1 79 ? -5.836 -14.828 -4.008 1 84 79 ASN B N 1
ATOM 2472 C CA . ASN B 1 79 ? -7.219 -14.867 -3.543 1 84 79 ASN B CA 1
ATOM 2473 C C . ASN B 1 79 ? -8.109 -13.914 -4.332 1 84 79 ASN B C 1
ATOM 2475 O O . ASN B 1 79 ? -9.258 -14.234 -4.637 1 84 79 ASN B O 1
ATOM 2479 N N . TYR B 1 80 ? -7.602 -12.758 -4.609 1 90.5 80 TYR B N 1
ATOM 2480 C CA . TYR B 1 80 ? -8.336 -11.82 -5.457 1 90.5 80 TYR B CA 1
ATOM 2481 C C . TYR B 1 80 ? -8.609 -12.43 -6.828 1 90.5 80 TYR B C 1
ATOM 2483 O O . TYR B 1 80 ? -9.719 -12.297 -7.359 1 90.5 80 TYR B O 1
ATOM 2491 N N . ILE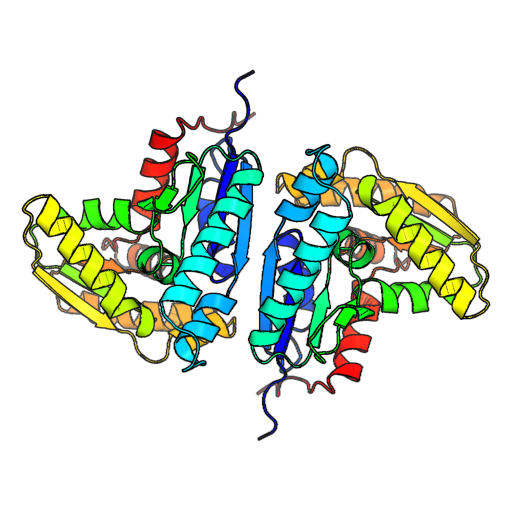 B 1 81 ? -7.629 -13.133 -7.348 1 92.06 81 ILE B N 1
ATOM 2492 C CA . ILE B 1 81 ? -7.738 -13.742 -8.672 1 92.06 81 ILE B CA 1
ATOM 2493 C C . ILE B 1 81 ? -8.797 -14.844 -8.641 1 92.06 81 ILE B C 1
ATOM 2495 O O . ILE B 1 81 ? -9.633 -14.93 -9.547 1 92.06 81 ILE B O 1
ATOM 2499 N N . ALA B 1 82 ? -8.812 -15.625 -7.586 1 86.88 82 ALA B N 1
ATOM 2500 C CA . ALA B 1 82 ? -9.75 -16.734 -7.461 1 86.88 82 ALA B CA 1
ATOM 2501 C C . ALA B 1 82 ? -11.188 -16.234 -7.371 1 86.88 82 ALA B C 1
ATOM 2503 O O . ALA B 1 82 ? -12.109 -16.906 -7.832 1 86.88 82 ALA B O 1
ATOM 2504 N N . ILE B 1 83 ? -11.383 -15.07 -6.844 1 90.5 83 ILE B N 1
ATOM 2505 C CA . ILE B 1 83 ? -12.711 -14.531 -6.574 1 90.5 83 ILE B CA 1
ATOM 2506 C C . ILE B 1 83 ? -13.188 -13.719 -7.777 1 90.5 83 ILE B C 1
ATOM 2508 O O . ILE B 1 83 ? -14.391 -13.547 -7.98 1 90.5 83 ILE B O 1
ATOM 2512 N N . LEU B 1 84 ? -12.336 -13.297 -8.594 1 93.62 84 LEU B N 1
ATOM 2513 C CA . LEU B 1 84 ? -12.609 -12.398 -9.711 1 93.62 84 LEU B CA 1
ATOM 2514 C C . LEU B 1 84 ? -13.508 -13.07 -10.742 1 93.62 84 LEU B C 1
ATOM 2516 O O . LEU B 1 84 ? -13.25 -14.203 -11.156 1 93.62 84 LEU B O 1
ATOM 2520 N N . GLN B 1 85 ? -14.562 -12.383 -11.086 1 93.38 85 GLN B N 1
ATOM 2521 C CA . GLN B 1 85 ? -15.406 -12.734 -12.227 1 93.38 85 GLN B CA 1
ATOM 2522 C C . GLN B 1 85 ? -15.203 -11.766 -13.383 1 93.38 85 GLN B C 1
ATOM 2524 O O . GLN B 1 85 ? -15.906 -10.758 -13.492 1 93.38 85 GLN B O 1
ATOM 2529 N N . GLU B 1 86 ? -14.328 -12.133 -14.219 1 91.06 86 GLU B N 1
ATOM 2530 C CA . GLU B 1 86 ? -13.883 -11.219 -15.273 1 91.06 86 GLU B CA 1
ATOM 2531 C C . GLU B 1 86 ? -15.031 -10.836 -16.203 1 91.06 86 GLU B C 1
ATOM 2533 O O . GLU B 1 86 ? -15.102 -9.711 -16.688 1 91.06 86 GLU B O 1
ATOM 2538 N N . ASP B 1 87 ? -15.914 -11.727 -16.422 1 91.75 87 ASP B N 1
ATOM 2539 C CA . ASP B 1 87 ? -17.016 -11.531 -17.359 1 91.75 87 ASP B CA 1
ATOM 2540 C C . ASP B 1 87 ? -18.016 -10.5 -16.828 1 91.75 87 ASP B C 1
ATOM 2542 O O . ASP B 1 87 ? -18.844 -9.984 -17.578 1 91.75 87 ASP B O 1
ATOM 2546 N N . GLN B 1 88 ? -17.938 -10.195 -15.586 1 92.69 88 GLN B N 1
ATOM 2547 C CA . GLN B 1 88 ? -18.891 -9.281 -14.969 1 92.69 88 GLN B CA 1
ATOM 2548 C C . GLN B 1 88 ? -18.328 -7.859 -14.898 1 92.69 88 GLN B C 1
ATOM 2550 O O . GLN B 1 88 ? -19.031 -6.934 -14.469 1 92.69 88 GLN B O 1
ATOM 2555 N N . LEU B 1 89 ? -17.109 -7.715 -15.32 1 94.44 89 LEU B N 1
ATOM 2556 C CA . LEU B 1 89 ? -16.484 -6.398 -15.266 1 94.44 89 LEU B CA 1
ATOM 2557 C C . LEU B 1 89 ? -17.062 -5.48 -16.344 1 94.44 89 LEU B C 1
ATOM 2559 O O . LEU B 1 89 ? -17.328 -5.918 -17.453 1 94.44 89 LEU B O 1
ATOM 2563 N N . SER B 1 90 ? -17.188 -4.223 -16 1 93.81 90 SER B N 1
ATOM 2564 C CA . SER B 1 90 ? -17.688 -3.232 -16.953 1 93.81 90 SER B CA 1
ATOM 2565 C C . SER B 1 90 ? -16.531 -2.521 -17.656 1 93.81 90 SER B C 1
ATOM 2567 O O . SER B 1 90 ? -16.75 -1.682 -18.531 1 93.81 90 SER B O 1
ATOM 2569 N N . THR B 1 91 ? -15.312 -2.812 -17.297 1 93.25 91 THR B N 1
ATOM 2570 C CA . THR B 1 91 ? -14.141 -2.184 -17.891 1 93.25 91 THR B CA 1
ATOM 2571 C C . THR B 1 91 ? -13.492 -3.105 -18.922 1 93.25 91 THR B C 1
ATOM 2573 O O . THR B 1 91 ? -13.609 -4.328 -18.828 1 93.25 91 THR B O 1
ATOM 2576 N N . SER B 1 92 ? -12.805 -2.43 -19.875 1 93.94 92 SER B N 1
ATOM 2577 C CA . SER B 1 92 ? -12.109 -3.189 -20.906 1 93.94 92 SER B CA 1
ATOM 2578 C C . SER B 1 92 ? -10.602 -3.199 -20.656 1 93.94 92 SER B C 1
ATOM 2580 O O . SER B 1 92 ? -9.844 -3.742 -21.453 1 93.94 92 SER B O 1
ATOM 2582 N N . VAL B 1 93 ? -10.195 -2.598 -19.547 1 96.31 93 VAL B N 1
ATOM 2583 C CA . VAL B 1 93 ? -8.773 -2.582 -19.219 1 96.31 93 VAL B CA 1
ATOM 2584 C C . VAL B 1 93 ? -8.273 -4.012 -19.016 1 96.31 93 VAL B C 1
ATOM 2586 O O . VAL B 1 93 ? -8.875 -4.785 -18.266 1 96.31 93 VAL B O 1
ATOM 2589 N N . PRO B 1 94 ? -7.23 -4.402 -19.703 1 97.06 94 PRO B N 1
ATOM 2590 C CA . PRO B 1 94 ? -6.711 -5.766 -19.562 1 97.06 94 PRO B CA 1
ATOM 2591 C C . PRO B 1 94 ? -6.273 -6.082 -18.125 1 97.06 94 PRO B C 1
ATOM 2593 O O . PRO B 1 94 ? -5.695 -5.227 -17.453 1 97.06 94 PRO B O 1
ATOM 2596 N N . ILE B 1 95 ? -6.574 -7.305 -17.734 1 97.38 95 ILE B N 1
ATOM 2597 C CA . ILE B 1 95 ? -6.188 -7.773 -16.406 1 97.38 95 ILE B CA 1
ATOM 2598 C C . ILE B 1 95 ? -5.055 -8.789 -16.516 1 97.38 95 ILE B C 1
ATOM 2600 O O . ILE B 1 95 ? -5.16 -9.766 -17.266 1 97.38 95 ILE B O 1
ATOM 2604 N N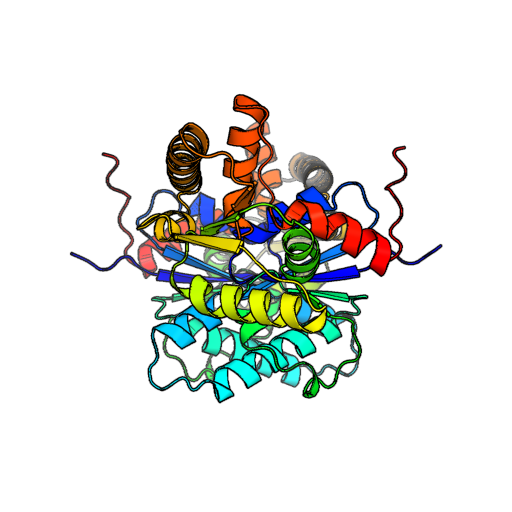 . ILE B 1 96 ? -4.008 -8.516 -15.867 1 97.06 96 ILE B N 1
ATOM 2605 C CA . ILE B 1 96 ? -2.881 -9.438 -15.758 1 97.06 96 ILE B CA 1
ATOM 2606 C C . ILE B 1 96 ? -2.9 -10.109 -14.383 1 97.06 96 ILE B C 1
ATOM 2608 O O . ILE B 1 96 ? -2.949 -9.43 -13.359 1 97.06 96 ILE B O 1
ATOM 2612 N N . LYS B 1 97 ? -2.947 -11.359 -14.391 1 96.12 97 LYS B N 1
ATOM 2613 C CA . LYS B 1 97 ? -2.904 -12.156 -13.172 1 96.12 97 LYS B CA 1
ATOM 2614 C C . LYS B 1 97 ? -1.508 -12.727 -12.93 1 96.12 97 LYS B C 1
ATOM 2616 O O . LYS B 1 97 ? -0.944 -13.391 -13.805 1 96.12 97 LYS B O 1
ATOM 2621 N N . VAL B 1 98 ? -1.02 -12.508 -11.805 1 95.88 98 VAL B N 1
ATOM 2622 C CA . VAL B 1 98 ? 0.375 -12.812 -11.5 1 95.88 98 VAL B CA 1
ATOM 2623 C C . VAL B 1 98 ? 0.637 -14.305 -11.688 1 95.88 98 VAL B C 1
ATOM 2625 O O . VAL B 1 98 ? 1.745 -14.703 -12.047 1 95.88 98 VAL B O 1
ATOM 2628 N N . ASP B 1 99 ? -0.354 -15.102 -11.547 1 94.31 99 ASP B N 1
ATOM 2629 C CA . ASP B 1 99 ? -0.127 -16.547 -11.516 1 94.31 99 ASP B CA 1
ATOM 2630 C C . ASP B 1 99 ? -0.191 -17.141 -12.914 1 94.31 99 ASP B C 1
ATOM 2632 O O . ASP B 1 99 ? 0.324 -18.234 -13.156 1 94.31 99 ASP B O 1
ATOM 2636 N N . GLU B 1 100 ? -0.77 -16.469 -13.883 1 94.38 100 GLU B N 1
ATOM 2637 C CA . GLU B 1 100 ? -1.039 -17.094 -15.172 1 94.38 100 GLU B CA 1
ATOM 2638 C C . GLU B 1 100 ? 0.251 -17.328 -15.953 1 94.38 100 GLU B C 1
ATOM 2640 O O . GLU B 1 100 ? 0.491 -18.438 -16.453 1 94.38 100 GLU B O 1
ATOM 2645 N N . PRO B 1 101 ? 1.089 -16.312 -16.031 1 95.75 101 PRO B N 1
ATOM 2646 C CA . PRO B 1 101 ? 2.363 -16.609 -16.672 1 95.75 101 PRO B CA 1
ATOM 2647 C C . PRO B 1 101 ? 3.145 -17.719 -15.953 1 95.75 101 PRO B C 1
ATOM 2649 O O . PRO B 1 101 ? 3.822 -18.516 -16.594 1 95.75 101 PRO B O 1
ATOM 2652 N N . PHE B 1 102 ? 3.023 -17.734 -14.719 1 96.06 102 PHE B N 1
ATOM 2653 C CA . PHE B 1 102 ? 3.645 -18.766 -13.891 1 96.06 102 PHE B CA 1
ATOM 2654 C C . PHE B 1 102 ? 3.057 -20.141 -14.203 1 96.06 102 PHE B C 1
ATOM 2656 O O . PHE B 1 102 ? 3.793 -21.109 -14.391 1 96.06 102 PHE B O 1
ATOM 2663 N N . PHE B 1 103 ? 1.76 -20.188 -14.312 1 96.06 103 PHE B N 1
ATOM 2664 C CA . PHE B 1 103 ? 1.062 -21.422 -14.672 1 96.06 103 PHE B CA 1
ATOM 2665 C C . PHE B 1 103 ? 1.498 -21.906 -16.047 1 96.06 103 PHE B C 1
ATOM 2667 O O . PHE B 1 103 ? 1.73 -23.094 -16.234 1 96.06 103 PHE B O 1
ATOM 2674 N N . ASP B 1 104 ? 1.573 -21.016 -16.938 1 94.94 104 ASP B N 1
ATOM 2675 C CA . ASP B 1 104 ? 2.016 -21.359 -18.297 1 94.94 104 ASP B CA 1
ATOM 2676 C C . ASP B 1 104 ? 3.385 -22.031 -18.266 1 94.94 104 ASP B C 1
ATOM 2678 O O . ASP B 1 104 ? 3.592 -23.047 -18.922 1 94.94 104 ASP B O 1
ATOM 2682 N N . TYR B 1 105 ? 4.219 -21.5 -17.484 1 94.62 105 TYR B N 1
ATOM 2683 C CA . TYR B 1 105 ? 5.582 -22 -17.406 1 94.62 105 TYR B CA 1
ATOM 2684 C C . TYR B 1 105 ? 5.621 -23.375 -16.766 1 94.62 105 TYR B C 1
ATOM 2686 O O . TYR B 1 105 ? 6.215 -24.312 -17.312 1 94.62 105 TYR B O 1
ATOM 2694 N N . ILE B 1 106 ? 5.004 -23.5 -15.672 1 94.19 106 ILE B N 1
ATOM 2695 C CA . ILE B 1 106 ? 5.027 -24.719 -14.875 1 94.19 106 ILE B CA 1
ATOM 2696 C C . ILE B 1 106 ? 4.336 -25.844 -15.648 1 94.19 106 ILE B C 1
ATOM 2698 O O . ILE B 1 106 ? 4.746 -27 -15.562 1 94.19 106 ILE B O 1
ATOM 2702 N N . SER B 1 107 ? 3.322 -25.531 -16.375 1 95.19 107 SER B N 1
ATOM 2703 C CA . SER B 1 107 ? 2.553 -26.531 -17.109 1 95.19 107 SER B CA 1
ATOM 2704 C C . SER B 1 107 ? 3.363 -27.109 -18.266 1 95.19 107 SER B C 1
ATOM 2706 O O . SER B 1 107 ? 3.033 -28.188 -18.781 1 95.19 107 SER B O 1
ATOM 2708 N N . ASN B 1 108 ? 4.375 -26.438 -18.625 1 93.5 108 ASN B N 1
ATOM 2709 C CA . ASN B 1 108 ? 5.188 -26.906 -19.734 1 93.5 108 ASN B CA 1
ATOM 2710 C C . ASN B 1 108 ? 6.355 -27.766 -19.281 1 93.5 108 ASN B C 1
ATOM 2712 O O . ASN B 1 108 ? 7.113 -28.281 -20.094 1 93.5 108 ASN B O 1
ATOM 2716 N N . ILE B 1 109 ? 6.418 -27.953 -17.984 1 92.81 109 ILE B N 1
ATOM 2717 C CA . ILE B 1 109 ? 7.465 -28.797 -17.422 1 92.81 109 ILE B CA 1
ATOM 2718 C C . ILE B 1 109 ? 6.969 -30.234 -17.344 1 92.81 109 ILE B C 1
ATOM 2720 O O . ILE B 1 109 ? 5.934 -30.516 -16.734 1 92.81 109 ILE B O 1
ATOM 2724 N N . GLN B 1 110 ? 7.711 -31.156 -17.891 1 89.62 110 GLN B N 1
ATOM 2725 C CA . GLN B 1 110 ? 7.301 -32.562 -17.969 1 89.62 110 GLN B CA 1
ATOM 2726 C C . GLN B 1 110 ? 7.836 -33.344 -16.766 1 89.62 110 GLN B C 1
ATOM 2728 O O . GLN B 1 110 ? 7.262 -34.375 -16.391 1 89.62 110 GLN B O 1
ATOM 2733 N N . GLN B 1 111 ? 8.773 -32.812 -16.188 1 91.38 111 GLN B N 1
ATOM 2734 C CA . GLN B 1 111 ? 9.359 -33.469 -15.031 1 91.38 111 GLN B CA 1
ATOM 2735 C C . GLN B 1 111 ? 8.469 -33.344 -13.797 1 91.38 111 GLN B C 1
ATOM 2737 O O . GLN B 1 111 ? 7.648 -32.438 -13.719 1 91.38 111 GLN B O 1
ATOM 2742 N N . PRO B 1 112 ? 8.633 -34.312 -12.875 1 93.62 112 PRO B N 1
ATOM 2743 C CA . PRO B 1 112 ? 7.953 -34.125 -11.594 1 93.62 112 PRO B CA 1
ATOM 2744 C C . PRO B 1 112 ? 8.289 -32.781 -10.945 1 93.62 112 PRO B C 1
ATOM 2746 O O . PRO B 1 112 ? 9.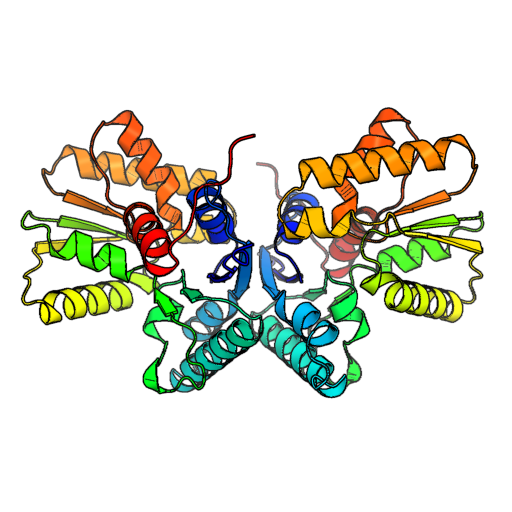43 -32.344 -11.016 1 93.62 112 PRO B O 1
ATOM 2749 N N . GLN B 1 113 ? 7.23 -32.219 -10.391 1 95 113 GLN B N 1
ATOM 2750 C CA . GLN B 1 113 ? 7.387 -30.875 -9.836 1 95 113 GLN B CA 1
ATOM 2751 C C . GLN B 1 113 ? 6.898 -30.828 -8.391 1 95 113 GLN B C 1
ATOM 2753 O O . GLN B 1 113 ? 5.988 -31.562 -8.008 1 95 113 GLN B O 1
ATOM 2758 N N . THR B 1 114 ? 7.574 -30 -7.621 1 95.56 114 THR B N 1
ATOM 2759 C CA . THR B 1 114 ? 7.102 -29.625 -6.293 1 95.56 114 THR B CA 1
ATOM 2760 C C . THR B 1 114 ? 6.848 -28.125 -6.215 1 95.56 114 THR B C 1
ATOM 2762 O O . THR B 1 114 ? 7.711 -27.312 -6.57 1 95.56 114 THR B O 1
ATOM 2765 N N . ILE B 1 115 ? 5.648 -27.828 -5.812 1 96.38 115 ILE B N 1
ATOM 2766 C CA . ILE B 1 115 ? 5.297 -26.422 -5.625 1 96.38 115 ILE B CA 1
ATOM 2767 C C . ILE B 1 115 ? 5.094 -26.141 -4.141 1 96.38 115 ILE B C 1
ATOM 2769 O O . ILE B 1 115 ? 4.379 -26.875 -3.451 1 96.38 115 ILE B O 1
ATOM 2773 N N . LEU B 1 116 ? 5.766 -25.094 -3.646 1 96.69 116 LEU B N 1
ATOM 2774 C CA . LEU B 1 116 ? 5.719 -24.766 -2.225 1 96.69 116 LEU B CA 1
ATOM 2775 C C . LEU B 1 116 ? 4.836 -23.547 -1.973 1 96.69 116 LEU B C 1
ATOM 2777 O O . LEU B 1 116 ? 4.797 -22.625 -2.787 1 96.69 116 LEU B O 1
ATOM 2781 N N . PHE B 1 117 ? 4.152 -23.594 -0.799 1 96 117 PHE B N 1
ATOM 2782 C CA . PHE B 1 117 ? 3.307 -22.516 -0.295 1 96 117 PHE B CA 1
ATOM 2783 C C . PHE B 1 117 ? 3.654 -22.188 1.151 1 96 117 PHE B C 1
ATOM 2785 O O . PHE B 1 117 ? 4.211 -23.031 1.868 1 96 117 PHE B O 1
ATOM 2792 N N . THR B 1 118 ? 3.387 -20.938 1.521 1 94.12 118 THR B N 1
ATOM 2793 C CA . THR B 1 118 ? 3.475 -20.609 2.938 1 94.12 118 THR B CA 1
ATOM 2794 C C . THR B 1 118 ? 2.088 -20.328 3.512 1 94.12 118 THR B C 1
ATOM 2796 O O . THR B 1 118 ? 1.861 -20.484 4.711 1 94.12 118 THR B O 1
ATOM 2799 N N . ASN B 1 119 ? 1.179 -19.875 2.67 1 88.25 119 ASN B N 1
ATOM 2800 C CA . ASN B 1 119 ? -0.189 -19.594 3.092 1 88.25 119 ASN B CA 1
ATOM 2801 C C . ASN B 1 119 ? -1.135 -20.734 2.748 1 88.25 119 ASN B C 1
ATOM 2803 O O . ASN B 1 119 ? -1.498 -20.922 1.586 1 88.25 119 ASN B O 1
ATOM 2807 N N . PRO B 1 120 ? -1.595 -21.438 3.754 1 88.38 120 PRO B N 1
ATOM 2808 C CA . PRO B 1 120 ? -2.471 -22.578 3.469 1 88.38 120 PRO B CA 1
ATOM 2809 C C . PRO B 1 120 ? -3.777 -22.172 2.799 1 88.38 120 PRO B C 1
ATOM 2811 O O . PRO B 1 120 ? -4.336 -22.938 2.006 1 88.38 120 PRO B O 1
ATOM 2814 N N . ALA B 1 121 ? -4.188 -20.984 3.029 1 81.44 121 ALA B N 1
ATOM 2815 C CA . ALA B 1 121 ? -5.48 -20.516 2.529 1 81.44 121 ALA B CA 1
ATOM 2816 C C . ALA B 1 121 ? -5.449 -20.328 1.016 1 81.44 121 ALA B C 1
ATOM 2818 O O . ALA B 1 121 ? -6.496 -20.25 0.371 1 81.44 121 ALA B O 1
ATOM 2819 N N . THR B 1 122 ? -4.258 -20.281 0.437 1 87.31 122 THR B N 1
ATOM 2820 C CA . THR B 1 122 ? -4.145 -20.016 -0.993 1 87.31 122 THR B CA 1
ATOM 2821 C C . THR B 1 122 ? -3.969 -21.312 -1.773 1 87.31 122 THR B C 1
ATOM 2823 O O . THR B 1 122 ? -4.102 -21.328 -2.998 1 87.31 122 THR B O 1
ATOM 2826 N N . VAL B 1 123 ? -3.721 -22.406 -1.127 1 92.06 123 VAL B N 1
ATOM 2827 C CA . VAL B 1 123 ? -3.303 -23.656 -1.762 1 92.06 123 VAL B CA 1
ATOM 2828 C C . VAL B 1 123 ? -4.426 -24.188 -2.654 1 92.06 123 VAL B C 1
ATOM 2830 O O . VAL B 1 123 ? -4.242 -24.344 -3.861 1 92.06 123 VAL B O 1
ATOM 2833 N N . GLU B 1 124 ? -5.547 -24.406 -2.084 1 89.88 124 GLU B N 1
ATOM 2834 C CA . GLU B 1 124 ? -6.648 -25.016 -2.822 1 89.88 124 GLU B CA 1
ATOM 2835 C C . GLU B 1 124 ? -7.016 -24.188 -4.055 1 89.88 124 GLU B C 1
ATOM 2837 O O . GLU B 1 124 ? -7.09 -24.719 -5.164 1 89.88 124 GLU B O 1
ATOM 2842 N N . GLY B 1 125 ? -7.191 -22.906 -3.885 1 88.88 125 GLY B N 1
ATOM 2843 C CA . GLY B 1 125 ? -7.551 -22.031 -4.992 1 88.88 125 GLY B CA 1
ATOM 2844 C C . GLY B 1 125 ? -6.492 -21.969 -6.074 1 88.88 125 GLY B C 1
ATOM 2845 O O . GLY B 1 125 ? -6.809 -22.016 -7.266 1 88.88 125 GLY B O 1
ATOM 2846 N N . THR B 1 126 ? -5.234 -21.906 -5.664 1 93.31 126 THR B N 1
ATOM 2847 C CA . THR B 1 126 ? -4.125 -21.812 -6.609 1 93.31 126 THR B CA 1
ATOM 2848 C C . THR B 1 126 ? -3.959 -23.109 -7.391 1 93.31 126 THR B C 1
ATOM 2850 O O . THR B 1 126 ? -3.855 -23.094 -8.617 1 93.31 126 THR B O 1
ATOM 2853 N N . VAL B 1 127 ? -4.027 -24.219 -6.719 1 94.38 127 VAL B N 1
ATOM 2854 C CA . VAL B 1 127 ? -3.82 -25.516 -7.355 1 94.38 127 VAL B CA 1
ATOM 2855 C C . VAL B 1 127 ? -4.977 -25.812 -8.305 1 94.38 127 VAL B C 1
ATOM 2857 O O . VAL B 1 127 ? -4.766 -26.328 -9.406 1 94.38 127 VAL B O 1
ATOM 2860 N N . LYS B 1 128 ? -6.176 -25.484 -7.871 1 93.56 128 LYS B N 1
ATOM 2861 C CA . LYS B 1 128 ? -7.336 -25.672 -8.734 1 93.56 128 LYS B CA 1
ATOM 2862 C C . LYS B 1 128 ? -7.188 -24.875 -10.031 1 93.56 128 LYS B C 1
ATOM 2864 O O . LYS B 1 128 ? -7.438 -25.406 -11.117 1 93.56 128 LYS B O 1
ATOM 2869 N N . ARG B 1 129 ? -6.812 -23.703 -9.906 1 93.88 129 ARG B N 1
ATOM 2870 C CA . ARG B 1 129 ? -6.645 -22.844 -11.07 1 93.88 129 ARG B CA 1
ATOM 2871 C C . ARG B 1 129 ? -5.484 -23.328 -11.938 1 93.88 129 ARG B C 1
ATOM 2873 O O . ARG B 1 129 ? -5.555 -23.266 -13.164 1 93.88 129 ARG B O 1
ATOM 2880 N N . LEU B 1 130 ? -4.422 -23.797 -11.289 1 95.38 130 LEU B N 1
ATOM 2881 C CA . LEU B 1 130 ? -3.283 -24.344 -12.016 1 95.38 130 LEU B CA 1
ATOM 2882 C C . LEU B 1 130 ? -3.693 -25.562 -12.828 1 95.38 130 LEU B C 1
ATOM 2884 O O . LEU B 1 130 ? -3.375 -25.672 -14.016 1 95.38 130 LEU B O 1
ATOM 2888 N N . LYS B 1 131 ? -4.395 -26.438 -12.211 1 94.44 131 LYS B N 1
ATOM 2889 C CA . LYS B 1 131 ? -4.852 -27.641 -12.891 1 94.44 131 LYS B CA 1
ATOM 2890 C C . LYS B 1 131 ? -5.801 -27.312 -14.039 1 94.44 131 LYS B C 1
ATOM 2892 O O . LYS B 1 131 ? -5.711 -27.891 -15.117 1 94.44 131 LYS B O 1
ATOM 2897 N N . HIS B 1 132 ? -6.691 -26.391 -13.758 1 93.38 132 HIS B N 1
ATOM 2898 C CA . HIS B 1 132 ? -7.602 -25.938 -14.805 1 93.38 132 HIS B CA 1
ATOM 2899 C C . HIS B 1 132 ? -6.832 -25.344 -15.984 1 93.38 132 HIS B C 1
ATOM 2901 O O . HIS B 1 132 ? -7.148 -25.625 -17.141 1 93.38 132 HIS B O 1
ATOM 2907 N N . HIS B 1 133 ? -5.875 -24.562 -15.672 1 93.38 133 HIS B N 1
ATOM 2908 C CA . HIS B 1 133 ? -5.027 -23.953 -16.688 1 93.38 133 HIS B CA 1
ATOM 2909 C C . HIS B 1 133 ? -4.301 -25.016 -17.516 1 93.38 133 HIS B C 1
ATOM 2911 O O . HIS B 1 133 ? -4.293 -24.938 -18.734 1 93.38 133 HIS B O 1
ATOM 2917 N N . ALA B 1 134 ? -3.723 -25.953 -16.875 1 93.81 134 ALA B N 1
ATOM 2918 C CA . ALA B 1 134 ? -2.998 -27.031 -17.547 1 93.81 134 ALA B CA 1
ATOM 2919 C C . ALA B 1 134 ? -3.932 -27.859 -18.422 1 93.81 134 ALA B C 1
ATOM 2921 O O . ALA B 1 134 ? -3.586 -28.203 -19.547 1 93.81 134 ALA B O 1
ATOM 2922 N N . ASN B 1 135 ? -5.09 -28.094 -17.922 1 92.5 135 ASN B N 1
ATOM 2923 C CA . ASN B 1 135 ? -6.074 -28.875 -18.656 1 92.5 135 ASN B CA 1
ATOM 2924 C C . ASN B 1 135 ? -6.516 -28.156 -19.938 1 92.5 135 ASN B C 1
ATOM 2926 O O . ASN B 1 135 ? -6.734 -28.797 -20.969 1 92.5 135 ASN B O 1
ATOM 2930 N N . ASN B 1 136 ? -6.711 -26.891 -19.828 1 91.44 136 ASN B N 1
ATOM 2931 C CA . ASN B 1 136 ? -7.121 -26.094 -20.984 1 91.44 136 ASN B CA 1
ATOM 2932 C C . ASN B 1 136 ? -6.109 -26.188 -22.125 1 91.44 136 ASN B C 1
ATOM 2934 O O . ASN B 1 136 ? -6.469 -26.047 -23.297 1 91.44 136 ASN B O 1
ATOM 2938 N N . TYR B 1 137 ? -4.926 -26.516 -21.797 1 88.81 137 TYR B N 1
ATOM 2939 C CA . TYR B 1 137 ? -3.875 -26.625 -22.797 1 88.81 137 TYR B CA 1
ATOM 2940 C C . TYR B 1 137 ? -3.457 -28.078 -22.984 1 88.81 137 TYR B C 1
ATOM 2942 O O . TYR B 1 137 ? -2.408 -28.359 -23.578 1 88.81 137 TYR B O 1
ATOM 2950 N N . GLN B 1 138 ? -4.18 -29.016 -22.391 1 90.5 138 GLN B N 1
ATOM 2951 C CA . GLN B 1 138 ? -4.008 -30.453 -22.547 1 90.5 138 GLN B CA 1
ATOM 2952 C C . GLN B 1 138 ? -2.643 -30.906 -22.031 1 90.5 138 GLN B C 1
ATOM 2954 O O . GLN B 1 138 ? -1.937 -31.656 -22.688 1 90.5 138 GLN B O 1
ATOM 2959 N N . LYS B 1 139 ? -2.342 -30.266 -20.906 1 89.38 139 LYS B N 1
ATOM 2960 C CA . LYS B 1 139 ? -1.091 -30.625 -20.25 1 89.38 139 LYS B CA 1
ATOM 2961 C C . LYS B 1 139 ? -1.352 -31.422 -18.969 1 89.38 139 LYS B C 1
ATOM 2963 O O . LYS B 1 139 ? -2.322 -31.141 -18.25 1 89.38 139 LYS B O 1
ATOM 2968 N N . SER B 1 140 ? -0.479 -32.406 -18.781 1 88 140 SER B N 1
ATOM 2969 C CA . SER B 1 140 ? -0.528 -33.156 -17.531 1 88 140 SER B CA 1
ATOM 2970 C C . SER B 1 140 ? 0.533 -32.688 -16.547 1 88 140 SER B C 1
ATOM 2972 O O . SER B 1 140 ? 1.663 -32.375 -16.938 1 88 140 SER B O 1
ATOM 2974 N N . LEU B 1 141 ? 0.074 -32.594 -15.305 1 90.69 141 LEU B N 1
ATOM 2975 C CA . LEU B 1 141 ? 0.975 -32.094 -14.273 1 90.69 141 LEU B CA 1
ATOM 2976 C C . LEU B 1 141 ? 1.286 -33.188 -13.258 1 90.69 141 LEU B C 1
ATOM 2978 O O . LEU B 1 141 ? 0.376 -33.844 -12.742 1 90.69 141 LEU B O 1
ATOM 2982 N N . ASP B 1 142 ? 2.553 -33.531 -13.102 1 92.88 142 ASP B N 1
ATOM 2983 C CA . ASP B 1 142 ? 3.031 -34.312 -11.961 1 92.88 142 ASP B CA 1
ATOM 2984 C C . ASP B 1 142 ? 3.508 -33.406 -10.836 1 92.88 142 ASP B C 1
ATOM 2986 O O . ASP B 1 142 ? 4.688 -33.062 -10.766 1 92.88 142 ASP B O 1
ATOM 2990 N N . LEU B 1 143 ? 2.541 -33.062 -9.984 1 94.06 143 LEU B N 1
ATOM 2991 C CA . LEU B 1 143 ? 2.758 -31.969 -9.07 1 94.06 143 LEU B CA 1
ATOM 2992 C C . LEU B 1 143 ? 2.59 -32.406 -7.621 1 94.06 143 LEU B C 1
ATOM 2994 O O . LEU B 1 143 ? 1.58 -33.031 -7.27 1 94.06 143 LEU B O 1
ATOM 2998 N N . GLU B 1 144 ? 3.568 -32.188 -6.852 1 95.06 144 GLU B N 1
ATOM 2999 C CA . GLU B 1 144 ? 3.492 -32.281 -5.398 1 95.06 144 GLU B CA 1
ATOM 3000 C C . GLU B 1 144 ? 3.365 -30.922 -4.75 1 95.06 144 GLU B C 1
ATOM 3002 O O . GLU B 1 144 ? 4.055 -29.969 -5.137 1 95.06 144 GLU B O 1
ATOM 3007 N N . VAL B 1 145 ? 2.463 -30.844 -3.775 1 96.19 145 VAL B N 1
ATOM 3008 C CA . VAL B 1 145 ? 2.229 -29.578 -3.08 1 96.19 145 VAL B CA 1
ATOM 3009 C C . VAL B 1 145 ? 2.75 -29.672 -1.648 1 96.19 145 VAL B C 1
ATOM 3011 O O . VAL B 1 145 ? 2.422 -30.609 -0.922 1 96.19 145 VAL B O 1
ATOM 3014 N N . ILE B 1 146 ? 3.613 -28.719 -1.267 1 95.75 146 ILE B N 1
ATOM 3015 C CA . ILE B 1 146 ? 4.117 -28.656 0.101 1 95.75 146 ILE B CA 1
ATOM 3016 C C . ILE B 1 146 ? 3.781 -27.297 0.708 1 95.75 146 ILE B C 1
ATOM 3018 O O . ILE B 1 146 ? 4.016 -26.25 0.087 1 95.75 146 ILE B O 1
ATOM 3022 N N . VAL B 1 147 ? 3.236 -27.297 1.918 1 95.94 147 VAL B N 1
ATOM 3023 C CA . VAL B 1 147 ? 2.973 -26.078 2.666 1 95.94 147 VAL B CA 1
ATOM 3024 C C . VAL B 1 147 ? 3.979 -25.938 3.807 1 95.94 147 VAL B C 1
ATOM 3026 O O . VAL B 1 147 ? 4.129 -26.859 4.621 1 95.94 147 VAL B O 1
ATOM 3029 N N . ILE B 1 148 ? 4.711 -24.875 3.762 1 94.75 148 ILE B N 1
ATOM 3030 C CA . ILE B 1 148 ? 5.602 -24.578 4.879 1 94.75 148 ILE B CA 1
ATOM 3031 C C . ILE B 1 148 ? 4.797 -23.984 6.035 1 94.75 148 ILE B C 1
ATOM 3033 O O . ILE B 1 148 ? 4.457 -22.812 6.023 1 94.75 148 ILE B O 1
ATOM 3037 N N . ASP B 1 149 ? 4.582 -24.672 7.059 1 87.38 149 ASP B N 1
ATOM 3038 C CA . ASP B 1 149 ? 3.631 -24.359 8.117 1 87.38 149 ASP B CA 1
ATOM 3039 C C . ASP B 1 149 ? 4.133 -23.188 8.977 1 87.38 149 ASP B C 1
ATOM 3041 O O . ASP B 1 149 ? 5.34 -23.047 9.188 1 87.38 149 ASP B O 1
ATOM 3045 N N . SER B 1 150 ? 3.244 -22.422 9.43 1 82.94 150 SER B N 1
ATOM 3046 C CA . SER B 1 150 ? 3.41 -21.422 10.469 1 82.94 150 SER B CA 1
ATOM 3047 C C . SER B 1 150 ? 4.398 -20.344 10.039 1 82.94 150 SER B C 1
ATOM 3049 O O . SER B 1 150 ? 5.148 -19.812 10.867 1 82.94 150 SER B O 1
ATOM 3051 N N . THR B 1 151 ? 4.547 -20.188 8.742 1 89.19 151 THR B N 1
ATOM 3052 C CA . THR B 1 151 ? 5.512 -19.188 8.266 1 89.19 151 THR B CA 1
ATOM 3053 C C . THR B 1 151 ? 4.801 -17.953 7.746 1 89.19 151 THR B C 1
ATOM 3055 O O . THR B 1 151 ? 5.293 -16.828 7.91 1 89.19 151 THR B O 1
ATOM 3058 N N . PHE B 1 152 ? 3.584 -18.078 7.312 1 84.94 152 PHE B N 1
ATOM 3059 C CA . PHE B 1 152 ? 2.877 -16.969 6.664 1 84.94 152 PHE B CA 1
ATOM 3060 C C . PHE B 1 152 ? 2.553 -15.875 7.664 1 84.94 152 PHE B C 1
ATOM 3062 O O . PHE B 1 152 ? 2.584 -14.688 7.324 1 84.94 152 PHE B O 1
ATOM 3069 N N . GLU B 1 153 ? 2.361 -16.219 8.875 1 81.19 153 GLU B N 1
ATOM 3070 C CA . GLU B 1 153 ? 2.051 -15.25 9.914 1 81.19 153 GLU B CA 1
ATOM 3071 C C . GLU B 1 153 ? 3.207 -14.273 10.117 1 81.19 153 GLU B C 1
ATOM 3073 O O . GLU B 1 153 ? 2.99 -13.109 10.477 1 81.19 153 GLU B O 1
ATOM 3078 N N . LEU B 1 154 ? 4.398 -14.781 9.859 1 84.81 154 LEU B N 1
ATOM 3079 C CA . LEU B 1 154 ? 5.582 -13.945 10.047 1 84.81 154 LEU B CA 1
ATOM 3080 C C . LEU B 1 154 ? 5.559 -12.758 9.086 1 84.81 154 LEU B C 1
ATOM 3082 O O . LEU B 1 154 ? 5.844 -11.625 9.484 1 84.81 154 LEU B O 1
ATOM 3086 N N . ILE B 1 155 ? 5.152 -13 7.891 1 81.5 155 ILE B N 1
ATOM 3087 C CA . ILE B 1 155 ? 5.137 -11.945 6.887 1 81.5 155 ILE B CA 1
ATOM 3088 C C . ILE B 1 155 ? 4.027 -10.945 7.211 1 81.5 155 ILE B C 1
ATOM 3090 O O . ILE B 1 155 ? 4.195 -9.734 7.02 1 81.5 155 ILE B O 1
ATOM 3094 N N . MET B 1 156 ? 2.906 -11.383 7.785 1 74.81 156 MET B N 1
ATOM 3095 C CA . MET B 1 156 ? 1.788 -10.516 8.156 1 74.81 156 MET B CA 1
ATOM 3096 C C . MET B 1 156 ? 2.158 -9.625 9.336 1 74.81 156 MET B C 1
ATOM 3098 O O . MET B 1 156 ? 1.635 -8.516 9.469 1 74.81 156 MET B O 1
ATOM 3102 N N . GLN B 1 157 ? 3.137 -10.141 10.078 1 74.56 157 GLN B N 1
ATOM 3103 C CA . GLN B 1 157 ? 3.568 -9.398 11.258 1 74.56 157 GLN B CA 1
ATOM 3104 C C . GLN B 1 157 ? 4.754 -8.492 10.938 1 74.56 157 GLN B C 1
ATOM 3106 O O . GLN B 1 157 ? 5.301 -7.848 11.836 1 74.56 157 GLN B O 1
ATOM 3111 N N . GLY B 1 158 ? 5.137 -8.578 9.664 1 74.88 158 GLY B N 1
ATOM 3112 C CA . GLY B 1 158 ? 6.238 -7.723 9.266 1 74.88 158 GLY B CA 1
ATOM 3113 C C . GLY B 1 158 ? 7.602 -8.32 9.578 1 74.88 158 GLY B C 1
ATOM 3114 O O . GLY B 1 158 ? 8.617 -7.633 9.477 1 74.88 158 GLY B O 1
ATOM 3115 N N . LEU B 1 159 ? 7.578 -9.555 10.008 1 83.88 159 LEU B N 1
ATOM 3116 C CA . LEU B 1 159 ? 8.828 -10.234 10.336 1 83.88 159 LEU B CA 1
ATOM 3117 C C . LEU B 1 159 ? 9.422 -10.906 9.102 1 83.88 159 LEU B C 1
ATOM 3119 O O . LEU B 1 159 ? 9.578 -12.125 9.07 1 83.88 159 LEU B O 1
ATOM 3123 N N . LYS B 1 160 ? 9.773 -10.125 8.172 1 86.25 160 LYS B N 1
ATOM 3124 C CA . LYS B 1 160 ? 10.195 -10.562 6.844 1 86.25 160 LYS B CA 1
ATOM 3125 C C . LYS B 1 160 ? 11.477 -11.391 6.918 1 86.25 160 LYS B C 1
ATOM 3127 O O . LYS B 1 160 ? 11.602 -12.406 6.227 1 86.25 160 LYS B O 1
ATOM 3132 N N . GLU B 1 161 ? 12.406 -10.992 7.723 1 90.88 161 GLU B N 1
ATOM 3133 C CA . GLU B 1 161 ? 13.68 -11.711 7.816 1 90.88 161 GLU B CA 1
ATOM 3134 C C . GLU B 1 161 ? 13.477 -13.125 8.352 1 90.88 161 GLU B C 1
ATOM 3136 O O . GLU B 1 161 ? 14.039 -14.078 7.816 1 90.88 161 GLU B O 1
ATOM 3141 N N . GLU B 1 162 ? 12.719 -13.188 9.406 1 92.81 162 GLU B N 1
ATOM 3142 C CA . GLU B 1 162 ? 12.414 -14.508 9.961 1 92.81 162 GLU B CA 1
ATOM 3143 C C . GLU B 1 162 ? 11.656 -15.367 8.953 1 92.81 162 GLU B C 1
ATOM 3145 O O . GLU B 1 162 ? 11.922 -16.562 8.82 1 92.81 162 GLU B O 1
ATOM 3150 N N . TYR B 1 163 ? 10.75 -14.742 8.305 1 93.94 163 TYR B N 1
ATOM 3151 C CA . TYR B 1 163 ? 9.992 -15.391 7.238 1 93.94 163 TYR B CA 1
ATOM 3152 C C . TYR B 1 163 ? 10.922 -15.969 6.18 1 93.94 163 TYR B C 1
ATOM 3154 O O . TYR B 1 163 ? 10.844 -17.156 5.852 1 93.94 163 TYR B O 1
ATOM 3162 N N . ASN B 1 164 ? 11.844 -15.227 5.738 1 95.38 164 ASN B N 1
ATOM 3163 C CA . ASN B 1 164 ? 12.781 -15.656 4.707 1 95.38 164 ASN B CA 1
ATOM 3164 C C . ASN B 1 164 ? 13.664 -16.797 5.199 1 95.38 164 ASN B C 1
ATOM 3166 O O . ASN B 1 164 ? 13.969 -17.719 4.445 1 95.38 164 ASN B O 1
ATOM 3170 N N . GLN B 1 165 ? 14.008 -16.703 6.418 1 95.81 165 GLN B N 1
ATOM 3171 C CA . GLN B 1 165 ? 14.859 -17.734 6.988 1 95.81 165 GLN B CA 1
ATOM 3172 C C . GLN B 1 165 ? 14.133 -19.078 7.016 1 95.81 165 GLN B C 1
ATOM 3174 O O . GLN B 1 165 ? 14.719 -20.109 6.684 1 95.81 165 GLN B O 1
ATOM 3179 N N . GLU B 1 166 ? 12.922 -19.031 7.395 1 96.31 166 GLU B N 1
ATOM 3180 C CA . GLU B 1 166 ? 12.141 -20.266 7.457 1 96.31 166 GLU B CA 1
ATOM 3181 C C . GLU B 1 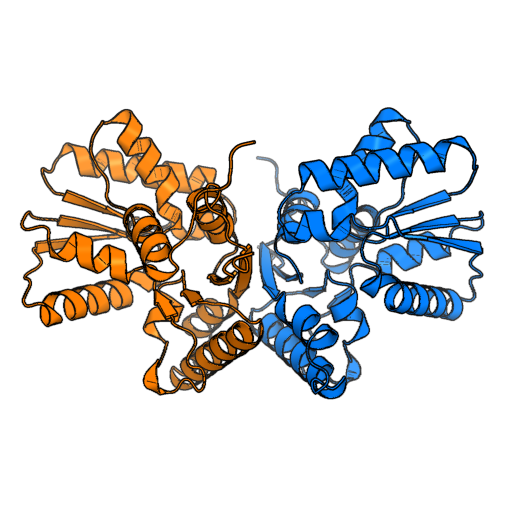166 ? 11.953 -20.875 6.07 1 96.31 166 GLU B C 1
ATOM 3183 O O . GLU B 1 166 ? 12.055 -22.094 5.902 1 96.31 166 GLU B O 1
ATOM 3188 N N . ILE B 1 167 ? 11.68 -20.094 5.117 1 96.88 167 ILE B N 1
ATOM 3189 C CA . ILE B 1 167 ? 11.508 -20.578 3.75 1 96.88 167 ILE B CA 1
ATOM 3190 C C . ILE B 1 167 ? 12.82 -21.141 3.23 1 96.88 167 ILE B C 1
ATOM 3192 O O . ILE B 1 167 ? 12.844 -22.219 2.619 1 96.88 167 ILE B O 1
ATOM 3196 N N . THR B 1 168 ? 13.883 -20.406 3.51 1 96.62 168 THR B N 1
ATOM 3197 C CA . THR B 1 168 ? 15.203 -20.859 3.078 1 96.62 168 THR B CA 1
ATOM 3198 C C . THR B 1 168 ? 15.523 -22.234 3.664 1 96.62 168 THR B C 1
ATOM 3200 O O . THR B 1 168 ? 15.984 -23.125 2.951 1 96.62 168 THR B O 1
ATOM 3203 N N . LYS B 1 169 ? 15.297 -22.359 4.938 1 95.25 169 LYS B N 1
ATOM 3204 C CA . LYS B 1 169 ? 15.523 -23.641 5.609 1 95.25 169 LYS B CA 1
ATOM 3205 C C . LYS B 1 169 ? 14.719 -24.75 4.961 1 95.25 169 LYS B C 1
ATOM 3207 O O . LYS B 1 169 ? 15.242 -25.844 4.699 1 95.25 169 LYS B O 1
ATOM 3212 N N . SER B 1 170 ? 13.508 -24.516 4.727 1 95.06 170 SER B N 1
ATOM 3213 C CA . SER B 1 170 ? 12.625 -25.5 4.125 1 95.06 170 SER B CA 1
ATOM 3214 C C . SER B 1 170 ? 13.07 -25.875 2.715 1 95.06 170 SER B C 1
ATOM 3216 O O . SER B 1 170 ? 13.102 -27.047 2.35 1 95.06 170 SER B O 1
ATOM 3218 N N . LEU B 1 171 ? 13.406 -24.891 1.94 1 95.69 171 LEU B N 1
ATOM 3219 C CA . LEU B 1 171 ? 13.859 -25.109 0.573 1 95.69 171 LEU B CA 1
ATOM 3220 C C . LEU B 1 171 ? 15.141 -25.938 0.556 1 95.69 171 LEU B C 1
ATOM 3222 O O . LEU B 1 171 ? 15.273 -26.875 -0.242 1 95.69 171 LEU B O 1
ATOM 3226 N N . ASN B 1 172 ? 16.031 -25.641 1.471 1 94.06 172 ASN B N 1
ATOM 3227 C CA . ASN B 1 172 ? 17.281 -26.391 1.544 1 94.06 172 ASN B CA 1
ATOM 3228 C C . ASN B 1 172 ? 17.031 -27.859 1.876 1 94.06 172 ASN B C 1
ATOM 3230 O O . ASN B 1 172 ? 17.703 -28.734 1.343 1 94.06 172 ASN B O 1
ATOM 3234 N N . GLN B 1 173 ? 16.141 -28.078 2.709 1 91.81 173 GLN B N 1
ATOM 3235 C CA . GLN B 1 173 ? 15.805 -29.438 3.096 1 91.81 173 GLN B CA 1
ATOM 3236 C C . GLN B 1 173 ? 15.172 -30.203 1.937 1 91.81 173 GLN B C 1
ATOM 3238 O O . GLN B 1 173 ? 15.516 -31.359 1.681 1 91.81 173 GLN B O 1
ATOM 3243 N N . ILE B 1 174 ? 14.344 -29.594 1.211 1 91.38 174 ILE B N 1
ATOM 3244 C CA . ILE B 1 174 ? 13.594 -30.234 0.128 1 91.38 174 ILE B CA 1
ATOM 3245 C C . ILE B 1 174 ? 14.523 -30.484 -1.056 1 91.38 174 ILE B C 1
ATOM 3247 O O . ILE B 1 174 ? 14.398 -31.516 -1.738 1 91.38 174 ILE B O 1
ATOM 3251 N N . MET B 1 175 ? 15.453 -29.672 -1.302 1 89.19 175 MET B N 1
ATOM 3252 C CA . MET B 1 175 ? 16.312 -29.75 -2.475 1 89.19 175 MET B CA 1
ATOM 3253 C C . MET B 1 175 ? 17.406 -30.812 -2.281 1 89.19 175 MET B C 1
ATOM 3255 O O . MET B 1 175 ? 18.047 -31.234 -3.244 1 89.19 175 MET B O 1
ATOM 3259 N N . LYS B 1 176 ? 17.625 -31.281 -1.108 1 84 176 LYS B N 1
ATOM 3260 C CA . LYS B 1 176 ? 18.609 -32.312 -0.834 1 84 176 LYS B CA 1
ATOM 3261 C C . LYS B 1 176 ? 18.188 -33.656 -1.404 1 84 176 LYS B C 1
ATOM 3263 O O . LYS B 1 176 ? 19.016 -34.438 -1.869 1 84 176 LYS B O 1
ATOM 3268 N N . ASP B 1 177 ? 17.016 -33.906 -1.487 1 70.56 177 ASP B N 1
ATOM 3269 C CA . ASP B 1 177 ? 16.562 -35.281 -1.693 1 70.56 177 ASP B CA 1
ATOM 3270 C C . ASP B 1 177 ? 16 -35.469 -3.098 1 70.56 177 ASP B C 1
ATOM 3272 O O . ASP B 1 177 ? 15.766 -36.625 -3.533 1 70.56 177 ASP B O 1
ATOM 3276 N N . GLU B 1 178 ? 15.68 -34.5 -3.797 1 69.69 178 GLU B N 1
ATOM 3277 C CA . GLU B 1 178 ? 14.797 -34.812 -4.918 1 69.69 178 GLU B CA 1
ATOM 3278 C C . GLU B 1 178 ? 15.211 -34.031 -6.172 1 69.69 178 GLU B C 1
ATOM 3280 O O . GLU B 1 178 ? 15.773 -32.938 -6.082 1 69.69 178 GLU B O 1
ATOM 3285 N N . LYS B 1 179 ? 15.109 -34.875 -7.051 1 78.31 179 LYS B N 1
ATOM 3286 C CA . LYS B 1 179 ? 15.375 -34.344 -8.375 1 78.31 179 LYS B CA 1
ATOM 3287 C C . LYS B 1 179 ? 14.102 -33.75 -8.984 1 78.31 179 LYS B C 1
ATOM 3289 O O . LYS B 1 179 ? 13.742 -34.062 -10.117 1 78.31 179 LYS B O 1
ATOM 3294 N N . LYS B 1 180 ? 13.43 -33.094 -8.297 1 89.19 180 LYS B N 1
ATOM 3295 C CA . LYS B 1 180 ? 12.211 -32.469 -8.812 1 89.19 180 LYS B CA 1
ATOM 3296 C C . LYS B 1 180 ? 12.43 -31 -9.109 1 89.19 180 LYS B C 1
ATOM 3298 O O . LYS B 1 180 ? 13.305 -30.359 -8.516 1 89.19 180 LYS B O 1
ATOM 3303 N N . VAL B 1 181 ? 11.703 -30.625 -10.117 1 94.06 181 VAL B N 1
ATOM 3304 C CA . VAL B 1 181 ? 11.648 -29.188 -10.367 1 94.06 181 VAL B CA 1
ATOM 3305 C C . VAL B 1 181 ? 10.922 -28.5 -9.219 1 94.06 181 VAL B C 1
ATOM 3307 O O . VAL B 1 181 ? 9.852 -28.938 -8.797 1 94.06 181 VAL B O 1
ATOM 3310 N N . ILE B 1 182 ? 11.492 -27.438 -8.648 1 95.5 182 ILE B N 1
ATOM 3311 C CA . ILE B 1 182 ? 10.953 -26.766 -7.465 1 95.5 182 ILE B CA 1
ATOM 3312 C C . ILE B 1 182 ? 10.438 -25.375 -7.848 1 95.5 182 ILE B C 1
ATOM 3314 O O . ILE B 1 182 ? 11.102 -24.641 -8.578 1 95.5 182 ILE B O 1
ATOM 3318 N N . SER B 1 183 ? 9.25 -25.094 -7.395 1 95.94 183 SER B N 1
ATOM 3319 C CA . SER B 1 183 ? 8.68 -23.766 -7.566 1 95.94 183 SER B CA 1
ATOM 3320 C C . SER B 1 183 ? 8.07 -23.25 -6.27 1 95.94 183 SER B C 1
ATOM 3322 O O . SER B 1 183 ? 7.695 -24.031 -5.398 1 95.94 183 SER B O 1
ATOM 3324 N N . VAL B 1 184 ? 8.109 -21.953 -6.098 1 96.25 184 VAL B N 1
ATOM 3325 C CA . VAL B 1 184 ? 7.387 -21.297 -5.016 1 96.25 184 VAL B CA 1
ATOM 3326 C C . VAL B 1 184 ? 6.203 -20.516 -5.586 1 96.25 184 VAL B C 1
ATOM 3328 O O . VAL B 1 184 ? 6.336 -19.828 -6.598 1 96.25 184 VAL B O 1
ATOM 3331 N N . ALA B 1 185 ? 5.082 -20.594 -4.934 1 93.94 185 ALA B N 1
ATOM 3332 C CA . ALA B 1 185 ? 3.83 -20.188 -5.578 1 93.94 185 ALA B CA 1
ATOM 3333 C C . ALA B 1 185 ? 3.51 -18.719 -5.289 1 93.94 185 ALA B C 1
ATOM 3335 O O . ALA B 1 185 ? 2.713 -18.109 -5.996 1 93.94 185 ALA B O 1
ATOM 3336 N N . GLN B 1 186 ? 4.129 -18.156 -4.246 1 92.62 186 GLN B N 1
ATOM 3337 C CA . GLN B 1 186 ? 3.717 -16.828 -3.811 1 92.62 186 GLN B CA 1
ATOM 3338 C C . GLN B 1 186 ? 4.84 -15.812 -4.004 1 92.62 186 GLN B C 1
ATOM 3340 O O . GLN B 1 186 ? 6.016 -16.141 -3.811 1 92.62 186 GLN B O 1
ATOM 3345 N N . LEU B 1 187 ? 4.473 -14.602 -4.262 1 92.69 187 LEU B N 1
ATOM 3346 C CA . LEU B 1 187 ? 5.438 -13.531 -4.477 1 92.69 187 LEU B CA 1
ATOM 3347 C C . LEU B 1 187 ? 6.301 -13.32 -3.238 1 92.69 187 LEU B C 1
ATOM 3349 O O . LEU B 1 187 ? 7.492 -13.016 -3.348 1 92.69 187 LEU B O 1
ATOM 3353 N N . SER B 1 188 ? 5.719 -13.492 -2.023 1 91.31 188 SER B N 1
ATOM 3354 C CA . SER B 1 188 ? 6.441 -13.242 -0.781 1 91.31 188 SER B CA 1
ATOM 3355 C C . SER B 1 188 ? 7.613 -14.211 -0.623 1 91.31 188 SER B C 1
ATOM 3357 O O . SER B 1 188 ? 8.516 -13.969 0.175 1 91.31 188 SER B O 1
ATOM 3359 N N . MET B 1 189 ? 7.656 -15.258 -1.408 1 94.5 189 MET B N 1
ATOM 3360 C CA . MET B 1 189 ? 8.672 -16.297 -1.259 1 94.5 189 MET B CA 1
ATOM 3361 C C . MET B 1 189 ? 9.844 -16.062 -2.205 1 94.5 189 MET B C 1
ATOM 3363 O O . MET B 1 189 ? 10.82 -16.812 -2.193 1 94.5 189 MET B O 1
ATOM 3367 N N . VAL B 1 190 ? 9.812 -15.055 -2.988 1 94.44 190 VAL B N 1
ATOM 3368 C CA . VAL B 1 190 ? 10.773 -14.82 -4.062 1 94.44 190 VAL B CA 1
ATOM 3369 C C . VAL B 1 190 ? 12.156 -14.547 -3.471 1 94.44 190 VAL B C 1
ATOM 3371 O O . VAL B 1 190 ? 13.148 -15.133 -3.898 1 94.44 190 VAL B O 1
ATOM 3374 N N . ASP B 1 191 ? 12.219 -13.742 -2.449 1 94.75 191 ASP B N 1
ATOM 3375 C CA . ASP B 1 191 ? 13.508 -13.383 -1.876 1 94.75 191 ASP B CA 1
ATOM 3376 C C . ASP B 1 191 ? 14.242 -14.617 -1.366 1 94.75 191 ASP B C 1
ATOM 3378 O O . ASP B 1 191 ? 15.406 -14.844 -1.707 1 94.75 191 ASP B O 1
ATOM 3382 N N . ALA B 1 192 ? 13.555 -15.367 -0.6 1 95.94 192 ALA B N 1
ATOM 3383 C CA . ALA B 1 192 ? 14.148 -16.578 -0.043 1 95.94 192 ALA B CA 1
ATOM 3384 C C . ALA B 1 192 ? 14.547 -17.547 -1.148 1 95.94 192 ALA B C 1
ATOM 3386 O O . ALA B 1 192 ? 15.625 -18.141 -1.102 1 95.94 192 ALA B O 1
ATOM 3387 N N . SER B 1 193 ? 13.664 -17.703 -2.137 1 96.44 193 SER B N 1
ATOM 3388 C CA . SER B 1 193 ? 13.945 -18.625 -3.238 1 96.44 193 SER B CA 1
ATOM 3389 C C . SER B 1 193 ? 15.18 -18.188 -4.016 1 96.44 193 SER B C 1
ATOM 3391 O O . SER B 1 193 ? 16 -19.031 -4.395 1 96.44 193 SER B O 1
ATOM 3393 N N . GLN B 1 194 ? 15.336 -16.938 -4.238 1 95.31 194 GLN B N 1
ATOM 3394 C CA . GLN B 1 194 ? 16.484 -16.422 -4.965 1 95.31 194 GLN B CA 1
ATOM 3395 C C . GLN B 1 194 ? 17.781 -16.609 -4.16 1 95.31 194 GLN B C 1
ATOM 3397 O O . GLN B 1 194 ? 18.828 -16.891 -4.727 1 95.31 194 GLN B O 1
ATOM 3402 N N . GLN B 1 195 ? 17.609 -16.406 -2.885 1 95.62 195 GLN B N 1
ATOM 3403 C CA . GLN B 1 195 ? 18.75 -16.625 -2.018 1 95.62 195 GLN B CA 1
ATOM 3404 C C . GLN B 1 195 ? 19.234 -18.078 -2.082 1 95.62 195 GLN B C 1
ATOM 3406 O O . GLN B 1 195 ? 20.422 -18.328 -2.184 1 95.62 195 GLN B O 1
ATOM 3411 N N . VAL B 1 196 ? 18.359 -18.906 -2.01 1 96.31 196 VAL B N 1
ATOM 3412 C CA . VAL B 1 196 ? 18.672 -20.328 -2.051 1 96.31 196 VAL B CA 1
ATOM 3413 C C . VAL B 1 196 ? 19.25 -20.688 -3.42 1 96.31 196 VAL B C 1
ATOM 3415 O O . VAL B 1 196 ? 20.219 -21.453 -3.52 1 96.31 196 VAL B O 1
ATOM 3418 N N . GLU B 1 197 ? 18.625 -20.172 -4.477 1 94.56 197 GLU B N 1
ATOM 3419 C CA . GLU B 1 197 ? 19.141 -20.391 -5.824 1 94.56 197 GLU B CA 1
ATOM 3420 C C . GLU B 1 197 ? 20.609 -19.953 -5.938 1 94.56 197 GLU B C 1
ATOM 3422 O O . GLU B 1 197 ? 21.422 -20.656 -6.535 1 94.56 197 GLU B O 1
ATOM 3427 N N . TYR B 1 198 ? 20.828 -18.859 -5.398 1 93.81 198 TYR B N 1
ATOM 3428 C CA . TYR B 1 198 ? 22.172 -18.297 -5.461 1 93.81 198 TYR B CA 1
ATOM 3429 C C . TYR B 1 198 ? 23.172 -19.219 -4.758 1 93.81 198 TYR B C 1
ATOM 3431 O O . TYR B 1 198 ? 24.266 -19.453 -5.27 1 93.81 198 TYR B O 1
ATOM 3439 N N . LYS B 1 199 ? 22.812 -19.75 -3.674 1 93.12 199 LYS B N 1
ATOM 3440 C CA . LYS B 1 199 ? 23.703 -20.562 -2.848 1 93.12 199 LYS B CA 1
ATOM 3441 C C . LYS B 1 199 ? 23.844 -21.969 -3.422 1 93.12 199 LYS B C 1
ATOM 3443 O O . LYS B 1 199 ? 24.922 -22.578 -3.32 1 93.12 199 LYS B O 1
ATOM 3448 N N . THR B 1 200 ? 22.859 -22.469 -4.059 1 91.69 200 THR B N 1
ATOM 3449 C CA . THR B 1 200 ? 22.859 -23.875 -4.449 1 91.69 200 THR B CA 1
ATOM 3450 C C . THR B 1 200 ? 23.047 -24.016 -5.957 1 91.69 200 THR B C 1
ATOM 3452 O O . THR B 1 200 ? 23.328 -25.109 -6.453 1 91.69 200 THR B O 1
ATOM 3455 N N . SER B 1 201 ? 22.844 -22.953 -6.727 1 90.5 201 SER B N 1
ATOM 3456 C CA . SER B 1 201 ? 22.891 -22.938 -8.188 1 90.5 201 SER B CA 1
ATOM 3457 C C . SER B 1 201 ? 21.781 -23.797 -8.781 1 90.5 201 SER B C 1
ATOM 3459 O O . SER B 1 201 ? 21.875 -24.234 -9.938 1 90.5 201 SER B O 1
ATOM 3461 N N . LYS B 1 202 ? 20.859 -24.125 -7.957 1 91.62 202 LYS B N 1
ATOM 3462 C CA . LYS B 1 202 ? 19.672 -24.812 -8.43 1 91.62 202 LYS B CA 1
ATOM 3463 C C . LYS B 1 202 ? 18.531 -23.844 -8.703 1 91.62 202 LYS B C 1
ATOM 3465 O O . LYS B 1 202 ? 18.281 -22.938 -7.906 1 91.62 202 LYS B O 1
ATOM 3470 N N . THR B 1 203 ? 17.891 -24.094 -9.75 1 92.12 203 THR B N 1
ATOM 3471 C CA . THR B 1 203 ? 16.828 -23.172 -10.164 1 92.12 203 THR B CA 1
ATOM 3472 C C . THR B 1 203 ? 15.57 -23.391 -9.328 1 92.12 203 THR B C 1
ATOM 3474 O O . THR B 1 203 ? 15.156 -24.531 -9.117 1 92.12 203 THR B O 1
ATOM 3477 N N . ILE B 1 204 ? 15.008 -22.375 -8.867 1 95.31 204 ILE B N 1
ATOM 3478 C CA . ILE B 1 204 ? 13.695 -22.359 -8.211 1 95.31 204 ILE B CA 1
ATOM 3479 C C . ILE B 1 204 ? 12.766 -21.406 -8.961 1 95.31 204 ILE B C 1
ATOM 3481 O O . ILE B 1 204 ? 13.016 -20.188 -9.016 1 95.31 204 ILE B O 1
ATOM 3485 N N . ILE B 1 205 ? 11.711 -21.969 -9.492 1 95.44 205 ILE B N 1
ATOM 3486 C CA . ILE B 1 205 ? 10.797 -21.172 -10.297 1 95.44 205 ILE B CA 1
ATOM 3487 C C . ILE B 1 205 ? 9.906 -20.328 -9.391 1 95.44 205 ILE B C 1
ATOM 3489 O O . ILE B 1 205 ? 9.422 -20.812 -8.359 1 95.44 205 ILE B O 1
ATOM 3493 N N . ASN B 1 206 ? 9.75 -19.078 -9.703 1 95.5 206 ASN B N 1
ATOM 3494 C CA . ASN B 1 206 ? 8.852 -18.203 -8.969 1 95.5 206 ASN B CA 1
ATOM 3495 C C . ASN B 1 206 ? 8.031 -17.328 -9.906 1 95.5 206 ASN B C 1
ATOM 3497 O O . ASN B 1 206 ? 8.359 -17.203 -11.086 1 95.5 206 ASN B O 1
ATOM 3501 N N . PRO B 1 207 ? 6.977 -16.719 -9.43 1 95.06 207 PRO B N 1
ATOM 3502 C CA . PRO B 1 207 ? 6.047 -16 -10.305 1 95.06 207 PRO B CA 1
ATOM 3503 C C . PRO B 1 207 ? 6.66 -14.742 -10.906 1 95.06 207 PRO B C 1
ATOM 3505 O O . PRO B 1 207 ? 6.234 -14.297 -11.977 1 95.06 207 PRO B O 1
ATOM 3508 N N . LEU B 1 208 ? 7.605 -14.188 -10.273 1 94.56 208 LEU B N 1
ATOM 3509 C CA . LEU B 1 208 ? 8.172 -12.922 -10.727 1 94.56 208 LEU B CA 1
ATOM 3510 C C . LEU B 1 208 ? 8.922 -13.102 -12.039 1 94.56 208 LEU B C 1
ATOM 3512 O O . LEU B 1 208 ? 8.883 -12.227 -12.914 1 94.56 208 LEU B O 1
ATOM 3516 N N . ASN B 1 209 ? 9.547 -14.219 -12.242 1 87.81 209 ASN B N 1
ATOM 3517 C CA . ASN B 1 209 ? 10.344 -14.5 -13.422 1 87.81 209 ASN B CA 1
ATOM 3518 C C . ASN B 1 209 ? 9.516 -14.414 -14.703 1 87.81 209 ASN B C 1
ATOM 3520 O O . ASN B 1 209 ? 9.93 -13.797 -15.68 1 87.81 209 ASN B O 1
ATOM 3524 N N . THR B 1 210 ? 8.445 -14.977 -14.68 1 91.5 210 THR B N 1
ATOM 3525 C CA . THR B 1 210 ? 7.605 -15.07 -15.867 1 91.5 210 THR B CA 1
ATOM 3526 C C . THR B 1 210 ? 6.734 -13.828 -16.016 1 91.5 210 THR B C 1
ATOM 3528 O O . THR B 1 210 ? 6.312 -13.484 -17.125 1 91.5 210 THR B O 1
ATOM 3531 N N . LEU B 1 211 ? 6.543 -13.148 -14.922 1 95.75 211 LEU B N 1
ATOM 3532 C CA . LEU B 1 211 ? 5.629 -12.008 -14.906 1 95.75 211 LEU B CA 1
ATOM 3533 C C . LEU B 1 211 ? 6.223 -10.828 -15.672 1 95.75 211 LEU B C 1
ATOM 3535 O O . LEU B 1 211 ? 5.527 -10.188 -16.453 1 95.75 211 LEU B O 1
ATOM 3539 N N . VAL B 1 212 ? 7.465 -10.57 -15.5 1 94.31 212 VAL B N 1
ATOM 3540 C CA . VAL B 1 212 ? 8.117 -9.391 -16.062 1 94.31 212 VAL B CA 1
ATOM 3541 C C . VAL B 1 212 ? 8.062 -9.461 -17.594 1 94.31 212 VAL B C 1
ATOM 3543 O O . VAL B 1 212 ? 7.625 -8.508 -18.25 1 94.31 212 VAL B O 1
ATOM 3546 N N . SER B 1 213 ? 8.484 -10.617 -18.125 1 93.44 213 SER B N 1
ATOM 3547 C CA . SER B 1 213 ? 8.461 -10.766 -19.578 1 93.44 213 SER B CA 1
ATOM 3548 C C . SER B 1 213 ? 7.043 -10.625 -20.125 1 93.44 213 SER B C 1
ATOM 3550 O O . SER B 1 213 ? 6.836 -10.039 -21.188 1 93.44 213 SER B O 1
ATOM 3552 N N . TYR B 1 214 ? 6.184 -11.172 -19.406 1 96.19 214 TYR B N 1
ATOM 3553 C CA . TYR B 1 214 ? 4.789 -11.102 -19.828 1 96.19 214 TYR B CA 1
ATOM 3554 C C . TYR B 1 214 ? 4.312 -9.656 -19.891 1 96.19 214 TYR B C 1
ATOM 3556 O O . TYR B 1 214 ? 3.713 -9.234 -20.875 1 96.19 214 TYR B O 1
ATOM 3564 N N . ILE B 1 215 ? 4.574 -8.836 -18.844 1 96.94 215 ILE B N 1
ATOM 3565 C CA . ILE B 1 215 ? 4.137 -7.449 -18.766 1 96.94 215 ILE B CA 1
ATOM 3566 C C . ILE B 1 215 ? 4.812 -6.629 -19.859 1 96.94 215 ILE B C 1
ATOM 3568 O O . ILE B 1 215 ? 4.164 -5.832 -20.547 1 96.94 215 ILE B O 1
ATOM 3572 N N . VAL B 1 216 ? 6.09 -6.852 -20.047 1 95.25 216 VAL B N 1
ATOM 3573 C CA . VAL B 1 216 ? 6.871 -6.113 -21.031 1 95.25 216 VAL B CA 1
ATOM 3574 C C . VAL B 1 216 ? 6.297 -6.352 -22.422 1 95.25 216 VAL B C 1
ATOM 3576 O O . VAL B 1 216 ? 6.145 -5.41 -23.219 1 95.25 216 VAL B O 1
ATOM 3579 N N . ASN B 1 217 ? 5.984 -7.578 -22.672 1 95.25 217 ASN B N 1
ATOM 3580 C CA . ASN B 1 217 ? 5.426 -7.926 -23.969 1 95.25 217 ASN B CA 1
ATOM 3581 C C . ASN B 1 217 ? 4.012 -7.379 -24.141 1 95.25 217 ASN B C 1
ATOM 3583 O O . ASN B 1 217 ? 3.684 -6.797 -25.172 1 95.25 217 ASN B O 1
ATOM 3587 N N . GLN B 1 218 ? 3.209 -7.547 -23.141 1 95.31 218 GLN B N 1
ATOM 3588 C CA . GLN B 1 218 ? 1.809 -7.141 -23.203 1 95.31 218 GLN B CA 1
ATOM 3589 C C . GLN B 1 218 ? 1.682 -5.629 -23.375 1 95.31 218 GLN B C 1
ATOM 3591 O O . GLN B 1 218 ? 0.8 -5.148 -24.094 1 95.31 218 GLN B O 1
ATOM 3596 N N . LEU B 1 219 ? 2.561 -4.855 -22.672 1 96.06 219 LEU B N 1
ATOM 3597 C CA . LEU B 1 219 ? 2.461 -3.4 -22.672 1 96.06 219 LEU B CA 1
ATOM 3598 C C . LEU B 1 219 ? 3.494 -2.783 -23.609 1 96.06 219 LEU B C 1
ATOM 3600 O O . LEU B 1 219 ? 3.605 -1.56 -23.703 1 96.06 219 LEU B O 1
ATOM 3604 N N . GLU B 1 220 ? 4.297 -3.59 -24.281 1 95.19 220 GLU B N 1
ATOM 3605 C CA . GLU B 1 220 ? 5.328 -3.115 -25.203 1 95.19 220 GLU B CA 1
ATOM 3606 C C . GLU B 1 220 ? 6.211 -2.061 -24.547 1 95.19 220 GLU B C 1
ATOM 3608 O O . GLU B 1 220 ? 6.391 -0.967 -25.094 1 95.19 220 GLU B O 1
ATOM 3613 N N . LEU B 1 221 ? 6.719 -2.475 -23.438 1 94.5 221 LEU B N 1
ATOM 3614 C CA . LEU B 1 221 ? 7.508 -1.53 -22.656 1 94.5 221 LEU B CA 1
ATOM 3615 C C . LEU B 1 221 ? 8.883 -1.329 -23.281 1 94.5 221 LEU B C 1
ATOM 3617 O O . LEU B 1 221 ? 9.477 -2.271 -23.812 1 94.5 221 LEU B O 1
ATOM 3621 N N . GLU B 1 222 ? 9.375 -0.074 -23.125 1 93.06 222 GLU B N 1
ATOM 3622 C CA . GLU B 1 222 ? 10.742 0.262 -23.516 1 93.06 222 GLU B CA 1
ATOM 3623 C C . GLU B 1 222 ? 11.633 0.428 -22.281 1 93.06 222 GLU B C 1
ATOM 3625 O O . GLU B 1 222 ? 11.164 0.846 -21.219 1 93.06 222 GLU B O 1
ATOM 3630 N N . LYS B 1 223 ? 12.875 0.117 -22.422 1 91.69 223 LYS B N 1
ATOM 3631 C CA . LYS B 1 223 ? 13.828 0.354 -21.344 1 91.69 223 LYS B CA 1
ATOM 3632 C C . LYS B 1 223 ? 14.086 1.846 -21.156 1 91.69 223 LYS B C 1
ATOM 3634 O O . LYS B 1 223 ? 14.023 2.617 -22.109 1 91.69 223 LYS B O 1
ATOM 3639 N N . LYS B 1 224 ? 14.25 2.174 -19.859 1 86.38 224 LYS B N 1
ATOM 3640 C CA . LYS B 1 224 ? 14.594 3.562 -19.562 1 86.38 224 LYS B CA 1
ATOM 3641 C C . LYS B 1 224 ? 15.914 3.951 -20.234 1 86.38 224 LYS B C 1
ATOM 3643 O O . LYS B 1 224 ? 16.828 3.131 -20.344 1 86.38 224 LYS B O 1
ATOM 3648 N N . ASN B 1 225 ? 15.875 5.133 -21.016 1 72.56 225 ASN B N 1
ATOM 3649 C CA . ASN B 1 225 ? 17.125 5.602 -21.625 1 72.56 225 ASN B CA 1
ATOM 3650 C C . ASN B 1 225 ? 18.188 5.891 -20.562 1 72.56 225 ASN B C 1
ATOM 3652 O O . ASN B 1 225 ? 17.906 6.551 -19.562 1 72.56 225 ASN B O 1
ATOM 3656 N N . GLN B 1 226 ? 19.047 4.953 -20.125 1 56.59 226 GLN B N 1
ATOM 3657 C CA . GLN B 1 226 ? 20.188 5.309 -19.281 1 56.59 226 GLN B CA 1
ATOM 3658 C C . GLN B 1 226 ? 20.875 6.562 -19.797 1 56.59 226 GLN B C 1
ATOM 3660 O O . GLN B 1 226 ? 21.359 6.59 -20.922 1 56.59 226 GLN B O 1
ATOM 3665 N N . LEU B 1 227 ? 20.422 7.762 -19.516 1 35.19 227 LEU B N 1
ATOM 3666 C CA . LEU B 1 227 ? 21.375 8.82 -19.812 1 35.19 227 LEU B CA 1
ATOM 3667 C C . LEU B 1 227 ? 22.562 8.758 -18.875 1 35.19 227 LEU B C 1
ATOM 3669 O O . LEU B 1 227 ? 22.422 8.422 -17.688 1 35.19 227 LEU B O 1
#

Solvent-accessible surface area (backbone atoms only — not comparable to full-atom values): 25064 Å² total; per-residue (Å²): 127,86,75,71,46,29,38,30,34,43,28,47,47,67,78,56,51,58,57,53,51,61,70,48,61,62,36,50,60,44,73,44,62,30,22,50,42,47,62,63,50,36,58,75,70,31,88,82,48,43,70,67,55,52,28,52,49,47,49,50,52,52,52,52,50,54,68,61,72,36,66,29,34,37,38,68,31,65,65,60,58,68,48,50,57,74,88,74,51,92,63,84,59,47,74,43,54,41,59,53,48,30,41,58,56,57,44,68,42,82,57,51,29,35,40,35,38,45,49,74,86,49,45,66,61,50,52,51,51,41,51,51,53,23,49,76,69,74,34,71,77,52,72,43,81,45,69,45,76,90,36,43,63,31,51,72,70,64,37,50,70,62,31,33,49,53,49,34,53,51,50,56,60,57,59,70,77,48,93,48,51,39,31,38,74,46,74,89,45,43,64,25,42,50,52,46,21,67,74,66,73,44,82,57,47,42,30,65,71,39,36,50,60,49,50,36,62,76,67,64,57,48,66,51,78,81,124,127,87,74,72,47,28,39,30,34,44,26,48,46,67,77,56,51,59,58,54,50,62,69,46,61,63,36,50,58,44,74,44,63,31,20,51,43,48,62,63,51,37,62,74,71,30,90,82,48,43,71,68,55,54,28,51,51,47,47,51,50,52,52,55,50,55,67,60,72,35,67,29,36,37,38,68,32,67,66,60,58,69,48,49,56,75,88,74,49,91,63,84,60,47,76,44,52,43,57,52,46,32,39,57,54,57,41,68,42,83,57,49,30,35,39,35,39,45,49,74,85,48,46,66,60,50,51,52,50,42,51,50,54,23,49,77,68,74,36,69,77,53,72,42,82,45,68,47,76,90,34,44,62,31,51,73,70,66,37,51,67,62,29,34,49,54,50,33,53,49,50,56,60,55,59,71,75,46,94,48,50,40,30,39,71,43,74,88,47,42,65,25,43,51,52,47,22,67,76,68,74,45,78,57,48,43,31,64,70,39,35,50,60,49,49,37,62,74,67,64,57,47,67,51,79,82,124

Secondary structure (DSSP, 8-state):
----EEEEEEESSTTHHHHHHHHTTTBSEEEEEEE--HHHHHHHH-TT--HHHHHHHHHHHHHHHHTT--SEEEE--HHHHHH--GGG-S----EEETHHHHHHHHHT--S-EEEEES-HHHHHHHHHHHHHHHHHTT----EEEEE-TT-HHHHHTT-HHHHHHHHHHHHHHHHHH---EEEE-SGGGHHHHHHHHHHH---EE-HHHHHHHHHHHHHT--B----/----EEEEEEESSTTHHHHHHHHTTTBSEEEEEEE--HHHHHHHH-TT--HHHHHHHHHHHHHHHHTT--SEEEE--HHHHHH--GGG-S--S-EEETHHHHHHHHHT--S-EEEEES-HHHHHHHHHHHHHHHHHTT----EEEEE-TT-HHHHHTT-HHHHHHHHHHHHHHHHHH---EEEE-SGGGHHHHHHHHHHH---EE-HHHHHHHHHHHHHT--B----